Protein AF-A0A437MF93-F1 (afdb_monomer)

Nearest PDB structures (foldseek):
  4rh1-assembly1_A  TM=6.839E-01  e=3.522E-04  Geobacillus thermodenitrificans NG80-2
  4fhf-assembly1_A  TM=6.930E-01  e=1.061E-03  Geobacillus thermodenitrificans NG80-2
  4k9r-assembly1_A  TM=6.710E-01  e=5.223E-03  Geobacillus thermodenitrificans NG80-2
  6uas-assembly1_A  TM=3.533E-01  e=1.718E-01  Amycolatopsis mediterranei
  4do7-assembly2_B  TM=3.874E-01  e=1.875E+00  Burkholderia multivorans ATCC 17616

InterPro domains:
  IPR011101 Protein of unknown function DUF5131 [PF07505] (5-367)

Secondary structure (DSSP, 8-state):
-BSS-SSTT-SEEE-SEEB----SGGGTT-HHHHHHHHTT-GGGGTT--EEPPHHHHTHHHHHHHHHHHHTS-EEEEE-TTB-TT-TTS-HHHHHHHHHHHHT-TTEEEEEEES-HHHHHHHS-TT-TT--TTEEEEEE-SSHHHHHHHHHHHHTS--S-EEEEETT--S----TTTSSSTTSSGGG--SSS---TT--TTS-HHHH-TTTTTEEEEEEEPPB-TTS-BS-EEEEE----EEEEE---STTPPP--HHHHHHHHHHHHHHT--EEEEE-TTEEE--SS----TT--HHHHHHHHHHHTTTSEEEESSSTT-EEEE-SS-GGGGGGSSS--SSTTS-EEEE-SS---SEETTEE-B----S-TT-PPP-

Foldseek 3Di:
DDCADPQLQFGEEAEQKAAAEDDDPLPPQDVLCVVCVVVVNNVRHVLDMGGDDPVSLCSLVVQLVVLVVVVAAGEYEYPPRYALQGPSDDLVSNVSVVVSQLVRLSYQYEHEHLPLQRDVVNDDPPQVLHDLRYEYEYEDQEAVSCVVRLLSNLQHRYLAYEYENPQNPAAHDCVLQFADPVAPPPCPPVPPNVDLQPPPPDPSLVSDPSSSFFDDPWDFDDADPVRHGPDTHTHGRHHQEYEYEFEADPPTDFDALQRLVVVVVNCVNRVHAYAYRARYQKDFDDQDDDDDPPDDPVSRLVVCQVSFQAQKWWDDHDPPIDIGGDPDRNVPSPVPPDDDPDPRGTGMGGDPDSPDCDRVNDHRNGHDDSCPPPPDDD

pLDDT: mean 80.01, std 17.79, range [39.59, 98.44]

Organism: NCBI:txid1979269

Radius of gyration: 23.94 Å; Cα contacts (8 Å, |Δi|>4): 731; chains: 1; bounding box: 50×66×70 Å

Sequence (378 aa):
MAESSAISWTDATWNPWIGCTRISPACDHCYAADWAKRHKKEDLWEGRLHRTSVQTWTLPRRLERQAVKDGRRIRCFVASLSDFFDNQADPAWREEAWAVMRATPHVDFLVLTKRAQNIAKMLPPDWGQGYPNVALGTTVENQAEADRRVPQLLAVPARLRFLSCEPLLGPVTLDGWLPGENGCQSCDDGEGYGNRCSRGDIPREEQCPWRWAVQTVTEHGPMDEHGCPASVSCEIQTIDWVIVGGESGPQARPMHLDWARSLRDQCAAAGVPFHFKQWGTWSPAAWKPERLTAMNDEEYKAHATVCGATHVLTYGTGVPSFIRALGHAPWSCERADEAPDDLRHLPLQRTHERAQQLLDGVRHLAVPSLNPTGAPLP

Mean predicted aligned error: 10.1 Å

Structure (mmCIF, N/CA/C/O backbone):
data_AF-A0A437MF93-F1
#
_entry.id   AF-A0A437MF93-F1
#
loop_
_atom_site.group_PDB
_atom_site.id
_atom_site.type_symbol
_atom_site.label_atom_id
_atom_site.label_alt_id
_atom_site.label_comp_id
_atom_site.label_asym_id
_atom_site.label_entity_id
_atom_site.label_seq_id
_atom_site.pdbx_PDB_ins_code
_atom_site.Cartn_x
_atom_site.Cartn_y
_atom_site.Cartn_z
_atom_site.occupancy
_atom_site.B_iso_or_equiv
_atom_site.auth_seq_id
_atom_site.auth_comp_id
_atom_site.auth_asym_id
_atom_site.auth_atom_id
_atom_site.pdbx_PDB_model_num
ATOM 1 N N . MET A 1 1 ? -3.139 16.961 1.556 1.00 55.22 1 MET A N 1
ATOM 2 C CA . MET A 1 1 ? -4.427 16.546 2.149 1.00 55.22 1 MET A CA 1
ATOM 3 C C . MET A 1 1 ? -5.495 16.759 1.114 1.00 55.22 1 MET A C 1
ATOM 5 O O . MET A 1 1 ? -5.491 17.834 0.525 1.00 55.22 1 MET A O 1
ATOM 9 N N . ALA A 1 2 ? -6.350 15.773 0.867 1.00 59.44 2 ALA A N 1
ATOM 10 C CA . ALA A 1 2 ? -7.407 15.937 -0.118 1.00 59.44 2 ALA A CA 1
ATOM 11 C C . ALA A 1 2 ? -8.671 15.181 0.300 1.00 59.44 2 ALA A C 1
ATOM 13 O O . ALA A 1 2 ? -8.603 14.007 0.670 1.00 59.44 2 ALA A O 1
ATOM 14 N N . GLU A 1 3 ? -9.800 15.890 0.242 1.00 54.28 3 GLU A N 1
ATOM 15 C CA . GLU A 1 3 ? -11.156 15.338 0.374 1.00 54.28 3 GLU A CA 1
ATOM 16 C C . GLU A 1 3 ? -11.511 14.429 -0.811 1.00 54.28 3 GLU A C 1
ATOM 18 O O . GLU A 1 3 ? -12.350 13.550 -0.670 1.00 54.28 3 GLU A O 1
ATOM 23 N N . SER A 1 4 ? -10.803 14.589 -1.934 1.00 62.06 4 SER A N 1
ATOM 24 C CA . SER A 1 4 ? -10.786 13.686 -3.082 1.00 62.06 4 SER A CA 1
ATOM 25 C C . SER A 1 4 ? -9.351 13.235 -3.378 1.00 62.06 4 SER A C 1
ATOM 27 O O . SER A 1 4 ? -8.458 14.037 -3.658 1.00 62.06 4 SER A O 1
ATOM 29 N N . SER A 1 5 ? -9.091 11.936 -3.273 1.00 70.88 5 SER A N 1
ATOM 30 C CA . SER A 1 5 ? -7.766 11.364 -3.500 1.00 70.88 5 SER A CA 1
ATOM 31 C C . SER A 1 5 ? -7.526 11.046 -4.976 1.00 70.88 5 SER A C 1
ATOM 33 O O . SER A 1 5 ? -8.395 10.532 -5.668 1.00 70.88 5 SER A O 1
ATOM 35 N N . ALA A 1 6 ? -6.300 11.281 -5.449 1.00 75.38 6 ALA A N 1
ATOM 36 C CA . ALA A 1 6 ? -5.839 10.776 -6.746 1.00 75.38 6 ALA A CA 1
ATOM 37 C C . ALA A 1 6 ? -5.325 9.321 -6.675 1.00 75.38 6 ALA A C 1
ATOM 39 O O . ALA A 1 6 ? -4.895 8.769 -7.688 1.00 75.38 6 ALA A O 1
ATOM 40 N N . ILE A 1 7 ? -5.308 8.718 -5.483 1.00 77.19 7 ILE A N 1
ATOM 41 C CA . ILE A 1 7 ? -4.907 7.328 -5.260 1.00 77.19 7 ILE A CA 1
ATOM 42 C C . ILE A 1 7 ? -6.124 6.446 -5.544 1.00 77.19 7 ILE A C 1
ATOM 44 O O . ILE A 1 7 ? -7.108 6.501 -4.819 1.00 77.19 7 ILE A O 1
ATOM 48 N N . SER A 1 8 ? -6.046 5.623 -6.589 1.00 82.88 8 SER A N 1
ATOM 49 C CA . SER A 1 8 ? -7.196 4.937 -7.202 1.00 82.88 8 SER A CA 1
ATOM 50 C C . SER A 1 8 ? -7.975 3.972 -6.303 1.00 82.88 8 SER A C 1
ATOM 52 O O . SER A 1 8 ? -9.060 3.550 -6.678 1.00 82.88 8 SER A O 1
ATOM 54 N N . TRP A 1 9 ? -7.408 3.568 -5.170 1.00 85.94 9 TRP A N 1
ATOM 55 C CA . TRP A 1 9 ? -7.993 2.589 -4.252 1.00 85.94 9 TRP A CA 1
ATOM 56 C C . TRP A 1 9 ? -8.582 3.221 -2.975 1.00 85.94 9 TRP A C 1
ATOM 58 O O . TRP A 1 9 ? -8.991 2.505 -2.064 1.00 85.94 9 TRP A O 1
ATOM 68 N N . THR A 1 10 ? -8.641 4.555 -2.881 1.00 91.81 10 THR A N 1
ATOM 69 C CA . THR A 1 10 ? -9.191 5.285 -1.724 1.00 91.81 10 THR A CA 1
ATOM 70 C C . THR A 1 10 ? -9.954 6.534 -2.166 1.00 91.81 10 THR A C 1
ATOM 72 O O . THR A 1 10 ? -9.601 7.155 -3.164 1.00 91.81 10 THR A O 1
ATOM 75 N N . ASP A 1 11 ? -10.966 6.944 -1.400 1.00 93.56 11 ASP A N 1
ATOM 76 C CA . ASP A 1 11 ? -11.752 8.151 -1.688 1.00 93.56 11 ASP A CA 1
ATOM 77 C C . ASP A 1 11 ? -11.040 9.416 -1.179 1.00 93.56 11 ASP A C 1
ATOM 79 O O . ASP A 1 11 ? -11.006 10.440 -1.858 1.00 93.56 11 ASP A O 1
ATOM 83 N N . ALA A 1 12 ? -10.419 9.337 0.003 1.00 95.50 12 ALA A N 1
ATOM 84 C CA . ALA A 1 12 ? -9.759 10.460 0.670 1.00 95.50 12 ALA A CA 1
ATOM 85 C C . ALA A 1 12 ? -8.396 10.068 1.266 1.00 95.50 12 ALA A C 1
ATOM 87 O O . ALA A 1 12 ? -8.051 8.887 1.349 1.00 95.50 12 ALA A O 1
ATOM 88 N N . THR A 1 13 ? -7.614 11.066 1.693 1.00 95.81 13 THR A N 1
ATOM 89 C CA . THR A 1 13 ? -6.357 10.860 2.438 1.00 95.81 13 THR A CA 1
ATOM 90 C C . THR A 1 13 ? -6.341 11.663 3.732 1.00 95.81 13 THR A C 1
ATOM 92 O O . THR A 1 13 ? -6.654 12.857 3.734 1.00 95.81 13 THR A O 1
ATOM 95 N N . TRP A 1 14 ? -5.908 11.034 4.824 1.00 97.00 14 TRP A N 1
ATOM 96 C CA . TRP A 1 14 ? -5.752 11.656 6.136 1.00 97.00 14 TRP A CA 1
ATOM 97 C C . TRP A 1 14 ? -4.335 11.438 6.693 1.00 97.00 14 TRP A C 1
ATOM 99 O O . TRP A 1 14 ? -3.832 10.325 6.733 1.00 97.00 14 TRP A O 1
ATOM 109 N N . ASN A 1 15 ? -3.658 12.509 7.114 1.00 95.56 15 ASN A N 1
ATOM 110 C CA . ASN A 1 15 ? -2.307 12.460 7.676 1.00 95.56 15 ASN A CA 1
ATOM 111 C C . ASN A 1 15 ? -2.340 13.152 9.044 1.00 95.56 15 ASN A C 1
ATOM 113 O O . ASN A 1 15 ? -2.315 14.385 9.096 1.00 95.56 15 ASN A O 1
ATOM 117 N N . PRO A 1 16 ? -2.423 12.392 10.145 1.00 96.06 16 PRO A N 1
ATOM 118 C CA . PRO A 1 16 ? -2.362 12.948 11.500 1.00 96.06 16 PRO A CA 1
ATOM 119 C C . PRO A 1 16 ? -1.022 13.661 11.785 1.00 96.06 16 PRO A C 1
ATOM 121 O O . PRO A 1 16 ? -0.968 14.695 12.455 1.00 96.06 16 PRO A O 1
ATOM 124 N N . TRP A 1 17 ? 0.057 13.159 11.183 1.00 95.81 17 TRP A N 1
ATOM 125 C CA . TRP A 1 17 ? 1.386 13.768 11.114 1.00 95.81 17 TRP A CA 1
ATOM 126 C C . TRP A 1 17 ? 2.025 13.506 9.747 1.00 95.81 17 TRP A C 1
ATOM 128 O O . TRP A 1 17 ? 1.548 12.671 8.971 1.00 95.81 17 TRP A O 1
ATOM 138 N N . ILE A 1 18 ? 3.102 14.233 9.460 1.00 94.88 18 ILE A N 1
ATOM 139 C CA . ILE A 1 18 ? 3.940 14.091 8.268 1.00 94.88 18 ILE A CA 1
ATOM 140 C C . ILE A 1 18 ? 5.389 13.809 8.667 1.00 94.88 18 ILE A C 1
ATOM 142 O O . ILE A 1 18 ? 5.847 14.267 9.717 1.00 94.88 18 ILE A O 1
ATOM 146 N N . GLY A 1 19 ? 6.092 13.078 7.809 1.00 92.94 19 GLY A N 1
ATOM 147 C CA . GLY A 1 19 ? 7.453 12.615 8.051 1.00 92.94 19 GLY A CA 1
ATOM 148 C C . GLY A 1 19 ? 7.514 11.173 8.551 1.00 92.94 19 GLY A C 1
ATOM 149 O O . GLY A 1 19 ? 6.554 10.649 9.127 1.00 92.94 19 GLY A O 1
ATOM 150 N N . CYS A 1 20 ? 8.634 10.513 8.272 1.00 92.19 20 CYS A N 1
ATOM 151 C CA . CYS A 1 20 ? 8.930 9.153 8.720 1.00 92.19 20 CYS A CA 1
ATOM 152 C C . CYS A 1 20 ? 10.426 8.847 8.590 1.00 92.19 20 CYS A C 1
ATOM 154 O O . CYS A 1 20 ? 11.131 9.453 7.783 1.00 92.19 20 CYS A O 1
ATOM 156 N N . THR A 1 21 ? 10.889 7.833 9.311 1.00 90.75 21 THR A N 1
ATOM 157 C CA . THR A 1 21 ? 12.259 7.315 9.201 1.00 90.75 21 THR A CA 1
ATOM 158 C C . THR A 1 21 ? 12.356 6.303 8.052 1.00 90.75 21 THR A C 1
ATOM 160 O O . THR A 1 21 ? 11.480 5.445 7.895 1.00 90.75 21 THR A O 1
ATOM 163 N N . ARG A 1 22 ? 13.421 6.359 7.249 1.00 89.94 22 ARG A N 1
ATOM 164 C CA . ARG A 1 22 ? 13.703 5.376 6.186 1.00 89.94 22 ARG A CA 1
ATOM 165 C C . ARG A 1 22 ? 14.122 4.027 6.780 1.00 89.94 22 ARG A C 1
ATOM 167 O O . ARG A 1 22 ? 14.986 3.995 7.648 1.00 89.94 22 ARG A O 1
ATOM 174 N N . ILE A 1 23 ? 13.527 2.923 6.307 1.00 91.62 23 ILE A N 1
ATOM 175 C CA . ILE A 1 23 ? 13.776 1.573 6.864 1.00 91.62 23 ILE A CA 1
ATOM 176 C C . ILE A 1 23 ? 13.870 0.438 5.836 1.00 91.62 23 ILE A C 1
ATOM 178 O O . ILE A 1 23 ? 14.049 -0.717 6.226 1.00 91.62 23 ILE A O 1
ATOM 182 N N . SER A 1 24 ? 13.688 0.718 4.544 1.00 91.12 24 SER A N 1
ATOM 183 C CA . SER A 1 24 ? 13.708 -0.328 3.520 1.00 91.12 24 SER A CA 1
ATOM 184 C C . SER A 1 24 ? 14.044 0.212 2.127 1.00 91.12 24 SER A C 1
ATOM 186 O O . SER A 1 24 ? 13.981 1.430 1.928 1.00 91.12 24 SER A O 1
ATOM 188 N N . PRO A 1 25 ? 14.376 -0.664 1.159 1.00 91.00 25 PRO A N 1
ATOM 189 C CA . PRO A 1 25 ? 14.727 -0.261 -0.205 1.00 91.00 25 PRO A CA 1
ATOM 190 C C . PRO A 1 25 ? 13.634 0.533 -0.929 1.00 91.00 25 PRO A C 1
ATOM 192 O O . PRO A 1 25 ? 13.931 1.361 -1.791 1.00 91.00 25 PRO A O 1
ATOM 195 N N . ALA A 1 26 ? 12.359 0.326 -0.587 1.00 91.12 26 ALA A N 1
ATOM 196 C CA . ALA A 1 26 ? 11.247 1.131 -1.100 1.00 91.12 26 ALA A CA 1
ATOM 197 C C . ALA A 1 26 ? 11.331 2.627 -0.737 1.00 91.12 26 ALA A C 1
ATOM 199 O O . ALA A 1 26 ? 10.640 3.447 -1.338 1.00 91.12 26 ALA A O 1
ATOM 200 N N . CYS A 1 27 ? 12.137 3.007 0.257 1.00 91.44 27 CYS A N 1
ATOM 201 C CA . CYS A 1 27 ? 12.280 4.398 0.683 1.00 91.44 27 CYS A CA 1
ATOM 202 C C . CYS A 1 27 ? 13.297 5.197 -0.151 1.00 91.44 27 CYS A C 1
ATOM 204 O O . CYS A 1 27 ? 13.336 6.420 -0.021 1.00 91.44 27 CYS A O 1
ATOM 206 N N . ASP A 1 28 ? 14.112 4.536 -0.975 1.00 89.69 28 ASP A N 1
ATOM 207 C CA . ASP A 1 28 ? 15.258 5.129 -1.680 1.00 89.69 28 ASP A CA 1
ATOM 208 C C . ASP A 1 28 ? 14.854 6.249 -2.650 1.00 89.69 28 ASP A C 1
ATOM 210 O O . ASP A 1 28 ? 15.558 7.252 -2.758 1.00 89.69 28 ASP A O 1
ATOM 214 N N . HIS A 1 29 ? 13.682 6.113 -3.277 1.00 88.81 29 HIS A N 1
ATOM 215 C CA . HIS A 1 29 ? 13.091 7.096 -4.192 1.00 88.81 29 HIS A CA 1
ATOM 216 C C . HIS A 1 29 ? 11.651 7.428 -3.777 1.00 88.81 29 HIS A C 1
ATOM 218 O O . HIS A 1 29 ? 10.721 7.482 -4.581 1.00 88.81 29 HIS A O 1
ATOM 224 N N . CYS A 1 30 ? 11.449 7.607 -2.469 1.00 88.56 30 CYS A N 1
ATOM 225 C CA . CYS A 1 30 ? 10.138 7.876 -1.894 1.00 88.56 30 CYS A CA 1
ATOM 226 C C . CYS A 1 30 ? 9.537 9.187 -2.431 1.00 88.56 30 CYS A C 1
ATOM 228 O O . CYS A 1 30 ? 10.068 10.274 -2.198 1.00 88.56 30 CYS A O 1
ATOM 230 N N . TYR A 1 31 ? 8.351 9.105 -3.043 1.00 86.94 31 TYR A N 1
ATOM 231 C CA . TYR A 1 31 ? 7.636 10.278 -3.561 1.00 86.94 31 TYR A CA 1
ATOM 232 C C . TYR A 1 31 ? 7.361 11.352 -2.491 1.00 86.94 31 TYR A C 1
ATOM 234 O O . TYR A 1 31 ? 7.254 12.539 -2.807 1.00 86.94 31 TYR A O 1
ATOM 242 N N . ALA A 1 32 ? 7.214 10.945 -1.226 1.00 88.38 32 ALA A N 1
ATOM 243 C CA . ALA A 1 32 ? 6.956 11.858 -0.123 1.00 88.38 32 ALA A CA 1
ATOM 244 C C . ALA A 1 32 ? 8.228 12.620 0.296 1.00 88.38 32 ALA A C 1
ATOM 246 O O . ALA A 1 32 ? 8.139 13.801 0.628 1.00 88.38 32 ALA A O 1
ATOM 247 N N . ALA A 1 33 ? 9.408 12.005 0.158 1.00 86.38 33 ALA A N 1
ATOM 248 C CA . ALA A 1 33 ? 10.690 12.692 0.313 1.00 86.38 33 ALA A CA 1
ATOM 249 C C . ALA A 1 33 ? 10.919 13.709 -0.824 1.00 86.38 33 ALA A C 1
ATOM 251 O O . ALA A 1 33 ? 11.293 14.854 -0.569 1.00 86.38 33 ALA A O 1
ATOM 252 N N . ASP A 1 34 ? 10.580 13.354 -2.069 1.00 85.19 34 ASP A N 1
ATOM 253 C CA . ASP A 1 34 ? 10.604 14.294 -3.204 1.00 85.19 34 ASP A CA 1
ATOM 254 C C . ASP A 1 34 ? 9.615 15.456 -3.020 1.00 85.19 34 ASP A C 1
ATOM 256 O O . ASP A 1 34 ? 9.881 16.601 -3.402 1.00 85.19 34 ASP A O 1
ATOM 260 N N . TRP A 1 35 ? 8.439 15.187 -2.445 1.00 88.12 35 TRP A N 1
ATOM 261 C CA . TRP A 1 35 ? 7.499 16.233 -2.048 1.00 88.12 35 TRP A CA 1
ATOM 262 C C . TRP A 1 35 ? 8.108 17.149 -0.982 1.00 88.12 35 TRP A C 1
ATOM 264 O O . TRP A 1 35 ? 8.041 18.368 -1.144 1.00 88.12 35 TRP A O 1
ATOM 274 N N . ALA A 1 36 ? 8.735 16.586 0.053 1.00 87.00 36 ALA A N 1
ATOM 275 C CA . ALA A 1 36 ? 9.359 17.339 1.135 1.00 87.00 36 ALA A CA 1
ATOM 276 C C . ALA A 1 36 ? 10.470 18.262 0.615 1.00 87.00 36 ALA A C 1
ATOM 278 O O . ALA A 1 36 ? 10.453 19.456 0.910 1.00 87.00 36 ALA A O 1
ATOM 279 N N . LYS A 1 37 ? 11.339 17.753 -0.267 1.00 86.19 37 LYS A N 1
ATOM 280 C CA . LYS A 1 37 ? 12.381 18.536 -0.949 1.00 86.19 37 LYS A CA 1
ATOM 281 C C . LYS A 1 37 ? 11.812 19.711 -1.743 1.00 86.19 37 LYS A C 1
ATOM 283 O O . LYS A 1 37 ? 12.257 20.847 -1.612 1.00 86.19 37 LYS A O 1
ATOM 288 N N . ARG A 1 38 ? 10.759 19.479 -2.534 1.00 86.19 38 ARG A N 1
ATOM 289 C CA . ARG A 1 38 ? 10.094 20.555 -3.298 1.00 86.19 38 ARG A CA 1
ATOM 290 C C . ARG A 1 38 ? 9.479 21.639 -2.411 1.00 86.19 38 ARG A C 1
ATOM 292 O O . ARG A 1 38 ? 9.341 22.772 -2.861 1.00 86.19 38 ARG A O 1
ATOM 299 N N . HIS A 1 39 ? 9.117 21.301 -1.174 1.00 86.69 39 HIS A N 1
ATOM 300 C CA . HIS A 1 39 ? 8.526 22.230 -0.209 1.00 86.69 39 HIS A CA 1
ATOM 301 C C . HIS A 1 39 ? 9.527 22.744 0.834 1.00 86.69 39 HIS A C 1
ATOM 303 O O . HIS A 1 39 ? 9.097 23.447 1.748 1.00 86.69 39 HIS A O 1
ATOM 309 N N . LYS A 1 40 ? 10.828 22.441 0.690 1.00 87.38 40 LYS A N 1
ATOM 310 C CA . LYS A 1 40 ? 11.897 22.823 1.631 1.00 87.38 40 LYS A CA 1
ATOM 311 C C . LYS A 1 40 ? 11.642 22.314 3.061 1.00 87.38 40 LYS A C 1
ATOM 313 O O . LYS A 1 40 ? 11.671 23.088 4.017 1.00 87.38 40 LYS A O 1
ATOM 318 N N . LYS A 1 41 ? 11.265 21.036 3.180 1.00 87.31 41 LYS A N 1
ATOM 319 C CA . LYS A 1 41 ? 10.937 20.327 4.435 1.00 87.31 41 LYS A CA 1
ATOM 320 C C . LYS A 1 41 ? 11.666 18.984 4.559 1.00 87.31 41 LYS A C 1
ATOM 322 O O . LYS A 1 41 ? 11.088 17.996 5.009 1.00 87.31 41 LYS A O 1
ATOM 327 N N . GLU A 1 42 ? 12.892 18.913 4.059 1.00 84.19 42 GLU A N 1
ATOM 328 C CA . GLU A 1 42 ? 13.700 17.692 3.980 1.00 84.19 42 GLU A CA 1
ATOM 329 C C . GLU A 1 42 ? 13.909 17.030 5.350 1.00 84.19 42 GLU A C 1
ATOM 331 O O . GLU A 1 42 ? 13.901 15.802 5.441 1.00 84.19 42 GLU A O 1
ATOM 336 N N . ASP A 1 43 ? 13.968 17.832 6.418 1.00 83.25 43 ASP A N 1
ATOM 337 C CA . ASP A 1 43 ? 14.111 17.377 7.804 1.00 83.25 43 ASP A CA 1
ATOM 338 C C . ASP A 1 43 ? 13.022 16.374 8.232 1.00 83.25 43 ASP A C 1
ATOM 340 O O . ASP A 1 43 ? 13.267 15.507 9.075 1.00 83.25 43 ASP A O 1
ATOM 344 N N . LEU A 1 44 ? 11.840 16.425 7.604 1.00 84.56 44 LEU A N 1
ATOM 345 C CA . LEU A 1 44 ? 10.735 15.497 7.861 1.00 84.56 44 LEU A CA 1
ATOM 346 C C . LEU A 1 44 ? 11.020 14.041 7.441 1.00 84.56 44 LEU A C 1
ATOM 348 O O . LEU A 1 44 ? 10.373 13.113 7.927 1.00 84.56 44 LEU A O 1
ATOM 352 N N . TRP A 1 45 ? 11.966 13.820 6.527 1.00 82.38 45 TRP A N 1
ATOM 353 C CA . TRP A 1 45 ? 12.383 12.482 6.076 1.00 82.38 45 TRP A CA 1
ATOM 354 C C . TRP A 1 45 ? 13.779 12.084 6.576 1.00 82.38 45 TRP A C 1
ATOM 356 O O . TRP A 1 45 ? 14.277 11.013 6.231 1.00 82.38 45 TRP A O 1
ATOM 366 N N . GLU A 1 46 ? 14.360 12.900 7.459 1.00 73.94 46 GLU A N 1
ATOM 367 C CA . GLU A 1 46 ? 15.601 12.631 8.201 1.00 73.94 46 GLU A CA 1
ATOM 368 C C . GLU A 1 46 ? 15.328 12.231 9.665 1.00 73.94 46 GLU A C 1
ATOM 370 O O . GLU A 1 46 ? 16.238 12.148 10.486 1.00 73.94 46 GLU A O 1
ATOM 375 N N . GLY A 1 47 ? 14.063 11.947 9.998 1.00 69.81 47 GLY A N 1
ATOM 376 C CA . GLY A 1 47 ? 13.640 11.441 11.306 1.00 69.81 47 GLY A CA 1
ATOM 377 C C . GLY A 1 47 ? 12.825 12.425 12.145 1.00 69.81 47 GLY A C 1
ATOM 378 O O . GLY A 1 47 ? 12.247 12.017 13.144 1.00 69.81 47 GLY A O 1
ATOM 379 N N . ARG A 1 48 ? 12.687 13.694 11.748 1.00 84.00 48 ARG A N 1
ATOM 380 C CA . ARG A 1 48 ? 11.770 14.607 12.442 1.00 84.00 48 ARG A CA 1
ATOM 381 C C . ARG A 1 48 ? 10.334 14.361 11.984 1.00 84.00 48 ARG A C 1
ATOM 383 O O . ARG A 1 48 ? 10.061 14.301 10.794 1.00 84.00 48 ARG A O 1
ATOM 390 N N . LEU A 1 49 ? 9.391 14.269 12.918 1.00 91.06 49 LEU A N 1
ATOM 391 C CA . LEU A 1 49 ? 7.966 14.202 12.592 1.00 91.06 49 LEU A CA 1
ATOM 392 C C . LEU A 1 49 ? 7.290 15.528 12.920 1.00 91.06 49 LEU A C 1
ATOM 394 O O . LEU A 1 49 ? 7.651 16.217 13.874 1.00 91.06 49 LEU A O 1
ATOM 398 N N . HIS A 1 50 ? 6.278 15.876 12.132 1.00 93.25 50 HIS A N 1
ATOM 399 C CA . HIS A 1 50 ? 5.490 17.082 12.340 1.00 93.25 50 HIS A CA 1
ATOM 400 C C . HIS A 1 50 ? 4.005 16.745 12.393 1.00 93.25 50 HIS A C 1
ATOM 402 O O . HIS A 1 50 ? 3.421 16.280 11.411 1.00 93.25 50 HIS A O 1
ATOM 408 N N . ARG A 1 51 ? 3.377 17.006 13.542 1.00 95.19 51 ARG A N 1
ATOM 409 C CA . ARG A 1 51 ? 1.925 16.895 13.700 1.00 95.19 51 ARG A CA 1
ATOM 410 C C . ARG A 1 51 ? 1.221 17.878 12.771 1.00 95.19 51 ARG A C 1
ATOM 412 O O . ARG A 1 51 ? 1.611 19.039 12.681 1.00 95.19 51 ARG A O 1
ATOM 419 N N . THR A 1 52 ? 0.165 17.438 12.093 1.00 95.19 52 THR A N 1
ATOM 420 C CA . THR A 1 52 ? -0.596 18.323 11.205 1.00 95.19 52 THR A CA 1
ATOM 421 C C . THR A 1 52 ? -1.537 19.254 11.974 1.00 95.19 52 THR A C 1
ATOM 423 O O . THR A 1 52 ? -1.796 19.091 13.170 1.00 95.19 52 THR A O 1
ATOM 426 N N . SER A 1 53 ? -2.044 20.270 11.272 1.00 94.00 53 SER A N 1
ATOM 427 C CA . SER A 1 53 ? -2.908 21.310 11.834 1.00 94.00 53 SER A CA 1
ATOM 428 C C . SER A 1 53 ? -4.240 20.765 12.348 1.00 94.00 53 SER A C 1
ATOM 430 O O . SER A 1 53 ? -4.765 19.783 11.825 1.00 94.00 53 SER A O 1
ATOM 432 N N . VAL A 1 54 ? -4.861 21.477 13.294 1.00 92.69 54 VAL A N 1
ATOM 433 C CA . VAL A 1 54 ? -6.204 21.162 13.821 1.00 92.69 54 VAL A CA 1
ATOM 434 C C . VAL A 1 54 ? -7.224 20.947 12.699 1.00 92.69 54 VAL A C 1
ATOM 436 O O . VAL A 1 54 ? -8.007 20.003 12.745 1.00 92.69 54 VAL A O 1
ATOM 439 N N . GLN A 1 55 ? -7.174 21.752 11.634 1.00 91.94 55 GLN A N 1
ATOM 440 C CA . GLN A 1 55 ? -8.071 21.595 10.487 1.00 91.94 55 GLN A CA 1
ATOM 441 C C . GLN A 1 55 ? -7.943 20.208 9.835 1.00 91.94 55 GLN A C 1
ATOM 443 O O . GLN A 1 55 ? -8.955 19.593 9.493 1.00 91.94 55 GLN A O 1
ATOM 448 N N . THR A 1 56 ? -6.724 19.672 9.728 1.00 93.44 56 THR A N 1
ATOM 449 C CA . THR A 1 56 ? -6.474 18.323 9.191 1.00 93.44 56 THR A CA 1
ATOM 450 C C . THR A 1 56 ? -7.123 17.246 10.059 1.00 93.44 56 THR A C 1
ATOM 452 O O . THR A 1 56 ? -7.679 16.281 9.538 1.00 93.44 56 THR A O 1
ATOM 455 N N . TRP A 1 57 ? -7.125 17.436 11.375 1.00 96.38 57 TRP A N 1
ATOM 456 C CA . TRP A 1 57 ? -7.735 16.522 12.344 1.00 96.38 57 TRP A CA 1
ATOM 457 C C . TRP A 1 57 ? -9.268 16.551 12.341 1.00 96.38 57 TRP A C 1
ATOM 459 O O . TRP A 1 57 ? -9.904 15.580 12.739 1.00 96.38 57 TRP A O 1
ATOM 469 N N . THR A 1 58 ? -9.887 17.610 11.808 1.00 95.50 58 THR A N 1
ATOM 470 C CA . THR A 1 58 ? -11.349 17.648 11.618 1.00 95.50 58 THR A CA 1
ATOM 471 C C . THR A 1 58 ? -11.829 16.887 10.378 1.00 95.50 58 THR A C 1
ATOM 473 O O . THR A 1 58 ? -13.030 16.646 10.244 1.00 95.50 58 THR A O 1
ATOM 476 N N . LEU A 1 59 ? -10.930 16.513 9.454 1.00 95.94 59 LEU A N 1
ATOM 477 C CA . LEU A 1 59 ? -11.291 15.878 8.181 1.00 95.94 59 LEU A CA 1
ATOM 478 C C . LEU A 1 59 ? -12.100 14.582 8.363 1.00 95.94 59 LEU A C 1
ATOM 480 O O . LEU A 1 59 ? -13.171 14.518 7.764 1.00 95.94 59 LEU A O 1
ATOM 484 N N . PRO A 1 60 ? -11.704 13.602 9.199 1.00 97.50 60 PRO A N 1
ATOM 485 C CA . PRO A 1 60 ? -12.481 12.371 9.346 1.00 97.50 60 PRO A CA 1
ATOM 486 C C . PRO A 1 60 ? -13.924 12.608 9.794 1.00 97.50 60 PRO A C 1
ATOM 488 O O . PRO A 1 60 ? -14.838 12.000 9.259 1.00 97.50 60 PRO A O 1
ATOM 491 N N . ARG A 1 61 ? -14.166 13.578 10.687 1.00 97.44 61 ARG A N 1
ATOM 492 C CA . ARG A 1 61 ? -15.531 13.951 11.105 1.00 97.44 61 ARG A CA 1
ATOM 493 C C . ARG A 1 61 ? -16.340 14.610 9.985 1.00 97.44 61 ARG A C 1
ATOM 495 O O . ARG A 1 61 ? -17.566 14.541 9.977 1.00 97.44 61 ARG A O 1
ATOM 502 N N . ARG A 1 62 ? -15.679 15.294 9.047 1.00 96.94 62 ARG A N 1
ATOM 503 C CA . ARG A 1 62 ? -16.335 15.822 7.840 1.00 96.94 62 ARG A CA 1
ATOM 504 C C . ARG A 1 62 ? -16.698 14.690 6.883 1.00 96.94 62 ARG A C 1
ATOM 506 O O . ARG A 1 62 ? -17.824 14.684 6.400 1.00 96.94 62 ARG A O 1
ATOM 513 N N . LEU A 1 63 ? -15.790 13.733 6.686 1.00 96.69 63 LEU A N 1
ATOM 514 C CA . LEU A 1 63 ? -16.047 12.528 5.895 1.00 96.69 63 LEU A CA 1
ATOM 515 C C . LEU A 1 63 ? -17.171 11.687 6.507 1.00 96.69 63 LEU A C 1
ATOM 517 O O . LEU A 1 63 ? -18.062 11.287 5.782 1.00 96.69 63 LEU A O 1
ATOM 521 N N . GLU A 1 64 ? -17.209 11.515 7.826 1.00 96.81 64 GLU A N 1
ATOM 522 C CA . GLU A 1 64 ? -18.293 10.820 8.533 1.00 96.81 64 GLU A CA 1
ATOM 523 C C . GLU A 1 64 ? -19.666 11.422 8.208 1.00 96.81 64 GLU A C 1
ATOM 525 O O . GLU A 1 64 ? -20.579 10.725 7.773 1.00 96.81 64 GLU A O 1
ATOM 530 N N . ARG A 1 65 ? -19.802 12.749 8.337 1.00 97.00 65 ARG A N 1
ATOM 531 C CA . ARG A 1 65 ? -21.052 13.445 7.993 1.00 97.00 65 ARG A CA 1
ATOM 532 C C . ARG A 1 65 ? -21.422 13.278 6.521 1.00 97.00 65 ARG A C 1
ATOM 534 O O . ARG A 1 65 ? -22.604 13.159 6.212 1.00 97.00 65 ARG A O 1
ATOM 541 N N . GLN A 1 66 ? -20.431 13.280 5.631 1.00 95.44 66 GLN A N 1
ATOM 542 C CA . GLN A 1 66 ? -20.646 13.063 4.202 1.00 95.44 66 GLN A CA 1
ATOM 543 C C . GLN A 1 66 ? -21.080 11.619 3.914 1.00 95.44 66 GLN A C 1
ATOM 545 O O . GLN A 1 66 ? -22.040 11.414 3.184 1.00 95.44 66 GLN A O 1
ATOM 550 N N . ALA A 1 67 ? -20.435 10.636 4.540 1.00 94.50 67 ALA A N 1
ATOM 551 C CA . ALA A 1 67 ? -20.732 9.218 4.385 1.00 94.50 67 ALA A CA 1
ATOM 552 C C . ALA A 1 67 ? -22.166 8.888 4.824 1.00 94.50 67 ALA A C 1
ATOM 554 O O . ALA A 1 67 ? -22.903 8.214 4.105 1.00 94.50 67 ALA A O 1
ATOM 555 N N . VAL A 1 68 ? -22.586 9.433 5.972 1.00 94.50 68 VAL A N 1
ATOM 556 C CA . VAL A 1 68 ? -23.964 9.317 6.472 1.00 94.50 68 VAL A CA 1
ATOM 557 C C . VAL A 1 68 ? -24.952 9.986 5.518 1.00 94.50 68 VAL A C 1
ATOM 559 O O . VAL A 1 68 ? -25.973 9.394 5.180 1.00 94.50 68 VAL A O 1
ATOM 562 N N . LYS A 1 69 ? -24.648 11.205 5.054 1.00 94.75 69 LYS A N 1
ATOM 563 C CA . LYS A 1 69 ? -25.509 11.945 4.120 1.00 94.75 69 LYS A CA 1
ATOM 564 C C . LYS A 1 69 ? -25.704 11.201 2.796 1.00 94.75 69 LYS A C 1
ATOM 566 O O . LYS A 1 69 ? -26.814 11.190 2.274 1.00 94.75 69 LYS A O 1
ATOM 571 N N . ASP A 1 70 ? -24.643 10.604 2.267 1.00 93.81 70 ASP A N 1
ATOM 572 C CA . ASP A 1 70 ? -24.659 9.917 0.974 1.00 93.81 70 ASP A CA 1
ATOM 573 C C . ASP A 1 70 ? -25.141 8.463 1.077 1.00 93.81 70 ASP A C 1
ATOM 575 O O . ASP A 1 70 ? -25.309 7.800 0.054 1.00 93.81 70 ASP A O 1
ATOM 579 N N . GLY A 1 71 ? -25.326 7.936 2.294 1.00 91.56 71 GLY A N 1
ATOM 580 C CA . GLY A 1 71 ? -25.640 6.523 2.516 1.00 91.56 71 GLY A CA 1
ATOM 581 C C . GLY A 1 71 ? -24.531 5.576 2.042 1.00 91.56 71 GLY A C 1
ATOM 582 O O . GLY A 1 71 ? -24.802 4.418 1.728 1.00 91.56 71 GLY A O 1
ATOM 583 N N . ARG A 1 72 ? -23.282 6.056 1.958 1.00 90.88 72 ARG A N 1
ATOM 584 C CA . ARG A 1 72 ? -22.121 5.310 1.450 1.00 90.88 72 ARG A CA 1
ATOM 585 C C . ARG A 1 72 ? -20.919 5.499 2.366 1.00 90.88 72 ARG A C 1
ATOM 587 O O . ARG A 1 72 ? -20.540 6.622 2.672 1.00 90.88 72 ARG A O 1
ATOM 594 N N . ARG A 1 73 ? -20.238 4.401 2.701 1.00 92.12 73 ARG A N 1
ATOM 595 C CA . ARG A 1 73 ? -18.957 4.440 3.424 1.00 92.12 73 ARG A CA 1
ATOM 596 C C . ARG A 1 73 ? -17.861 5.115 2.597 1.00 92.12 73 ARG A C 1
ATOM 598 O O . ARG A 1 73 ? -17.744 4.868 1.393 1.00 92.12 73 ARG A O 1
ATOM 605 N N . ILE A 1 74 ? -17.034 5.929 3.247 1.00 94.69 74 ILE A N 1
ATOM 606 C CA . ILE A 1 74 ? -15.906 6.619 2.606 1.00 94.69 74 ILE A CA 1
ATOM 607 C C . ILE A 1 74 ? -14.607 5.932 2.999 1.00 94.69 74 ILE A C 1
ATOM 609 O O . ILE A 1 74 ? -14.290 5.834 4.181 1.00 94.69 74 ILE A O 1
ATOM 613 N N . ARG A 1 75 ? -13.811 5.522 2.012 1.00 95.31 75 ARG A N 1
ATOM 614 C CA . ARG A 1 75 ? -12.491 4.936 2.250 1.00 95.31 75 ARG A CA 1
ATOM 615 C C . ARG A 1 75 ? -11.436 6.028 2.390 1.00 95.31 75 ARG A C 1
ATOM 617 O O . ARG A 1 75 ? -11.275 6.867 1.503 1.00 95.31 75 ARG A O 1
ATOM 624 N N . CYS A 1 76 ? -10.712 6.026 3.500 1.00 97.06 76 CYS A N 1
ATOM 625 C CA . CYS A 1 76 ? -9.719 7.036 3.833 1.00 97.06 76 CYS A CA 1
ATOM 626 C C . CYS A 1 76 ? -8.350 6.397 4.074 1.00 97.06 76 CYS A C 1
ATOM 628 O O . CYS A 1 76 ? -8.144 5.671 5.044 1.00 97.06 76 CYS A O 1
ATOM 630 N N . PHE A 1 77 ? -7.385 6.701 3.209 1.00 97.19 77 PHE A N 1
ATOM 631 C CA . PHE A 1 77 ? -6.012 6.255 3.393 1.00 97.19 77 PHE A CA 1
ATOM 632 C C . PHE A 1 77 ? -5.300 7.104 4.446 1.00 97.19 77 PHE A C 1
ATOM 634 O O . PHE A 1 77 ? -5.196 8.328 4.307 1.00 97.19 77 PHE A O 1
ATOM 641 N N . VAL A 1 78 ? -4.791 6.444 5.482 1.00 97.00 78 VAL A N 1
ATOM 642 C CA . VAL A 1 78 ? -4.086 7.067 6.598 1.00 97.00 78 VAL A CA 1
ATOM 643 C C . VAL A 1 78 ? -2.584 7.059 6.341 1.00 97.00 78 VAL A C 1
ATOM 645 O O . VAL A 1 78 ? -2.027 6.049 5.926 1.00 97.00 78 VAL A O 1
ATOM 648 N N . ALA A 1 79 ? -1.921 8.175 6.647 1.00 92.81 79 ALA A N 1
ATOM 649 C CA . ALA A 1 79 ? -0.464 8.308 6.590 1.00 92.81 79 ALA A CA 1
ATOM 650 C C . ALA A 1 79 ? 0.134 8.177 5.173 1.00 92.81 79 ALA A C 1
ATOM 652 O O . ALA A 1 79 ? 1.222 7.653 4.979 1.00 92.81 79 ALA A O 1
ATOM 653 N N . SER A 1 80 ? -0.521 8.741 4.153 1.00 91.38 80 SER A N 1
ATOM 654 C CA . SER A 1 80 ? 0.090 8.902 2.818 1.00 91.38 80 SER A CA 1
ATOM 655 C C . SER A 1 80 ? 1.441 9.648 2.817 1.00 91.38 80 SER A C 1
ATOM 657 O O . SER A 1 80 ? 2.258 9.438 1.933 1.00 91.38 80 SER A O 1
ATOM 659 N N . LEU A 1 81 ? 1.702 10.521 3.792 1.00 93.06 81 LEU A N 1
ATOM 660 C CA . LEU A 1 81 ? 2.930 11.318 3.912 1.00 93.06 81 LEU A CA 1
ATOM 661 C C . LEU A 1 81 ? 3.673 11.022 5.224 1.00 93.06 81 LEU A C 1
ATOM 663 O O . LEU A 1 81 ? 4.371 11.888 5.751 1.00 93.06 81 LEU A O 1
ATOM 667 N N . SER A 1 82 ? 3.490 9.831 5.786 1.00 94.00 82 SER A N 1
ATOM 668 C CA . SER A 1 82 ? 4.140 9.394 7.023 1.00 94.00 82 SER A CA 1
ATOM 669 C C . SER A 1 82 ? 4.109 7.867 7.136 1.00 94.00 82 SER A C 1
ATOM 671 O O . SER A 1 82 ? 3.739 7.169 6.198 1.00 94.00 82 SER A O 1
ATOM 673 N N . ASP A 1 83 ? 4.541 7.332 8.274 1.00 95.25 83 ASP A N 1
ATOM 674 C CA . ASP A 1 83 ? 4.293 5.945 8.663 1.00 95.25 83 ASP A CA 1
ATOM 675 C C . ASP A 1 83 ? 3.585 5.969 10.026 1.00 95.25 83 ASP A C 1
ATOM 677 O O . ASP A 1 83 ? 4.072 6.592 10.975 1.00 95.25 83 ASP A O 1
ATOM 681 N N . PHE A 1 84 ? 2.403 5.351 10.114 1.00 96.62 84 PHE A N 1
ATOM 682 C CA . PHE A 1 84 ? 1.553 5.425 11.309 1.00 96.62 84 PHE A CA 1
ATOM 683 C C . PHE A 1 84 ? 2.169 4.705 12.530 1.00 96.62 84 PHE A C 1
ATOM 685 O O . PHE A 1 84 ? 1.921 5.059 13.688 1.00 96.62 84 PHE A O 1
ATOM 692 N N . PHE A 1 85 ? 3.026 3.716 12.270 1.00 96.81 85 PHE A N 1
ATOM 693 C CA . PHE A 1 85 ? 3.694 2.899 13.282 1.00 96.81 85 PHE A CA 1
ATOM 694 C C . PHE A 1 85 ? 5.189 3.242 13.409 1.00 96.81 85 PHE A C 1
ATOM 696 O O . PHE A 1 85 ? 5.991 2.422 13.867 1.00 96.81 85 PHE A O 1
ATOM 703 N N . ASP A 1 86 ? 5.586 4.458 13.011 1.00 94.44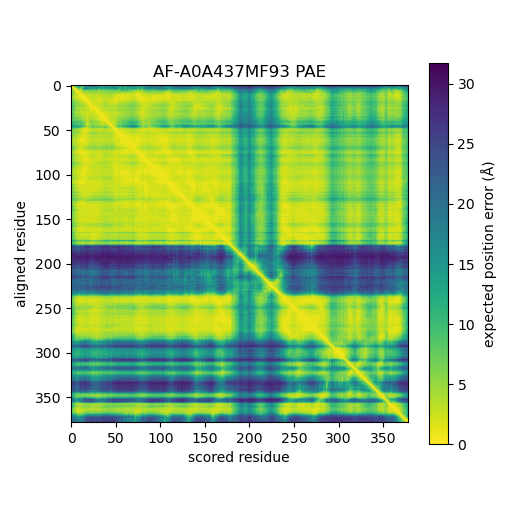 86 ASP A N 1
ATOM 704 C CA . ASP A 1 86 ? 6.929 4.979 13.277 1.00 94.44 86 ASP A CA 1
ATOM 705 C C . ASP A 1 86 ? 7.162 5.151 14.789 1.00 94.44 86 ASP A C 1
ATOM 707 O O . ASP A 1 86 ? 6.312 5.675 15.511 1.00 94.44 86 ASP A O 1
ATOM 711 N N . ASN A 1 87 ? 8.337 4.730 15.262 1.00 93.31 87 ASN A N 1
ATOM 712 C CA . ASN A 1 87 ? 8.753 4.856 16.660 1.00 93.31 87 ASN A CA 1
ATOM 71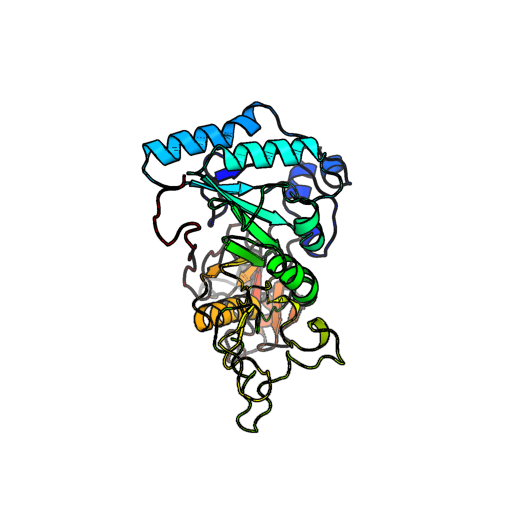3 C C . ASN A 1 87 ? 8.921 6.316 17.091 1.00 93.31 87 ASN A C 1
ATOM 715 O O . ASN A 1 87 ? 8.822 6.611 18.275 1.00 93.31 87 ASN A O 1
ATOM 719 N N . GLN A 1 88 ? 9.192 7.214 16.143 1.00 92.06 88 GLN A N 1
ATOM 720 C CA . GLN A 1 88 ? 9.377 8.635 16.430 1.00 92.06 88 GLN A CA 1
ATOM 721 C C . GLN A 1 88 ? 8.052 9.410 16.514 1.00 92.06 88 GLN A C 1
ATOM 723 O O . GLN A 1 88 ? 8.056 10.591 16.855 1.00 92.06 88 GLN A O 1
ATOM 728 N N . ALA A 1 89 ? 6.916 8.778 16.192 1.00 93.00 89 ALA A N 1
ATOM 729 C CA . ALA A 1 89 ? 5.613 9.415 16.348 1.00 93.00 89 ALA A CA 1
ATOM 730 C C . ALA A 1 89 ? 5.220 9.436 17.827 1.00 93.00 89 ALA A C 1
ATOM 732 O O . ALA A 1 89 ? 5.238 8.396 18.489 1.00 93.00 89 ALA A O 1
ATOM 733 N N . ASP A 1 90 ? 4.840 10.618 18.316 1.00 95.06 90 ASP A N 1
ATOM 734 C CA . ASP A 1 90 ? 4.364 10.814 19.683 1.00 95.06 90 ASP A CA 1
ATOM 735 C C . ASP A 1 90 ? 3.179 9.864 19.968 1.00 95.06 90 ASP A C 1
ATOM 737 O O . ASP A 1 90 ? 2.168 9.911 19.249 1.00 95.06 90 ASP A O 1
ATOM 741 N N . PRO A 1 91 ? 3.277 8.996 20.995 1.00 96.19 91 PRO A N 1
ATOM 742 C CA . PRO A 1 91 ? 2.198 8.092 21.374 1.00 96.19 91 PRO A CA 1
ATOM 743 C C . PRO A 1 91 ? 0.857 8.799 21.599 1.00 96.19 91 PRO A C 1
ATOM 745 O O . PRO A 1 91 ? -0.175 8.245 21.220 1.00 96.19 91 PRO A O 1
ATOM 748 N N . ALA A 1 92 ? 0.860 10.031 22.122 1.00 96.94 92 ALA A N 1
ATOM 749 C CA . ALA A 1 92 ? -0.360 10.799 22.362 1.00 96.94 92 ALA A CA 1
ATOM 750 C C . ALA A 1 92 ? -1.073 11.172 21.052 1.00 96.94 92 ALA A C 1
ATOM 752 O O . ALA A 1 92 ? -2.302 11.141 20.977 1.00 96.94 92 ALA A O 1
ATOM 753 N N . TRP A 1 93 ? -0.324 11.470 19.982 1.00 97.25 93 TRP A N 1
ATOM 754 C CA . TRP A 1 93 ? -0.930 11.730 18.670 1.00 97.25 93 TRP A CA 1
ATOM 755 C C . TRP A 1 93 ? -1.538 10.448 18.107 1.00 97.25 93 TRP A C 1
ATOM 757 O O . TRP A 1 93 ? -2.612 10.479 17.513 1.00 97.25 93 TRP A O 1
ATOM 767 N N . ARG A 1 94 ? -0.884 9.298 18.294 1.00 97.31 94 ARG A N 1
ATOM 768 C CA . ARG A 1 94 ? -1.437 8.017 17.839 1.00 97.31 94 ARG A CA 1
ATOM 769 C C . ARG A 1 94 ? -2.726 7.666 18.587 1.00 97.31 94 ARG A C 1
ATOM 771 O O . ARG A 1 94 ? -3.692 7.254 17.951 1.00 97.31 94 ARG A O 1
ATOM 778 N N . GLU A 1 95 ? -2.761 7.875 19.900 1.00 97.25 95 GLU A N 1
ATOM 779 C CA . GLU A 1 95 ? -3.955 7.661 20.725 1.00 97.25 95 GLU A CA 1
ATOM 780 C C . GLU A 1 95 ? -5.127 8.551 20.287 1.00 97.25 95 GLU A C 1
ATOM 782 O O . GLU A 1 95 ? -6.240 8.059 20.080 1.00 97.25 95 GLU A O 1
ATOM 787 N N . GLU A 1 96 ? -4.873 9.841 20.048 1.00 97.56 96 GLU A N 1
ATOM 788 C CA . GLU A 1 96 ? -5.881 10.760 19.512 1.00 97.56 96 GLU A CA 1
ATOM 789 C C . GLU A 1 96 ? -6.372 10.303 18.130 1.00 97.56 96 GLU A C 1
ATOM 791 O O . GLU A 1 96 ? -7.570 10.355 17.839 1.00 97.56 96 GLU A O 1
ATOM 796 N N . ALA A 1 97 ? -5.469 9.813 17.272 1.00 98.12 97 ALA A N 1
ATOM 797 C CA . ALA A 1 97 ? -5.841 9.325 15.949 1.00 98.12 97 ALA A CA 1
ATOM 798 C C . ALA A 1 97 ? -6.754 8.093 16.035 1.00 98.12 97 ALA A C 1
ATOM 800 O O . ALA A 1 97 ? -7.763 8.043 15.329 1.00 98.12 97 ALA A O 1
ATOM 801 N N . TRP A 1 98 ? -6.463 7.151 16.938 1.00 98.12 98 TRP A N 1
ATOM 802 C CA . TRP A 1 98 ? -7.345 6.014 17.211 1.00 98.12 98 TRP A CA 1
ATOM 803 C C . TRP A 1 98 ? -8.717 6.455 17.722 1.00 98.12 98 TRP A C 1
ATOM 805 O O . TRP A 1 98 ? -9.735 5.947 17.251 1.00 98.12 98 TRP A O 1
ATOM 815 N N . ALA A 1 99 ? -8.770 7.450 18.612 1.00 97.69 99 ALA A N 1
ATOM 816 C CA . ALA A 1 99 ? -10.033 8.004 19.096 1.00 97.69 99 ALA A CA 1
ATOM 817 C C . ALA A 1 99 ? -10.875 8.622 17.964 1.00 97.69 99 ALA A C 1
ATOM 819 O O . ALA A 1 99 ? -12.096 8.458 17.940 1.00 97.69 99 ALA A O 1
ATOM 820 N N . VAL A 1 100 ? -10.238 9.292 16.998 1.00 98.00 100 VAL A N 1
ATOM 821 C CA . VAL A 1 100 ? -10.926 9.815 15.809 1.00 98.00 100 VAL A CA 1
ATOM 822 C C . VAL A 1 100 ? -11.473 8.684 14.938 1.00 98.00 100 VAL A C 1
ATOM 824 O O . VAL A 1 100 ? -12.628 8.769 14.519 1.00 98.00 100 VAL A O 1
ATOM 827 N N . MET A 1 101 ? -10.692 7.626 14.695 1.00 97.75 101 MET A N 1
ATOM 828 C CA . MET A 1 101 ? -11.145 6.479 13.897 1.00 97.75 101 MET A CA 1
ATOM 829 C C . MET A 1 101 ? -12.339 5.770 14.547 1.00 97.75 101 MET A C 1
ATOM 831 O O . MET A 1 101 ? -13.327 5.505 13.865 1.00 97.75 101 MET A O 1
ATOM 835 N N . ARG A 1 102 ? -12.306 5.558 15.872 1.00 95.62 102 ARG A N 1
ATOM 836 C CA . ARG A 1 102 ? -13.448 5.008 16.627 1.00 95.62 102 ARG A CA 1
ATOM 837 C C . ARG A 1 102 ? -14.704 5.871 16.505 1.00 95.62 102 ARG A C 1
ATOM 839 O O . ARG A 1 102 ? -15.799 5.351 16.354 1.00 95.62 102 ARG A O 1
ATOM 846 N N . ALA A 1 103 ? -14.549 7.193 16.558 1.00 96.44 103 ALA A N 1
ATOM 847 C CA . ALA A 1 103 ? -15.666 8.136 16.515 1.00 96.44 103 ALA A CA 1
ATOM 848 C C . ALA A 1 103 ? -16.240 8.377 15.102 1.00 96.44 103 ALA A C 1
ATOM 850 O O . ALA A 1 103 ? -17.090 9.253 14.941 1.00 96.44 103 ALA A O 1
ATOM 851 N N . THR A 1 104 ? -15.748 7.676 14.074 1.00 97.06 104 THR A N 1
ATOM 852 C CA . THR A 1 104 ? -16.162 7.861 12.670 1.00 97.06 104 THR A CA 1
ATOM 853 C C . THR A 1 104 ? -16.446 6.517 11.983 1.00 97.06 104 THR A C 1
ATOM 855 O O . THR A 1 104 ? -15.725 6.108 11.068 1.00 97.06 104 THR A O 1
ATOM 858 N N . PRO A 1 105 ? -17.483 5.784 12.437 1.00 94.69 105 PRO A N 1
ATOM 859 C CA . PRO A 1 105 ? -17.747 4.413 12.005 1.00 94.69 105 PRO A CA 1
ATOM 860 C C . PRO A 1 105 ? -18.105 4.279 10.520 1.00 94.69 105 PRO A C 1
ATOM 862 O O . PRO A 1 105 ? -17.942 3.191 9.971 1.00 94.69 105 PRO A O 1
ATOM 865 N N . HIS A 1 106 ? -18.554 5.332 9.829 1.00 94.56 106 HIS A N 1
ATOM 866 C CA . HIS A 1 106 ? -18.866 5.293 8.392 1.00 94.56 106 HIS A CA 1
ATOM 867 C C . HIS A 1 106 ? -17.652 5.589 7.496 1.00 94.56 106 HIS A C 1
ATOM 869 O O . HIS A 1 106 ? -17.765 5.547 6.266 1.00 94.56 106 HIS A O 1
ATOM 875 N N . VAL A 1 107 ? -16.484 5.852 8.088 1.00 96.62 107 VAL A N 1
ATOM 876 C CA . VAL A 1 107 ? -15.214 6.017 7.376 1.00 96.62 107 VAL A CA 1
ATOM 877 C C . VAL A 1 107 ? -14.374 4.751 7.522 1.00 96.62 107 VAL A C 1
ATOM 879 O O . VAL A 1 107 ? -14.010 4.375 8.631 1.00 96.62 107 VAL A O 1
ATOM 882 N N . ASP A 1 108 ? -14.045 4.115 6.399 1.00 96.56 108 ASP A N 1
ATOM 883 C CA . ASP A 1 108 ? -13.145 2.961 6.327 1.00 96.56 108 ASP A CA 1
ATOM 884 C C . ASP A 1 108 ? -11.690 3.429 6.249 1.00 96.56 108 ASP A C 1
ATOM 886 O O . ASP A 1 108 ? -11.230 3.899 5.205 1.00 96.56 108 ASP A O 1
ATOM 890 N N . PHE A 1 109 ? -10.945 3.304 7.341 1.00 97.88 109 PHE A N 1
ATOM 891 C CA . PHE A 1 109 ? -9.544 3.702 7.407 1.00 97.88 109 PHE A CA 1
ATOM 892 C C . PHE A 1 109 ? -8.625 2.598 6.898 1.00 97.88 109 PHE A C 1
ATOM 894 O O . PHE A 1 109 ? -8.641 1.479 7.403 1.00 97.88 109 PHE A O 1
ATOM 901 N N . LEU A 1 110 ? -7.768 2.934 5.938 1.00 97.81 110 LEU A N 1
ATOM 902 C CA . LEU A 1 110 ? -6.672 2.073 5.504 1.00 97.81 110 LEU A CA 1
ATOM 903 C C . LEU A 1 110 ? -5.383 2.547 6.172 1.00 97.81 110 LEU A C 1
ATOM 905 O O . LEU A 1 110 ? -4.853 3.598 5.803 1.00 97.81 110 LEU A O 1
ATOM 909 N N . VAL A 1 111 ? -4.876 1.799 7.149 1.00 98.19 111 VAL A N 1
ATOM 910 C CA . VAL A 1 111 ? -3.626 2.125 7.847 1.00 98.19 111 VAL A CA 1
ATOM 911 C C . VAL A 1 111 ? -2.505 1.258 7.283 1.00 98.19 111 VAL A C 1
ATOM 913 O O . VAL A 1 111 ? -2.529 0.040 7.429 1.00 98.19 111 VAL A O 1
ATOM 916 N N . LEU A 1 112 ? -1.520 1.883 6.635 1.00 97.38 112 LEU A N 1
ATOM 917 C CA . LEU A 1 112 ? -0.400 1.198 5.982 1.00 97.38 112 LEU A CA 1
ATOM 918 C C . LEU A 1 112 ? 0.925 1.515 6.682 1.00 97.38 112 LEU A C 1
ATOM 920 O O . LEU A 1 112 ? 1.179 2.661 7.054 1.00 97.38 112 LEU A O 1
ATOM 924 N N . THR A 1 113 ? 1.804 0.521 6.804 1.00 97.50 113 THR A N 1
ATOM 925 C CA . THR A 1 113 ? 3.146 0.707 7.378 1.00 97.50 113 THR A CA 1
ATOM 926 C C . THR A 1 113 ? 4.206 -0.191 6.744 1.00 97.50 113 THR A C 1
ATOM 928 O O . THR A 1 113 ? 3.906 -1.252 6.203 1.00 97.50 113 THR A O 1
ATOM 931 N N . LYS A 1 114 ? 5.480 0.196 6.848 1.00 96.75 114 LYS A N 1
ATOM 932 C CA . LYS A 1 114 ? 6.628 -0.697 6.582 1.00 96.75 114 LYS A CA 1
ATOM 933 C C . LYS A 1 114 ? 7.165 -1.365 7.860 1.00 96.75 114 LYS A C 1
ATOM 935 O O . LYS A 1 114 ? 8.160 -2.085 7.808 1.00 96.75 114 LYS A O 1
ATOM 940 N N . ARG A 1 115 ? 6.532 -1.112 9.010 1.00 96.06 115 ARG A N 1
ATOM 941 C CA . ARG A 1 115 ? 6.930 -1.560 10.354 1.00 96.06 115 ARG A CA 1
ATOM 942 C C . ARG A 1 115 ? 5.890 -2.502 10.952 1.00 96.06 115 ARG A C 1
ATOM 944 O O . ARG A 1 115 ? 5.377 -2.244 12.040 1.00 96.06 115 ARG A O 1
ATOM 951 N N . ALA A 1 116 ? 5.555 -3.582 10.250 1.00 96.44 116 ALA A N 1
ATOM 952 C CA . ALA A 1 116 ? 4.545 -4.533 10.720 1.00 96.44 116 ALA A CA 1
ATOM 953 C C . ALA A 1 116 ? 4.833 -5.051 12.150 1.00 96.44 116 ALA A C 1
ATOM 955 O O . ALA A 1 116 ? 3.914 -5.211 12.948 1.00 96.44 116 ALA A O 1
ATOM 956 N N . GLN A 1 117 ? 6.109 -5.157 12.538 1.00 94.75 117 GLN A N 1
ATOM 957 C CA . GLN A 1 117 ? 6.565 -5.585 13.865 1.00 94.75 117 GLN A CA 1
ATOM 958 C C . GLN A 1 117 ? 6.127 -4.660 15.005 1.00 94.75 117 GLN A C 1
ATOM 960 O O . GLN A 1 117 ? 6.164 -5.048 16.175 1.00 94.75 117 GLN A O 1
ATOM 965 N N . ASN A 1 118 ? 5.782 -3.413 14.681 1.00 97.12 118 ASN A N 1
ATOM 966 C CA . ASN A 1 118 ? 5.371 -2.414 15.655 1.00 97.12 118 ASN A CA 1
ATOM 967 C C . ASN A 1 118 ? 3.864 -2.413 15.889 1.00 97.12 118 ASN A C 1
ATOM 969 O O . ASN A 1 118 ? 3.444 -1.900 16.923 1.00 97.12 118 ASN A O 1
ATOM 973 N N . ILE A 1 119 ? 3.071 -2.981 14.971 1.00 96.81 119 ILE A N 1
ATOM 974 C CA . ILE A 1 119 ? 1.609 -2.887 15.005 1.00 96.81 119 ILE A CA 1
ATOM 975 C C . ILE A 1 119 ? 1.098 -3.369 16.361 1.00 96.81 119 ILE A C 1
ATOM 977 O O . ILE A 1 119 ? 0.591 -2.554 17.123 1.00 96.81 119 ILE A O 1
ATOM 981 N N . ALA A 1 120 ? 1.344 -4.635 16.721 1.00 92.75 120 ALA A N 1
ATOM 982 C CA . ALA A 1 120 ? 0.865 -5.238 17.970 1.00 92.75 120 ALA A CA 1
ATOM 983 C C . ALA A 1 120 ? 1.196 -4.420 19.235 1.00 92.75 120 ALA A C 1
ATOM 985 O O . ALA A 1 120 ? 0.406 -4.376 20.171 1.00 92.75 120 ALA A O 1
ATOM 986 N N . LYS A 1 121 ? 2.351 -3.742 19.259 1.00 94.94 121 LYS A N 1
ATOM 987 C CA . LYS A 1 121 ? 2.835 -2.961 20.413 1.00 94.94 121 LYS A CA 1
ATOM 988 C C . LYS A 1 121 ? 2.203 -1.571 20.518 1.00 94.94 121 LYS A C 1
ATOM 990 O O . LYS A 1 121 ? 2.355 -0.911 21.539 1.00 94.94 121 LYS A O 1
ATOM 995 N N . MET A 1 122 ? 1.581 -1.094 19.443 1.00 97.19 122 MET A N 1
ATOM 996 C CA . MET A 1 122 ? 1.106 0.285 19.288 1.00 97.19 122 MET A CA 1
ATOM 997 C C . MET A 1 122 ? -0.402 0.370 19.013 1.00 97.19 122 MET A C 1
ATOM 999 O O . MET A 1 122 ? -0.917 1.454 18.706 1.00 97.19 122 MET A O 1
ATOM 1003 N N . LEU A 1 123 ? -1.104 -0.761 19.099 1.00 96.75 123 LEU A N 1
ATOM 1004 C CA . LEU A 1 123 ? -2.561 -0.805 19.098 1.00 96.75 123 LEU A CA 1
ATOM 1005 C C . LEU A 1 123 ? -3.103 -0.243 20.417 1.00 96.75 123 LEU A C 1
ATOM 1007 O O . LEU A 1 123 ? -2.443 -0.344 21.454 1.00 96.75 123 LEU A O 1
ATOM 1011 N N . PRO A 1 124 ? -4.296 0.364 20.390 1.00 96.25 124 PRO A N 1
ATOM 1012 C CA . PRO A 1 124 ? -4.921 0.863 21.601 1.00 96.25 124 PRO A CA 1
ATOM 1013 C C . PRO A 1 124 ? -5.379 -0.314 22.494 1.00 96.25 124 PRO A C 1
ATOM 1015 O O . PRO A 1 124 ? -5.682 -1.389 21.975 1.00 96.25 124 PRO A O 1
ATOM 1018 N N . PRO A 1 125 ? -5.455 -0.149 23.829 1.00 93.88 125 PRO A N 1
ATOM 1019 C CA . PRO A 1 125 ? -5.802 -1.247 24.744 1.00 93.88 125 PRO A CA 1
ATOM 1020 C C . PRO A 1 125 ? -7.176 -1.889 24.489 1.00 93.88 125 PRO A C 1
ATOM 1022 O O . PRO A 1 125 ? -7.389 -3.052 24.815 1.00 93.88 125 PRO A O 1
ATOM 1025 N N . ASP A 1 126 ? -8.104 -1.138 23.898 1.00 94.12 126 ASP A N 1
ATOM 1026 C CA . ASP A 1 126 ? -9.460 -1.562 23.540 1.00 94.12 126 ASP A CA 1
ATOM 1027 C C . ASP A 1 126 ? -9.557 -2.153 22.120 1.00 94.12 126 ASP A C 1
ATOM 1029 O O . ASP A 1 126 ? -10.656 -2.301 21.592 1.00 94.12 126 ASP A O 1
ATOM 1033 N N . TRP A 1 127 ? -8.430 -2.482 21.476 1.00 93.81 127 TRP A N 1
ATOM 1034 C CA . TRP A 1 127 ? -8.408 -2.981 20.097 1.00 93.81 127 TRP A CA 1
ATOM 1035 C C . TRP A 1 127 ? -9.237 -4.257 19.888 1.00 93.81 127 TRP A C 1
ATOM 1037 O O . TRP A 1 127 ? -9.898 -4.398 18.859 1.00 93.81 127 TRP A O 1
ATOM 1047 N N . GLY A 1 128 ? -9.229 -5.181 20.856 1.00 89.06 128 GLY A N 1
ATOM 1048 C CA . GLY A 1 128 ? -9.983 -6.435 20.782 1.00 89.06 128 GLY A CA 1
ATOM 1049 C C . GLY A 1 128 ? -9.670 -7.235 19.510 1.00 89.06 128 GLY A C 1
ATOM 1050 O O . GLY A 1 128 ? -8.511 -7.533 19.232 1.00 89.06 128 GLY A O 1
ATOM 1051 N N . GLN A 1 129 ? -10.708 -7.551 18.728 1.00 85.12 129 GLN A N 1
ATOM 1052 C CA . GLN A 1 129 ? -10.610 -8.260 17.437 1.00 85.12 129 GLN A CA 1
ATOM 1053 C C . GLN A 1 129 ? -10.341 -7.328 16.236 1.00 85.12 129 GLN A C 1
ATOM 1055 O O . GLN A 1 129 ? -10.378 -7.746 15.078 1.00 85.12 129 GLN A O 1
ATOM 1060 N N . GLY A 1 130 ? -10.064 -6.055 16.511 1.00 90.44 130 GLY A N 1
ATOM 1061 C CA . GLY A 1 130 ? -9.882 -4.999 15.530 1.00 90.44 130 GLY A CA 1
ATOM 1062 C C . GLY A 1 130 ? -11.128 -4.153 15.316 1.00 90.44 130 GLY A C 1
ATOM 1063 O O . GLY A 1 130 ? -12.262 -4.634 15.357 1.00 90.44 130 GLY A O 1
ATOM 1064 N N . TYR A 1 131 ? -10.913 -2.858 15.085 1.00 9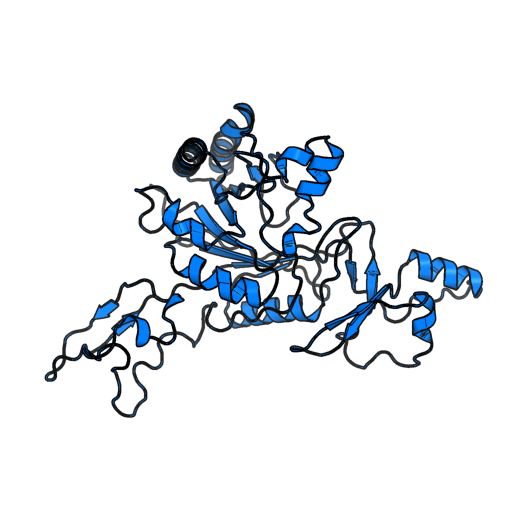3.69 131 TYR A N 1
ATOM 1065 C CA . TYR A 1 131 ? -12.016 -1.937 14.835 1.00 93.69 131 TYR A CA 1
ATOM 1066 C C . TYR A 1 131 ? -12.706 -2.252 13.500 1.00 93.69 131 TYR A C 1
ATOM 1068 O O . TYR A 1 131 ? -12.018 -2.402 12.487 1.00 93.69 131 TYR A O 1
ATOM 1076 N N . PRO A 1 132 ? -14.053 -2.293 13.453 1.00 92.44 132 PRO A N 1
ATOM 1077 C CA . PRO A 1 132 ? -14.793 -2.679 12.248 1.00 92.44 132 PRO A CA 1
ATOM 1078 C C . PRO A 1 132 ? -14.532 -1.802 11.019 1.00 92.44 132 PRO A C 1
ATOM 1080 O O . PRO A 1 132 ? -14.737 -2.236 9.890 1.00 92.44 132 PRO A O 1
ATOM 1083 N N . ASN A 1 133 ? -14.114 -0.557 11.236 1.00 95.62 133 ASN A N 1
ATOM 1084 C CA . ASN A 1 133 ? -13.863 0.436 10.200 1.00 95.62 133 ASN A CA 1
ATOM 1085 C C . ASN A 1 133 ? -12.363 0.693 9.968 1.00 95.62 133 ASN A C 1
ATOM 1087 O O . ASN A 1 133 ? -12.009 1.701 9.360 1.00 95.62 133 ASN A O 1
ATOM 1091 N N . VAL A 1 134 ? -11.474 -0.184 10.449 1.00 97.06 134 VAL A N 1
ATOM 1092 C CA . VAL A 1 134 ? -10.022 -0.064 10.254 1.00 97.06 134 VAL A CA 1
ATOM 1093 C C . VAL A 1 134 ? -9.467 -1.321 9.588 1.00 97.06 134 VAL A C 1
ATOM 1095 O O . VAL A 1 134 ? -9.548 -2.423 10.126 1.00 97.06 134 VAL A O 1
ATOM 1098 N N . ALA A 1 135 ? -8.833 -1.131 8.435 1.00 97.44 135 ALA A N 1
ATOM 1099 C CA . ALA A 1 135 ? -7.974 -2.115 7.799 1.00 97.44 135 ALA A CA 1
ATOM 1100 C C . ALA A 1 135 ? -6.511 -1.852 8.167 1.00 97.44 135 ALA A C 1
ATOM 1102 O O . ALA A 1 135 ? -6.040 -0.709 8.117 1.00 97.44 135 ALA A O 1
ATOM 1103 N N . LEU A 1 136 ? -5.778 -2.919 8.473 1.00 97.88 136 LEU A N 1
ATOM 1104 C CA . LEU A 1 136 ? -4.340 -2.868 8.713 1.00 97.88 136 LEU A CA 1
ATOM 1105 C C . LEU A 1 136 ? -3.603 -3.431 7.505 1.00 97.88 136 LEU A C 1
ATOM 1107 O O . LEU A 1 136 ? -3.972 -4.469 6.967 1.00 97.88 136 LEU A O 1
ATOM 1111 N N . GLY A 1 137 ? -2.541 -2.766 7.078 1.00 97.88 137 GLY A N 1
ATOM 1112 C CA . GLY A 1 137 ? -1.755 -3.243 5.957 1.00 97.88 137 GLY A CA 1
ATOM 1113 C C . GLY A 1 137 ? -0.277 -2.981 6.102 1.00 97.88 137 GLY A C 1
ATOM 1114 O O . GLY A 1 137 ? 0.168 -2.116 6.865 1.00 97.88 137 GLY A O 1
ATOM 1115 N N . THR A 1 138 ? 0.499 -3.718 5.314 1.00 98.19 138 THR A N 1
ATOM 1116 C CA . THR A 1 138 ? 1.939 -3.504 5.224 1.00 98.19 138 THR A CA 1
ATOM 1117 C C . THR A 1 138 ? 2.425 -3.407 3.786 1.00 98.19 138 THR A C 1
ATOM 1119 O O . THR A 1 138 ? 1.871 -4.025 2.876 1.00 98.19 138 THR A O 1
ATOM 1122 N N . THR A 1 139 ? 3.438 -2.568 3.560 1.00 97.75 139 THR A N 1
ATOM 1123 C CA . THR A 1 139 ? 4.118 -2.526 2.265 1.00 97.75 139 THR A CA 1
ATOM 1124 C C . THR A 1 139 ? 5.036 -3.737 2.130 1.00 97.75 139 THR A C 1
ATOM 1126 O O . THR A 1 139 ? 5.784 -4.028 3.064 1.00 97.75 139 THR A O 1
ATOM 1129 N N . VAL A 1 140 ? 5.048 -4.384 0.964 1.00 97.06 140 VAL A N 1
ATOM 1130 C CA . VAL A 1 140 ? 6.002 -5.454 0.628 1.00 97.06 140 VAL A CA 1
ATOM 1131 C C . VAL A 1 140 ? 6.591 -5.207 -0.759 1.00 97.06 140 VAL A C 1
ATOM 1133 O O . VAL A 1 140 ? 5.943 -5.391 -1.780 1.00 97.06 140 VAL A O 1
ATOM 1136 N N . GLU A 1 141 ? 7.824 -4.716 -0.817 1.00 96.44 141 GLU A N 1
ATOM 1137 C CA . GLU A 1 141 ? 8.462 -4.392 -2.100 1.00 96.44 141 GLU A CA 1
ATOM 1138 C C . GLU A 1 141 ? 9.143 -5.588 -2.784 1.00 96.44 141 GLU A C 1
ATOM 1140 O O . GLU A 1 141 ? 9.483 -5.499 -3.957 1.00 96.44 141 GLU A O 1
ATOM 1145 N N . ASN A 1 142 ? 9.393 -6.688 -2.074 1.00 95.94 142 ASN A N 1
ATOM 1146 C CA . ASN A 1 142 ? 10.033 -7.905 -2.585 1.00 95.94 142 ASN A CA 1
ATOM 1147 C C . ASN A 1 142 ? 9.794 -9.075 -1.612 1.00 95.94 142 ASN A C 1
ATOM 1149 O O . ASN A 1 142 ? 9.288 -8.854 -0.508 1.00 95.94 142 ASN A O 1
ATOM 1153 N N . GLN A 1 143 ? 10.182 -10.297 -1.999 1.00 94.88 143 GLN A N 1
ATOM 1154 C CA . GLN A 1 143 ? 9.986 -11.495 -1.172 1.00 94.88 143 GLN A CA 1
ATOM 1155 C C . GLN A 1 143 ? 10.587 -11.371 0.235 1.00 94.88 143 GLN A C 1
ATOM 1157 O O . GLN A 1 143 ? 9.899 -11.660 1.203 1.00 94.88 143 GLN A O 1
ATOM 1162 N N . ALA A 1 144 ? 11.820 -10.870 0.374 1.00 94.88 144 ALA A N 1
ATOM 1163 C CA . ALA A 1 144 ? 12.471 -10.761 1.684 1.00 94.88 144 ALA A CA 1
ATOM 1164 C C . ALA A 1 144 ? 11.685 -9.857 2.652 1.00 94.88 144 ALA A C 1
ATOM 1166 O O . ALA A 1 144 ? 11.610 -10.115 3.854 1.00 94.88 144 ALA A O 1
ATOM 1167 N N . GLU A 1 145 ? 11.072 -8.794 2.131 1.00 96.69 145 GLU A N 1
ATOM 1168 C CA . GLU A 1 145 ? 10.206 -7.916 2.913 1.00 96.69 145 GLU A CA 1
ATOM 1169 C C . GLU A 1 145 ? 8.828 -8.522 3.185 1.00 96.69 145 GLU A C 1
ATOM 1171 O O . GLU A 1 145 ? 8.260 -8.272 4.250 1.00 96.69 145 GLU A O 1
ATOM 1176 N N . ALA A 1 146 ? 8.312 -9.346 2.272 1.00 95.50 146 ALA A N 1
ATOM 1177 C CA . ALA A 1 146 ? 7.094 -10.113 2.495 1.00 95.50 146 ALA A CA 1
ATOM 1178 C C . ALA A 1 146 ? 7.291 -11.150 3.615 1.00 95.50 146 ALA A C 1
ATOM 1180 O O . ALA A 1 146 ? 6.564 -11.108 4.608 1.00 95.50 146 ALA A O 1
ATOM 1181 N N . ASP A 1 147 ? 8.347 -11.964 3.537 1.00 91.31 147 ASP A N 1
ATOM 1182 C CA . ASP A 1 147 ? 8.720 -12.961 4.552 1.00 91.31 147 ASP A CA 1
ATOM 1183 C C . ASP A 1 147 ? 8.893 -12.318 5.931 1.00 91.31 147 ASP A C 1
ATOM 1185 O O . ASP A 1 147 ? 8.502 -12.875 6.958 1.00 91.31 147 ASP A O 1
ATOM 1189 N N . ARG A 1 148 ? 9.455 -11.104 5.966 1.00 92.31 148 ARG A N 1
ATOM 1190 C CA . ARG A 1 148 ? 9.648 -10.353 7.205 1.00 92.31 148 ARG A CA 1
ATOM 1191 C C . ARG A 1 148 ? 8.337 -9.818 7.780 1.00 92.31 148 ARG A C 1
ATOM 1193 O O . ARG A 1 148 ? 8.153 -9.871 8.995 1.00 92.31 148 ARG A O 1
ATOM 1200 N N . ARG A 1 149 ? 7.471 -9.224 6.955 1.00 95.25 149 ARG A N 1
ATOM 1201 C CA . ARG A 1 149 ? 6.366 -8.364 7.426 1.00 95.25 149 ARG A CA 1
ATOM 1202 C C . ARG A 1 149 ? 5.004 -9.043 7.423 1.00 95.25 149 ARG A C 1
ATOM 1204 O O . ARG A 1 149 ? 4.198 -8.739 8.300 1.00 95.25 149 ARG A O 1
ATOM 1211 N N . VAL A 1 150 ? 4.732 -9.941 6.477 1.00 94.12 150 VAL A N 1
ATOM 1212 C CA . VAL A 1 150 ? 3.420 -10.597 6.368 1.00 94.12 150 VAL A CA 1
ATOM 1213 C C . VAL A 1 150 ? 3.101 -11.422 7.621 1.00 94.12 150 VAL A C 1
ATOM 1215 O O . VAL A 1 150 ? 2.043 -11.180 8.203 1.00 94.12 150 VAL A O 1
ATOM 1218 N N . PRO A 1 151 ? 4.016 -12.261 8.153 1.00 89.06 151 PRO A N 1
ATOM 1219 C CA . PRO A 1 151 ? 3.807 -12.949 9.431 1.00 89.06 151 PRO A CA 1
ATOM 1220 C C . PRO A 1 151 ? 3.430 -12.017 10.591 1.00 89.06 151 PRO A C 1
ATOM 1222 O O . PRO A 1 151 ? 2.573 -12.331 11.410 1.00 89.06 151 PRO A O 1
ATOM 1225 N N . GLN A 1 152 ? 4.052 -10.837 10.655 1.00 91.50 152 GLN A N 1
ATOM 1226 C CA . GLN A 1 152 ? 3.817 -9.864 11.725 1.00 91.50 152 GLN A CA 1
ATOM 1227 C C . GLN A 1 152 ? 2.440 -9.201 11.599 1.00 91.50 152 GLN A C 1
ATOM 1229 O O . GLN A 1 152 ? 1.805 -8.917 12.611 1.00 91.50 152 GLN A O 1
ATOM 1234 N N . LEU A 1 153 ? 1.970 -8.970 10.368 1.00 94.38 153 LEU A N 1
ATOM 1235 C CA . LEU A 1 153 ? 0.622 -8.469 10.102 1.00 94.38 153 LEU A CA 1
ATOM 1236 C C . LEU A 1 153 ? -0.445 -9.526 10.432 1.00 94.38 153 LEU A C 1
ATOM 1238 O O . LEU A 1 153 ? -1.458 -9.200 11.050 1.00 94.38 153 LEU A O 1
ATOM 1242 N N . LEU A 1 154 ? -0.217 -10.785 10.047 1.00 89.88 154 LEU A N 1
ATOM 1243 C CA . LEU A 1 154 ? -1.143 -11.894 10.304 1.00 89.88 154 LEU A CA 1
ATOM 1244 C C . LEU A 1 154 ? -1.259 -12.233 11.798 1.00 89.88 154 LEU A C 1
ATOM 1246 O O . LEU A 1 154 ? -2.326 -12.643 12.246 1.00 89.88 154 LEU A O 1
ATOM 1250 N N . ALA A 1 155 ? -0.222 -11.956 12.592 1.00 85.75 155 ALA A N 1
ATOM 1251 C CA . ALA A 1 155 ? -0.243 -12.086 14.051 1.00 85.75 155 ALA A CA 1
ATOM 1252 C C . ALA A 1 155 ? -1.092 -11.019 14.779 1.00 85.75 155 ALA A C 1
ATOM 1254 O O . ALA A 1 155 ? -1.298 -11.129 15.987 1.00 85.75 155 ALA A O 1
ATOM 1255 N N . VAL A 1 156 ? -1.591 -9.990 14.080 1.00 88.75 156 VAL A N 1
ATOM 1256 C CA . VAL A 1 156 ? -2.439 -8.938 14.664 1.00 88.75 156 VAL A CA 1
ATOM 1257 C C . VAL A 1 156 ? -3.914 -9.164 14.318 1.00 88.75 156 VAL A C 1
ATOM 1259 O O . VAL A 1 156 ? -4.227 -9.377 13.142 1.00 88.75 156 VAL A O 1
ATOM 1262 N N . PRO A 1 157 ? -4.846 -9.158 15.294 1.00 88.50 157 PRO A N 1
ATOM 1263 C CA . PRO A 1 157 ? -6.279 -9.207 15.007 1.00 88.50 157 PRO A CA 1
ATOM 1264 C C . PRO A 1 157 ? -6.680 -8.006 14.151 1.00 88.50 157 PRO A C 1
ATOM 1266 O O . PRO A 1 157 ? -6.368 -6.866 14.495 1.00 88.50 157 PRO A O 1
ATOM 1269 N N . ALA A 1 158 ? -7.330 -8.236 13.020 1.00 90.94 158 ALA A N 1
ATOM 1270 C CA . ALA A 1 158 ? -7.772 -7.170 12.136 1.00 90.94 158 ALA A CA 1
ATOM 1271 C C . ALA A 1 158 ? -8.992 -7.635 11.356 1.00 90.94 158 ALA A C 1
ATOM 1273 O O . ALA A 1 158 ? -9.070 -8.795 10.956 1.00 90.94 158 ALA A O 1
ATOM 1274 N N . ARG A 1 159 ? -9.916 -6.710 11.081 1.00 90.12 159 ARG A N 1
ATOM 1275 C CA . ARG A 1 159 ? -11.092 -7.034 10.272 1.00 90.12 159 ARG A CA 1
ATOM 1276 C C . ARG A 1 159 ? -10.775 -7.181 8.789 1.00 90.12 159 ARG A C 1
ATOM 1278 O O . ARG A 1 159 ? -11.517 -7.854 8.081 1.00 90.12 159 ARG A O 1
ATOM 1285 N N . LEU A 1 160 ? -9.696 -6.532 8.357 1.00 93.81 160 LEU A N 1
ATOM 1286 C CA . LEU A 1 160 ? -9.169 -6.597 7.008 1.00 93.81 160 LEU A CA 1
ATOM 1287 C C . LEU A 1 160 ? -7.655 -6.383 7.027 1.00 93.81 160 LEU A C 1
ATOM 1289 O O . LEU A 1 160 ? -7.172 -5.394 7.595 1.00 93.81 160 LEU A O 1
ATOM 1293 N N . ARG A 1 161 ? -6.923 -7.281 6.372 1.00 95.75 161 ARG A N 1
ATOM 1294 C CA . ARG A 1 161 ? -5.473 -7.234 6.178 1.00 95.75 161 ARG A CA 1
ATOM 1295 C C . ARG A 1 161 ? -5.148 -7.036 4.713 1.00 95.75 161 ARG A C 1
ATOM 1297 O O . ARG A 1 161 ? -5.588 -7.810 3.869 1.00 95.75 161 ARG A O 1
ATOM 1304 N N . PHE A 1 162 ? -4.352 -6.020 4.399 1.00 98.00 162 PHE A N 1
ATOM 1305 C CA . PHE A 1 162 ? -3.988 -5.740 3.012 1.00 98.00 162 PHE A CA 1
ATOM 1306 C C . PHE A 1 162 ? -2.487 -5.582 2.800 1.00 98.00 162 PHE A C 1
ATOM 1308 O O . PHE A 1 162 ? -1.753 -5.100 3.665 1.00 98.00 162 PHE A O 1
ATOM 1315 N N . LEU A 1 163 ? -2.032 -5.957 1.610 1.00 98.44 163 LEU A N 1
ATOM 1316 C CA . LEU A 1 163 ? -0.665 -5.734 1.166 1.00 98.44 163 LEU A CA 1
ATOM 1317 C C . LEU A 1 163 ? -0.630 -4.599 0.156 1.00 98.44 163 LEU A C 1
ATOM 1319 O O . LEU A 1 163 ? -1.400 -4.567 -0.803 1.00 98.44 163 LEU A O 1
ATOM 1323 N N . SER A 1 164 ? 0.299 -3.673 0.365 1.00 97.69 164 SER A N 1
ATOM 1324 C CA . SER A 1 164 ? 0.679 -2.696 -0.649 1.00 97.69 164 SER A CA 1
ATOM 1325 C C . SER A 1 164 ? 2.023 -3.110 -1.230 1.00 97.69 164 SER A C 1
ATOM 1327 O O . SER A 1 164 ? 3.084 -2.809 -0.686 1.00 97.69 164 SER A O 1
ATOM 1329 N N . CYS A 1 165 ? 1.987 -3.819 -2.344 1.00 97.69 165 CYS A N 1
ATOM 1330 C CA . CYS A 1 165 ? 3.151 -4.189 -3.131 1.00 97.69 165 CYS A CA 1
ATOM 1331 C C . CYS A 1 165 ? 3.624 -2.975 -3.951 1.00 97.69 165 CYS A C 1
ATOM 1333 O O . CYS A 1 165 ? 3.542 -2.970 -5.180 1.00 97.69 165 CYS A O 1
ATOM 1335 N N . GLU A 1 166 ? 4.006 -1.893 -3.256 1.00 92.75 166 GLU A N 1
ATOM 1336 C CA . GLU A 1 166 ? 4.273 -0.576 -3.843 1.00 92.75 166 GLU A CA 1
ATOM 1337 C C . GLU A 1 166 ? 5.435 0.184 -3.158 1.00 92.75 166 GLU A C 1
ATOM 1339 O O . GLU A 1 166 ? 5.342 0.525 -1.970 1.00 92.75 166 GLU A O 1
ATOM 1344 N N . PRO A 1 167 ? 6.493 0.559 -3.904 1.00 94.19 167 PRO A N 1
ATOM 1345 C CA . PRO A 1 167 ? 6.816 0.056 -5.238 1.00 94.19 167 PRO A CA 1
ATOM 1346 C C . PRO A 1 167 ? 7.161 -1.439 -5.189 1.00 94.19 167 PRO A C 1
ATOM 1348 O O . PRO A 1 167 ? 7.850 -1.876 -4.269 1.00 94.19 167 PRO A O 1
ATOM 1351 N N . LEU A 1 168 ? 6.722 -2.216 -6.179 1.00 95.69 168 LEU A N 1
ATOM 1352 C CA . LEU A 1 168 ? 7.170 -3.601 -6.337 1.00 95.69 168 LEU A CA 1
ATOM 1353 C C . LEU A 1 168 ? 8.545 -3.629 -7.022 1.00 95.69 168 LEU A C 1
ATOM 1355 O O . LEU A 1 168 ? 8.690 -3.248 -8.183 1.00 95.69 168 LEU A O 1
ATOM 1359 N N . LEU A 1 169 ? 9.556 -4.061 -6.276 1.00 94.56 169 LEU A N 1
ATOM 1360 C CA . LEU A 1 169 ? 10.974 -4.072 -6.646 1.00 94.56 169 LEU A CA 1
ATOM 1361 C C . LEU A 1 169 ? 11.526 -5.484 -6.889 1.00 94.56 169 LEU A C 1
ATOM 1363 O O . LEU A 1 169 ? 12.681 -5.623 -7.285 1.00 94.56 169 LEU A O 1
ATOM 1367 N N . GLY A 1 170 ? 10.730 -6.521 -6.640 1.00 93.50 170 GLY A N 1
ATOM 1368 C CA . GLY A 1 170 ? 11.081 -7.911 -6.902 1.00 93.50 170 GLY A CA 1
ATOM 1369 C C . GLY A 1 170 ? 9.848 -8.814 -6.935 1.00 93.50 170 GLY A C 1
ATOM 1370 O O . GLY A 1 170 ? 8.754 -8.360 -6.592 1.00 93.50 170 GLY A O 1
ATOM 1371 N N . PRO A 1 171 ? 10.007 -10.087 -7.334 1.00 93.50 171 PRO A N 1
ATOM 1372 C CA . PRO A 1 171 ? 8.917 -11.052 -7.291 1.00 93.50 171 PRO A CA 1
ATOM 1373 C C . PRO A 1 171 ? 8.460 -11.283 -5.846 1.00 93.50 171 PRO A C 1
ATOM 1375 O O . PRO A 1 171 ? 9.261 -11.203 -4.908 1.00 93.50 171 PRO A O 1
ATOM 1378 N N . VAL A 1 172 ? 7.167 -11.568 -5.693 1.00 94.69 172 VAL A N 1
ATOM 1379 C CA . VAL A 1 172 ? 6.542 -11.948 -4.426 1.00 94.69 172 VAL A CA 1
ATOM 1380 C C . VAL A 1 172 ? 5.603 -13.124 -4.681 1.00 94.69 172 VAL A C 1
ATOM 1382 O O . VAL A 1 172 ? 4.711 -13.052 -5.531 1.00 94.69 172 VAL A O 1
ATOM 1385 N N . THR A 1 173 ? 5.809 -14.184 -3.919 1.00 92.94 173 THR A N 1
ATOM 1386 C CA . THR A 1 173 ? 4.926 -15.333 -3.783 1.00 92.94 173 THR A CA 1
ATOM 1387 C C . THR A 1 173 ? 4.234 -15.231 -2.429 1.00 92.94 173 THR A C 1
ATOM 1389 O O . THR A 1 173 ? 4.884 -15.061 -1.397 1.00 92.94 173 THR A O 1
ATOM 1392 N N . LEU A 1 174 ? 2.907 -15.288 -2.454 1.00 91.25 174 LEU A N 1
ATOM 1393 C CA . LEU A 1 174 ? 2.012 -15.186 -1.307 1.00 91.25 174 LEU A CA 1
ATOM 1394 C C . LEU A 1 174 ? 1.442 -16.551 -0.897 1.00 91.25 174 LEU A C 1
ATOM 1396 O O . LEU A 1 174 ? 0.494 -16.608 -0.113 1.00 91.25 174 LEU A O 1
ATOM 1400 N N . ASP A 1 175 ? 1.997 -17.641 -1.429 1.00 78.12 175 ASP A N 1
ATOM 1401 C CA . ASP A 1 175 ? 1.604 -19.003 -1.082 1.00 78.12 175 ASP A CA 1
ATOM 1402 C C . ASP A 1 175 ? 1.651 -19.191 0.439 1.00 78.12 175 ASP A C 1
ATOM 1404 O O . ASP A 1 175 ? 2.621 -18.843 1.113 1.00 78.12 175 ASP A O 1
ATOM 1408 N N . GLY A 1 176 ? 0.551 -19.700 0.991 1.00 77.19 176 GLY A N 1
ATOM 1409 C CA . GLY A 1 176 ? 0.346 -19.827 2.433 1.00 77.19 176 GLY A CA 1
ATOM 1410 C C . GLY A 1 176 ? -0.272 -18.595 3.099 1.00 77.19 176 GLY A C 1
ATOM 1411 O O . GLY A 1 176 ? -0.969 -18.749 4.096 1.00 77.19 176 GLY A O 1
ATOM 1412 N N . TRP A 1 177 ? -0.076 -17.384 2.568 1.00 87.62 177 TRP A N 1
ATOM 1413 C CA . TRP A 1 177 ? -0.661 -16.149 3.120 1.00 87.62 177 TRP A CA 1
ATOM 1414 C C . TRP A 1 177 ? -2.052 -15.827 2.580 1.00 87.62 177 TRP A C 1
ATOM 1416 O O . TRP A 1 177 ? -2.759 -15.009 3.172 1.00 87.62 177 TRP A O 1
ATOM 1426 N N . LEU A 1 178 ? -2.442 -16.435 1.462 1.00 88.00 178 LEU A N 1
ATOM 1427 C CA . LEU A 1 178 ? -3.758 -16.265 0.854 1.00 88.00 178 LEU A CA 1
ATOM 1428 C C . LEU A 1 178 ? -4.736 -17.378 1.287 1.00 88.00 178 LEU A C 1
ATOM 1430 O O . LEU A 1 178 ? -4.295 -18.489 1.591 1.00 88.00 178 LEU A O 1
ATOM 1434 N N . PRO A 1 179 ? -6.057 -17.113 1.278 1.00 79.62 179 PRO A N 1
ATOM 1435 C CA . PRO A 1 179 ? -7.086 -18.144 1.416 1.00 79.62 179 PRO A CA 1
ATOM 1436 C C . PRO A 1 179 ? -6.951 -19.244 0.348 1.00 79.62 179 PRO A C 1
ATOM 1438 O O . PRO A 1 179 ? -6.649 -18.956 -0.807 1.00 79.62 179 PRO A O 1
ATOM 1441 N N . GLY A 1 180 ? -7.204 -20.505 0.711 1.00 70.06 180 GLY A N 1
ATOM 1442 C CA . GLY A 1 180 ? -7.162 -21.640 -0.222 1.00 70.06 180 GLY A CA 1
ATOM 1443 C C . GLY A 1 180 ? -7.097 -23.000 0.479 1.00 70.06 180 GLY A C 1
ATOM 1444 O O . GLY A 1 180 ? -7.308 -23.093 1.688 1.00 70.06 180 GLY A O 1
ATOM 1445 N N . GLU A 1 181 ? -6.762 -24.059 -0.268 1.00 50.41 181 GLU A N 1
ATOM 1446 C CA . GLU A 1 181 ? -6.610 -25.434 0.259 1.00 50.41 181 GLU A CA 1
ATOM 1447 C C . GLU A 1 181 ? -5.456 -25.584 1.270 1.00 50.41 181 GLU A C 1
ATOM 1449 O O . GLU A 1 181 ? -5.403 -26.556 2.011 1.00 50.41 181 GLU A O 1
ATOM 1454 N N . ASN A 1 182 ? -4.612 -24.559 1.429 1.00 47.06 182 ASN A N 1
ATOM 1455 C CA . ASN A 1 182 ? -3.637 -24.453 2.523 1.00 47.06 182 ASN A CA 1
ATOM 1456 C C . ASN A 1 182 ? -4.278 -24.157 3.896 1.00 47.06 182 ASN A C 1
ATOM 1458 O O . ASN A 1 182 ? -3.593 -23.754 4.838 1.00 47.06 182 ASN A O 1
ATOM 1462 N N . GLY A 1 183 ? -5.591 -24.379 4.024 1.00 48.38 183 GLY A N 1
ATOM 1463 C CA . GLY A 1 183 ? -6.237 -24.618 5.306 1.00 48.38 183 GLY A CA 1
ATOM 1464 C C . GLY A 1 183 ? -5.477 -25.679 6.108 1.00 48.38 183 GLY A C 1
ATOM 1465 O O . GLY A 1 183 ? -4.628 -26.398 5.586 1.00 48.38 183 GLY A O 1
ATOM 1466 N N . CYS A 1 184 ? -5.779 -25.811 7.393 1.00 50.88 184 CYS A N 1
ATOM 1467 C CA . CYS A 1 184 ? -5.252 -26.889 8.228 1.00 50.88 184 CYS A CA 1
ATOM 1468 C C . CYS A 1 184 ? -5.814 -28.259 7.766 1.00 50.88 184 CYS A C 1
ATOM 1470 O O . CYS A 1 184 ? -6.569 -28.894 8.490 1.00 50.88 184 CYS A O 1
ATOM 1472 N N . GLN A 1 185 ? -5.513 -28.692 6.537 1.00 43.41 185 GLN A N 1
ATOM 1473 C CA . GLN A 1 185 ? -6.057 -29.894 5.905 1.00 43.41 185 GLN A CA 1
ATOM 1474 C C . GLN A 1 185 ? -5.329 -31.162 6.359 1.00 43.41 185 GLN A C 1
ATOM 1476 O O . GLN A 1 185 ? -5.907 -32.236 6.300 1.00 43.41 185 GLN A O 1
ATOM 1481 N N . SER A 1 186 ? -4.097 -31.055 6.871 1.00 46.81 186 SER A N 1
ATOM 1482 C CA . SER A 1 186 ? -3.282 -32.214 7.263 1.00 46.81 186 SER A CA 1
ATOM 1483 C C . SER A 1 186 ? -2.891 -32.214 8.745 1.00 46.81 186 SER A C 1
ATOM 1485 O O . SER A 1 186 ? -1.738 -32.496 9.096 1.00 46.81 186 SER A O 1
ATOM 1487 N N . CYS A 1 187 ? -3.832 -31.889 9.635 1.00 48.22 187 CYS A N 1
ATOM 1488 C CA . CYS A 1 187 ? -3.782 -32.574 10.924 1.00 48.22 187 CYS A CA 1
ATOM 1489 C C . CYS A 1 187 ? -4.168 -34.043 10.756 1.00 48.22 187 CYS A C 1
ATOM 1491 O O . CYS A 1 187 ? -3.697 -34.825 11.552 1.00 48.22 187 CYS A O 1
ATOM 1493 N N . ASP A 1 188 ? -4.918 -34.423 9.720 1.00 49.22 188 ASP A N 1
ATOM 1494 C CA . ASP A 1 188 ? -5.281 -35.812 9.441 1.00 49.22 188 ASP A CA 1
ATOM 1495 C C . ASP A 1 188 ? -4.530 -36.294 8.188 1.00 49.22 188 ASP A C 1
ATOM 1497 O O . ASP A 1 188 ? -4.882 -35.946 7.063 1.00 49.22 188 ASP A O 1
ATOM 1501 N N . ASP A 1 189 ? -3.414 -37.003 8.369 1.00 44.00 189 ASP A N 1
ATOM 1502 C CA . ASP A 1 189 ? -2.586 -37.531 7.275 1.00 44.00 189 ASP A CA 1
ATOM 1503 C C . ASP A 1 189 ? -3.005 -38.936 6.815 1.00 44.00 189 ASP A C 1
ATOM 1505 O O . ASP A 1 189 ? -2.270 -39.587 6.076 1.00 44.00 189 ASP A O 1
ATOM 1509 N N . GLY A 1 190 ? -4.186 -39.419 7.216 1.00 44.88 190 GLY A N 1
ATOM 1510 C CA . GLY A 1 190 ? -4.702 -40.725 6.792 1.00 44.88 190 GLY A CA 1
ATOM 1511 C C . GLY A 1 190 ? -3.903 -41.930 7.313 1.00 44.88 190 GLY A C 1
ATOM 1512 O O . GLY A 1 190 ? -4.291 -43.065 7.050 1.00 44.88 190 GLY A O 1
ATOM 1513 N N . GLU A 1 191 ? -2.837 -41.702 8.089 1.00 45.53 191 GLU A N 1
ATOM 1514 C CA . GLU A 1 191 ? -2.018 -42.726 8.755 1.00 45.53 191 GLU A CA 1
ATOM 1515 C C . GLU A 1 191 ? -2.191 -42.708 10.288 1.00 45.53 191 GLU A C 1
ATOM 1517 O O . GLU A 1 191 ? -1.465 -43.379 11.020 1.00 45.53 191 GLU A O 1
ATOM 1522 N N . GLY A 1 192 ? -3.184 -41.973 10.802 1.00 39.59 192 GLY A N 1
ATOM 1523 C CA . GLY A 1 192 ? -3.475 -41.922 12.236 1.00 39.59 192 GLY A CA 1
ATOM 1524 C C . GLY A 1 192 ? -2.576 -40.973 13.034 1.00 39.59 192 GLY A C 1
ATOM 1525 O O . GLY A 1 192 ? -2.523 -41.081 14.259 1.00 39.59 192 GLY A O 1
ATOM 1526 N N . TYR A 1 193 ? -1.918 -40.003 12.387 1.00 41.38 193 TYR A N 1
ATOM 1527 C CA . TYR A 1 193 ? -1.223 -38.909 13.067 1.00 41.38 193 TYR A CA 1
ATOM 1528 C C . TYR A 1 193 ? -1.969 -37.577 12.910 1.00 41.38 193 TYR A C 1
ATOM 1530 O O . TYR A 1 193 ? -1.408 -36.561 12.503 1.00 41.38 193 TYR A O 1
ATOM 1538 N N . GLY A 1 194 ? -3.198 -37.586 13.448 1.00 43.09 194 GLY A N 1
ATOM 1539 C CA . GLY A 1 194 ? -4.070 -36.465 13.861 1.00 43.09 194 GLY A CA 1
ATOM 1540 C C . GLY A 1 194 ? -3.416 -35.290 14.621 1.00 43.09 194 GLY A C 1
ATOM 1541 O O . GLY A 1 194 ? -4.082 -34.351 15.052 1.00 43.09 194 GLY A O 1
ATOM 1542 N N . ASN A 1 195 ? -2.114 -35.370 14.895 1.00 45.62 195 ASN A N 1
ATOM 1543 C CA . ASN A 1 195 ? -1.535 -34.992 16.179 1.00 45.62 195 ASN A CA 1
ATOM 1544 C C . ASN A 1 195 ? -0.195 -34.257 16.058 1.00 45.62 195 ASN A C 1
ATOM 1546 O O . ASN A 1 195 ? 0.637 -34.297 16.966 1.00 45.62 195 ASN A O 1
ATOM 1550 N N . ARG A 1 196 ? 0.031 -33.512 14.971 1.00 47.03 196 ARG A N 1
ATOM 1551 C CA . ARG A 1 196 ? 1.164 -32.572 14.958 1.00 47.03 196 ARG A CA 1
ATOM 1552 C C . ARG A 1 196 ? 1.000 -31.399 15.924 1.00 47.03 196 ARG A C 1
ATOM 1554 O O . ARG A 1 196 ? 1.994 -30.740 16.150 1.00 47.03 196 ARG A O 1
ATOM 1561 N N . CYS A 1 197 ? -0.185 -31.172 16.505 1.00 46.22 197 CYS A N 1
ATOM 1562 C CA . CYS A 1 197 ? -0.482 -30.081 17.450 1.00 46.22 197 CYS A CA 1
ATOM 1563 C C . CYS A 1 197 ? -0.746 -30.536 18.905 1.00 46.22 197 CYS A C 1
ATOM 1565 O O . CYS A 1 197 ? -1.209 -29.721 19.709 1.00 46.22 197 CYS A O 1
ATOM 1567 N N . SER A 1 198 ? -0.504 -31.807 19.247 1.00 45.72 198 SER A N 1
ATOM 1568 C CA . SER A 1 198 ? -0.839 -32.416 20.551 1.00 45.72 198 SER A CA 1
ATOM 1569 C C . SER A 1 198 ? 0.343 -33.103 21.256 1.00 45.72 198 SER A C 1
ATOM 1571 O O . SER A 1 198 ? 0.163 -33.745 22.292 1.00 45.72 198 SER A O 1
ATOM 1573 N N . ARG A 1 199 ? 1.576 -32.938 20.761 1.00 43.84 199 ARG A N 1
ATOM 1574 C CA . ARG A 1 199 ? 2.786 -33.435 21.429 1.00 43.84 199 ARG A CA 1
ATOM 1575 C C . ARG A 1 199 ? 3.116 -32.572 22.644 1.00 43.84 199 ARG A C 1
ATOM 1577 O O . ARG A 1 199 ? 3.552 -31.434 22.502 1.00 43.84 199 ARG A O 1
ATOM 1584 N N . GLY A 1 200 ? 2.903 -33.108 23.846 1.00 49.59 200 GLY A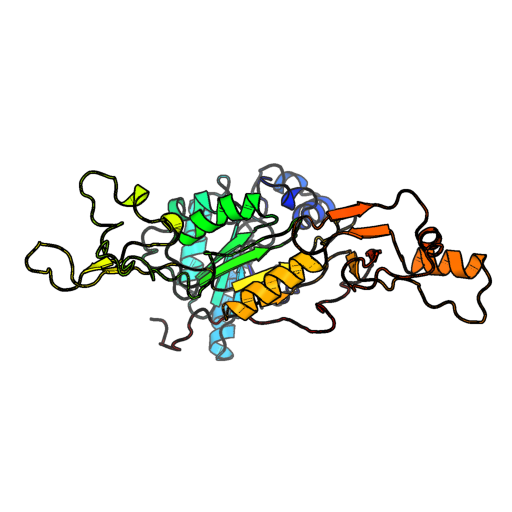 N 1
ATOM 1585 C CA . GLY A 1 200 ? 3.216 -32.423 25.108 1.00 49.59 200 GLY A CA 1
ATOM 1586 C C . GLY A 1 200 ? 4.717 -32.218 25.366 1.00 49.59 200 GLY A C 1
ATOM 1587 O O . GLY A 1 200 ? 5.080 -31.459 26.259 1.00 49.59 200 GLY A O 1
ATOM 1588 N N . ASP A 1 201 ? 5.580 -32.882 24.590 1.00 50.91 201 ASP A N 1
ATOM 1589 C CA . ASP A 1 201 ? 7.044 -32.814 24.653 1.00 50.91 201 ASP A CA 1
ATOM 1590 C C . ASP A 1 201 ? 7.661 -31.716 23.768 1.00 50.91 201 ASP A C 1
ATOM 1592 O O . ASP A 1 201 ? 8.853 -31.439 23.886 1.00 50.91 201 ASP A O 1
ATOM 1596 N N . ILE A 1 202 ? 6.867 -31.074 22.906 1.00 45.72 202 ILE A N 1
ATOM 1597 C CA . ILE A 1 202 ? 7.322 -30.033 21.977 1.00 45.72 202 ILE A CA 1
ATOM 1598 C C . ILE A 1 202 ? 6.470 -28.776 22.207 1.00 45.72 202 ILE A C 1
ATOM 1600 O O . ILE A 1 202 ? 5.249 -28.885 22.308 1.00 45.72 202 ILE A O 1
ATOM 1604 N N . PRO A 1 203 ? 7.036 -27.561 22.272 1.00 49.00 203 PRO A N 1
ATOM 1605 C CA . PRO A 1 203 ? 6.235 -26.340 22.318 1.00 49.00 203 PRO A CA 1
ATOM 1606 C C . PRO A 1 203 ? 5.227 -26.284 21.154 1.00 49.00 203 PRO A C 1
ATOM 1608 O O . PRO A 1 203 ? 5.570 -26.551 20.004 1.00 49.00 203 PRO A O 1
ATOM 1611 N N . ARG A 1 204 ? 3.961 -25.935 21.429 1.00 48.38 204 ARG A N 1
ATOM 1612 C CA . ARG A 1 204 ? 2.847 -25.922 20.443 1.00 48.38 204 ARG A CA 1
ATOM 1613 C C . ARG A 1 204 ? 3.126 -25.053 19.206 1.00 48.38 204 ARG A C 1
ATOM 1615 O O . ARG A 1 204 ? 2.607 -25.262 18.115 1.00 48.38 204 ARG A O 1
ATOM 1622 N N . GLU A 1 205 ? 3.984 -24.074 19.399 1.00 44.81 205 GLU A N 1
ATOM 1623 C CA . GLU A 1 205 ? 4.512 -23.142 18.417 1.00 44.81 205 GLU A CA 1
ATOM 1624 C C . GLU A 1 205 ? 5.578 -23.731 17.474 1.00 44.81 205 GLU A C 1
ATOM 1626 O O . GLU A 1 205 ? 5.812 -23.177 16.409 1.00 44.81 205 GLU A O 1
ATOM 1631 N N . GLU A 1 206 ? 6.189 -24.865 17.805 1.00 49.03 206 GLU A N 1
ATOM 1632 C CA . GLU A 1 206 ? 7.125 -25.603 16.934 1.00 49.03 206 GLU A CA 1
ATOM 1633 C C . GLU A 1 206 ? 6.425 -26.719 16.136 1.00 49.03 206 GLU A C 1
ATOM 1635 O O . GLU A 1 206 ? 7.014 -27.364 15.274 1.00 49.03 206 GLU A O 1
ATOM 1640 N N . GLN A 1 207 ? 5.143 -26.925 16.427 1.00 52.22 207 GLN A N 1
ATOM 1641 C CA . GLN A 1 207 ? 4.316 -28.042 15.987 1.00 52.22 207 GLN A CA 1
ATOM 1642 C C . GLN A 1 207 ? 3.445 -27.714 14.758 1.00 52.22 207 GLN A C 1
ATOM 1644 O O . GLN A 1 207 ? 3.157 -28.584 13.936 1.00 52.22 207 GLN A O 1
ATOM 1649 N N . CYS A 1 208 ? 3.067 -26.441 14.590 1.00 53.50 208 CYS A N 1
ATOM 1650 C CA . CYS A 1 208 ? 2.257 -25.970 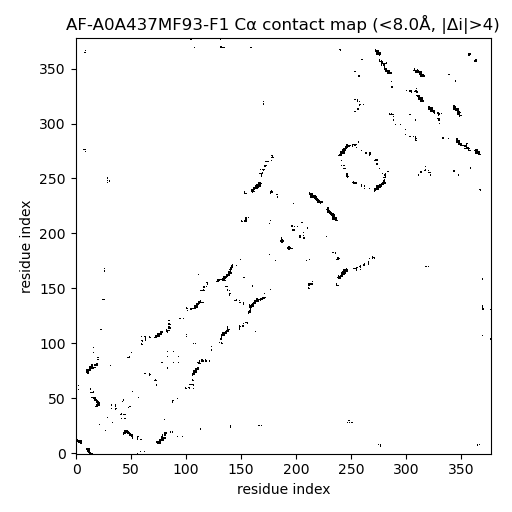13.468 1.00 53.50 208 CYS A CA 1
ATOM 1651 C C . CYS A 1 208 ? 3.145 -25.413 12.334 1.00 53.50 208 CYS A C 1
ATOM 1653 O O . CYS A 1 208 ? 3.823 -24.404 12.551 1.00 53.50 208 CYS A O 1
ATOM 1655 N N . PRO A 1 209 ? 3.098 -25.974 11.104 1.00 50.12 209 PRO A N 1
ATOM 1656 C CA . PRO A 1 209 ? 3.802 -25.415 9.939 1.00 50.12 209 PRO A CA 1
ATOM 1657 C C . PRO A 1 209 ? 3.393 -23.964 9.638 1.00 50.12 209 PRO A C 1
ATOM 1659 O O . PRO A 1 209 ? 4.166 -23.184 9.089 1.00 50.12 209 PRO A O 1
ATOM 1662 N N . TRP A 1 210 ? 2.183 -23.594 10.065 1.00 54.28 210 TRP A N 1
ATOM 1663 C CA . TRP A 1 210 ? 1.550 -22.292 9.878 1.00 54.28 210 TRP A CA 1
ATOM 1664 C C . TRP A 1 210 ? 1.636 -21.406 11.130 1.00 54.28 210 TRP A C 1
ATOM 1666 O O . TRP A 1 210 ? 0.735 -20.611 11.385 1.00 54.28 210 TRP A O 1
ATOM 1676 N N . ARG A 1 211 ? 2.707 -21.529 11.933 1.00 52.28 211 ARG A N 1
ATOM 1677 C CA . ARG A 1 211 ? 2.918 -20.822 13.220 1.00 52.28 211 ARG A CA 1
ATOM 1678 C C . ARG A 1 211 ? 2.567 -19.325 13.200 1.00 52.28 211 ARG A C 1
ATOM 1680 O O . ARG A 1 211 ? 2.157 -18.781 14.217 1.00 52.28 211 ARG A O 1
ATOM 1687 N N . TRP A 1 212 ? 2.744 -18.653 12.066 1.00 52.28 212 TRP A N 1
ATOM 1688 C CA . TRP A 1 212 ? 2.476 -17.222 11.898 1.00 52.28 212 TRP A CA 1
ATOM 1689 C C . TRP A 1 212 ? 1.058 -16.888 11.401 1.00 52.28 212 TRP A C 1
ATOM 1691 O O . TRP A 1 212 ? 0.667 -15.725 11.431 1.00 52.28 212 TRP A O 1
ATOM 1701 N N . ALA A 1 213 ? 0.306 -17.879 10.922 1.00 50.53 213 ALA A N 1
ATOM 1702 C CA . ALA A 1 213 ? -1.015 -17.711 10.322 1.00 50.53 213 ALA A CA 1
ATOM 1703 C C . ALA A 1 213 ? -2.146 -17.926 11.336 1.00 50.53 213 ALA A C 1
ATOM 1705 O O . ALA A 1 213 ? -3.259 -17.467 11.127 1.00 50.53 213 ALA A O 1
ATOM 1706 N N . VAL A 1 214 ? -1.891 -18.636 12.436 1.00 54.66 214 VAL A N 1
ATOM 1707 C CA . VAL A 1 214 ? -2.946 -19.069 13.360 1.00 54.66 214 VAL A CA 1
ATOM 1708 C C . VAL A 1 214 ? -3.062 -18.101 14.533 1.00 54.66 214 VAL A C 1
ATOM 1710 O O . VAL A 1 214 ? -2.163 -18.019 15.369 1.00 54.66 214 VAL A O 1
ATOM 1713 N N . GLN A 1 215 ? -4.200 -17.416 14.647 1.00 53.59 215 GLN A N 1
ATOM 1714 C CA . GLN A 1 215 ? -4.591 -16.753 15.892 1.00 53.59 215 GLN A CA 1
ATOM 1715 C C . GLN A 1 215 ? -5.562 -17.655 16.646 1.00 53.59 215 GLN A C 1
ATOM 1717 O O . GLN A 1 215 ? -6.758 -17.630 16.412 1.00 53.59 215 GLN A O 1
ATOM 1722 N N . THR A 1 216 ? -4.979 -18.498 17.495 1.00 49.56 216 THR A N 1
ATOM 1723 C CA . THR A 1 216 ? -5.477 -19.129 18.735 1.00 49.56 216 THR A CA 1
ATOM 1724 C C . THR A 1 216 ? -6.969 -19.046 19.115 1.00 49.56 216 THR A C 1
ATOM 1726 O O . THR A 1 216 ? -7.279 -18.843 20.289 1.00 49.56 216 THR A O 1
ATOM 1729 N N . VAL A 1 217 ? -7.905 -19.298 18.206 1.00 47.94 217 VAL A N 1
ATOM 1730 C CA . VAL A 1 217 ? -9.154 -19.967 18.576 1.00 47.94 217 VAL A CA 1
ATOM 1731 C C . VAL A 1 217 ? -9.011 -21.386 18.075 1.00 47.94 217 VAL A C 1
ATOM 1733 O O . VAL A 1 217 ? -9.068 -21.661 16.880 1.00 47.94 217 VAL A O 1
ATOM 1736 N N . THR A 1 218 ? -8.685 -22.267 19.013 1.00 49.97 218 THR A N 1
ATOM 1737 C CA . THR A 1 218 ? -8.756 -23.697 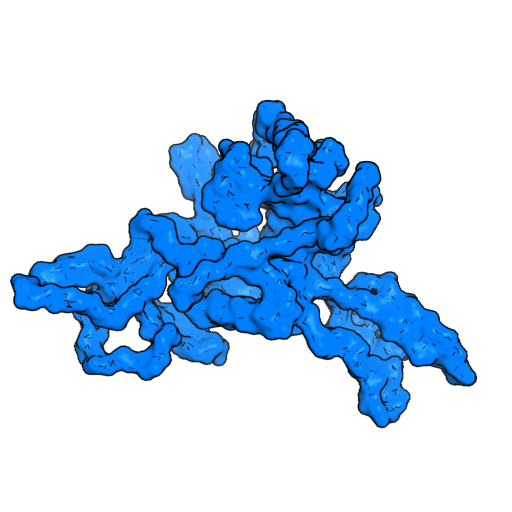18.781 1.00 49.97 218 THR A CA 1
ATOM 1738 C C . THR A 1 218 ? -9.987 -24.196 19.491 1.00 49.97 218 THR A C 1
ATOM 1740 O O . THR A 1 218 ? -9.963 -24.342 20.713 1.00 49.97 218 THR A O 1
ATOM 1743 N N . GLU A 1 219 ? -11.069 -24.412 18.751 1.00 50.44 219 GLU A N 1
ATOM 1744 C CA . GLU A 1 219 ? -12.169 -25.184 19.306 1.00 50.44 219 GLU A CA 1
ATOM 1745 C C . GLU A 1 219 ? -11.797 -26.653 19.160 1.00 50.44 219 GLU A C 1
ATOM 1747 O O . GLU A 1 219 ? -11.535 -27.165 18.068 1.00 50.44 219 GLU A O 1
ATOM 1752 N N . HIS A 1 220 ? -11.696 -27.307 20.308 1.00 52.88 220 HIS A N 1
ATOM 1753 C CA . HIS A 1 220 ? -11.523 -28.740 20.376 1.00 52.88 220 HIS A CA 1
ATOM 1754 C C . HIS A 1 220 ? -12.908 -29.377 20.411 1.00 52.88 220 HIS A C 1
ATOM 1756 O O . HIS A 1 220 ? -13.726 -29.050 21.275 1.00 52.88 220 HIS A O 1
ATOM 1762 N N . GLY A 1 221 ? -13.159 -30.297 19.481 1.00 53.56 221 GLY A N 1
ATOM 1763 C CA . GLY A 1 221 ? -14.274 -31.226 19.599 1.00 53.56 221 GLY A CA 1
ATOM 1764 C C . GLY A 1 221 ? -14.143 -32.104 20.855 1.00 53.56 221 GLY A C 1
ATOM 1765 O O . GLY A 1 221 ? -13.116 -32.069 21.539 1.00 53.56 221 GLY A O 1
ATOM 1766 N N . PRO A 1 222 ? -15.170 -32.908 21.179 1.00 57.44 222 PRO A N 1
ATOM 1767 C CA . PRO A 1 222 ? -15.116 -33.835 22.308 1.00 57.44 222 PRO A CA 1
ATOM 1768 C C . PRO A 1 222 ? -13.876 -34.738 22.233 1.00 57.44 222 PRO A C 1
ATOM 1770 O O . PRO A 1 222 ? -13.462 -35.135 21.147 1.00 57.44 222 PRO A O 1
ATOM 1773 N N . MET A 1 223 ? -13.281 -35.041 23.387 1.00 60.16 223 MET A N 1
ATOM 1774 C CA . MET A 1 223 ? -12.123 -35.935 23.468 1.00 60.16 223 MET A CA 1
ATOM 1775 C C . MET A 1 223 ? -12.542 -37.379 23.173 1.00 60.16 223 MET A C 1
ATOM 1777 O O . MET A 1 223 ? -13.609 -37.813 23.615 1.00 60.16 223 MET A O 1
ATOM 1781 N N . ASP A 1 224 ? -11.705 -38.118 22.455 1.00 60.72 224 ASP A N 1
ATOM 1782 C CA . ASP A 1 224 ? -11.829 -39.563 22.295 1.00 60.72 224 ASP A CA 1
ATOM 1783 C C . ASP A 1 224 ? -11.384 -40.321 23.563 1.00 60.72 224 ASP A C 1
ATOM 1785 O O . ASP A 1 224 ? -10.960 -39.738 24.567 1.00 60.72 224 ASP A O 1
ATOM 1789 N N . GLU A 1 225 ? -11.483 -41.650 23.523 1.00 57.56 225 GLU A N 1
ATOM 1790 C CA . GLU A 1 225 ? -11.094 -42.543 24.625 1.00 57.56 225 GLU A CA 1
ATOM 1791 C C . GLU A 1 225 ? -9.592 -42.511 24.968 1.00 57.56 225 GLU A C 1
ATOM 1793 O O . GLU A 1 225 ? -9.182 -43.022 26.013 1.00 57.56 225 GLU A O 1
ATOM 1798 N N . HIS A 1 226 ? -8.774 -41.877 24.126 1.00 54.31 226 HIS A N 1
ATOM 1799 C CA . HIS A 1 226 ? -7.335 -41.697 24.305 1.00 54.31 226 HIS A CA 1
ATOM 1800 C C . HIS A 1 226 ? -6.962 -40.274 24.755 1.00 54.31 226 HIS A C 1
ATOM 1802 O O . HIS A 1 226 ? -5.779 -39.982 24.939 1.00 54.31 226 HIS A O 1
ATOM 1808 N N . GLY A 1 227 ? -7.946 -39.394 24.975 1.00 52.12 227 GLY A N 1
ATOM 1809 C CA . GLY A 1 227 ? -7.723 -38.010 25.397 1.00 52.12 227 GLY A CA 1
ATOM 1810 C C . GLY A 1 227 ? -7.293 -37.075 24.264 1.00 52.12 227 GLY A C 1
ATOM 1811 O O . GLY A 1 227 ? -6.771 -35.994 24.545 1.00 52.12 227 GLY A O 1
ATOM 1812 N N . CYS A 1 228 ? -7.498 -37.470 23.004 1.00 50.34 228 CYS A N 1
ATOM 1813 C CA . CYS A 1 228 ? -7.262 -36.631 21.832 1.00 50.34 228 CYS A CA 1
ATOM 1814 C C . CYS A 1 228 ? -8.571 -35.954 21.385 1.00 50.34 228 CYS A C 1
ATOM 1816 O O . CYS A 1 228 ? -9.624 -36.589 21.393 1.00 50.34 228 CYS A O 1
ATOM 1818 N N . PRO A 1 229 ? -8.557 -34.671 20.988 1.00 54.75 229 PRO A N 1
ATOM 1819 C CA . PRO A 1 229 ? -9.765 -33.993 20.528 1.00 54.75 229 PRO A CA 1
ATOM 1820 C C . PRO A 1 229 ? -10.219 -34.564 19.178 1.00 54.75 229 PRO A C 1
ATOM 1822 O O . PRO A 1 229 ? -9.441 -34.585 18.228 1.00 54.75 229 PRO A O 1
ATOM 1825 N N . ALA A 1 230 ? -11.491 -34.960 19.062 1.00 56.16 230 ALA A N 1
ATOM 1826 C CA . ALA A 1 230 ? -12.055 -35.538 17.834 1.00 56.16 230 ALA A CA 1
ATOM 1827 C C . ALA A 1 230 ? -12.049 -34.571 16.633 1.00 56.16 230 ALA A C 1
ATOM 1829 O O . ALA A 1 230 ? -12.239 -34.982 15.492 1.00 56.16 230 ALA A O 1
ATOM 1830 N N . SER A 1 231 ? -11.872 -33.272 16.884 1.00 53.69 231 SER A N 1
ATOM 1831 C CA . SER A 1 231 ? -11.592 -32.267 15.858 1.00 53.69 231 SER A CA 1
ATOM 1832 C C . SER A 1 231 ? -10.840 -31.080 16.455 1.00 53.69 231 SER A C 1
ATOM 1834 O O . SER A 1 231 ? -10.974 -30.764 17.640 1.00 53.69 231 SER A O 1
ATOM 1836 N N . VAL A 1 232 ? -10.038 -30.427 15.620 1.00 52.94 232 VAL A N 1
ATOM 1837 C CA . VAL A 1 232 ? -9.308 -29.198 15.934 1.00 52.94 232 VAL A CA 1
ATOM 1838 C C . VAL A 1 232 ? -9.648 -28.204 14.832 1.00 52.94 232 VAL A C 1
ATOM 1840 O O . VAL A 1 232 ? -9.217 -28.387 13.694 1.00 52.94 232 VAL A O 1
ATOM 1843 N N . SER A 1 233 ? -10.428 -27.168 15.138 1.00 54.12 233 SER A N 1
ATOM 1844 C CA . SER A 1 233 ? -10.582 -26.035 14.223 1.00 54.12 233 SER A CA 1
ATOM 1845 C C . SER A 1 233 ? -9.497 -25.005 14.532 1.00 54.12 233 SER A C 1
ATOM 1847 O O . SER A 1 233 ? -9.245 -24.690 15.690 1.00 54.12 233 SER A O 1
ATOM 1849 N N . CYS A 1 234 ? -8.803 -24.507 13.513 1.00 55.69 234 CYS A N 1
ATOM 1850 C CA . CYS A 1 234 ? -7.836 -23.422 13.654 1.00 55.69 234 CYS A CA 1
ATOM 1851 C C . CYS A 1 234 ? -8.264 -22.289 12.729 1.00 55.69 234 CYS A C 1
ATOM 1853 O O . CYS A 1 234 ? -8.366 -22.493 11.519 1.00 55.69 234 CYS A O 1
ATOM 1855 N N . GLU A 1 235 ? -8.470 -21.092 13.276 1.00 62.16 235 GLU A N 1
ATOM 1856 C CA . GLU A 1 235 ? -8.645 -19.901 12.447 1.00 62.16 235 GLU A CA 1
ATOM 1857 C C . GLU A 1 235 ? -7.294 -19.451 11.883 1.00 62.16 235 GLU A C 1
ATOM 1859 O O . GLU A 1 235 ? -6.421 -18.941 12.596 1.00 62.16 235 GLU A O 1
ATOM 1864 N N . ILE A 1 236 ? -7.130 -19.662 10.579 1.00 69.00 236 ILE A N 1
ATOM 1865 C CA . ILE A 1 236 ? -5.982 -19.189 9.814 1.00 69.00 236 ILE A CA 1
ATOM 1866 C C . ILE A 1 236 ? -6.301 -17.782 9.312 1.00 69.00 236 ILE A C 1
ATOM 1868 O O . ILE A 1 236 ? -7.207 -17.577 8.509 1.00 69.00 236 ILE A O 1
ATOM 1872 N N . GLN A 1 237 ? -5.549 -16.809 9.806 1.00 80.38 237 GLN A N 1
ATOM 1873 C CA . GLN A 1 237 ? -5.562 -15.439 9.331 1.00 80.38 237 GLN A CA 1
ATOM 1874 C C . GLN A 1 237 ? -4.832 -15.368 7.990 1.00 80.38 237 GLN A C 1
ATOM 1876 O O . GLN A 1 237 ? -3.702 -15.840 7.850 1.00 80.38 237 GLN A O 1
ATOM 1881 N N . THR A 1 238 ? -5.471 -14.728 7.021 1.00 88.38 238 THR A N 1
ATOM 1882 C CA . THR A 1 238 ? -4.974 -14.584 5.653 1.00 88.38 238 THR A CA 1
ATOM 1883 C C . THR A 1 238 ? -4.925 -13.117 5.241 1.00 88.38 238 THR A C 1
ATOM 1885 O O . THR A 1 238 ? -5.356 -12.220 5.971 1.00 88.38 238 THR A O 1
ATOM 1888 N N . ILE A 1 239 ? -4.369 -12.862 4.062 1.00 93.94 239 ILE A N 1
ATOM 1889 C CA . ILE A 1 239 ? -4.430 -11.567 3.393 1.00 93.94 239 ILE A CA 1
ATOM 1890 C C . ILE A 1 239 ? -5.747 -11.448 2.629 1.00 93.94 239 ILE A C 1
ATOM 1892 O O . ILE A 1 239 ? -6.100 -12.317 1.837 1.00 93.94 239 ILE A O 1
ATOM 1896 N N . ASP A 1 240 ? -6.436 -10.330 2.841 1.00 94.75 240 ASP A N 1
ATOM 1897 C CA . ASP A 1 240 ? -7.775 -10.069 2.309 1.00 94.75 240 ASP A CA 1
ATOM 1898 C C . ASP A 1 240 ? -7.757 -9.164 1.069 1.00 94.75 240 ASP A C 1
ATOM 1900 O O . ASP A 1 240 ? -8.769 -9.016 0.386 1.00 94.75 240 ASP A O 1
ATOM 1904 N N . TRP A 1 241 ? -6.632 -8.497 0.786 1.00 97.75 241 TRP A N 1
ATOM 1905 C CA . TRP A 1 241 ? -6.511 -7.570 -0.340 1.00 97.75 241 TRP A CA 1
ATOM 1906 C C . TRP A 1 241 ? -5.060 -7.331 -0.742 1.00 97.75 241 TRP A C 1
ATOM 1908 O O . TRP A 1 241 ? -4.203 -7.084 0.108 1.00 97.75 241 TRP A O 1
ATOM 1918 N N . VAL A 1 242 ? -4.789 -7.327 -2.046 1.00 98.31 242 VAL A N 1
ATOM 1919 C CA . VAL A 1 242 ? -3.456 -7.041 -2.587 1.00 98.31 242 VAL A CA 1
ATOM 1920 C C . VAL A 1 242 ? -3.523 -5.876 -3.565 1.00 98.31 242 VAL A C 1
ATOM 1922 O O . VAL A 1 242 ? -4.291 -5.882 -4.528 1.00 98.31 242 VAL A O 1
ATOM 1925 N N . ILE A 1 243 ? -2.684 -4.873 -3.323 1.00 97.94 243 ILE A N 1
ATOM 1926 C CA . ILE A 1 243 ? -2.524 -3.687 -4.160 1.00 97.94 243 ILE A CA 1
ATOM 1927 C C . ILE A 1 243 ? -1.132 -3.725 -4.784 1.00 97.94 243 ILE A C 1
ATOM 1929 O O . ILE A 1 243 ? -0.149 -3.858 -4.064 1.00 97.94 243 ILE A O 1
ATOM 1933 N N . VAL A 1 244 ? -1.029 -3.555 -6.101 1.00 97.56 244 VAL A N 1
ATOM 1934 C CA . VAL A 1 244 ? 0.247 -3.574 -6.834 1.00 97.56 244 VAL A CA 1
ATOM 1935 C C . VAL A 1 244 ? 0.476 -2.266 -7.573 1.00 97.56 244 VAL A C 1
ATOM 1937 O O . VAL A 1 244 ? -0.438 -1.712 -8.191 1.00 97.56 244 VAL A O 1
ATOM 1940 N N . GLY A 1 245 ? 1.717 -1.790 -7.551 1.00 94.50 245 GLY A N 1
ATOM 1941 C CA . GLY A 1 245 ? 2.104 -0.575 -8.246 1.00 94.50 245 GLY A CA 1
ATOM 1942 C C . GLY A 1 245 ? 3.613 -0.389 -8.348 1.00 94.50 245 GLY A C 1
ATOM 1943 O O . GLY A 1 245 ? 4.370 -0.743 -7.444 1.00 94.50 245 GLY A O 1
ATOM 1944 N N . GLY A 1 246 ? 4.050 0.193 -9.463 1.00 92.38 246 GLY A N 1
ATOM 1945 C CA . GLY A 1 246 ? 5.453 0.534 -9.688 1.00 92.38 246 GLY A CA 1
ATOM 1946 C C . GLY A 1 246 ? 5.852 1.903 -9.129 1.00 92.38 246 GLY A C 1
ATOM 1947 O O . GLY A 1 246 ? 5.023 2.724 -8.717 1.00 92.38 246 GLY A O 1
ATOM 1948 N N . GLU A 1 247 ? 7.159 2.154 -9.111 1.00 91.25 247 GLU A N 1
ATOM 1949 C CA . GLU A 1 247 ? 7.736 3.379 -8.560 1.00 91.25 247 GLU A CA 1
ATOM 1950 C C . GLU A 1 247 ? 7.489 4.590 -9.471 1.00 91.25 247 GLU A C 1
ATOM 1952 O O . GLU A 1 247 ? 7.513 4.500 -10.697 1.00 91.25 247 GLU A O 1
ATOM 1957 N N . SER A 1 248 ? 7.234 5.751 -8.868 1.00 87.12 248 SER A N 1
ATOM 1958 C CA . SER A 1 248 ? 7.001 7.015 -9.577 1.00 87.12 248 SER A CA 1
ATOM 1959 C C . SER A 1 248 ? 8.099 8.020 -9.250 1.00 87.12 248 SER A C 1
ATOM 1961 O O . SER A 1 248 ? 8.641 8.001 -8.151 1.00 87.12 248 SER A O 1
ATOM 1963 N N . GLY A 1 249 ? 8.387 8.933 -10.177 1.00 84.12 249 GLY A N 1
ATOM 1964 C CA . GLY A 1 249 ? 9.390 9.985 -9.999 1.00 84.12 249 GLY A CA 1
ATOM 1965 C C . GLY A 1 249 ? 10.579 9.883 -10.963 1.00 84.12 249 GLY A C 1
ATOM 1966 O O . GLY A 1 249 ? 10.663 8.957 -11.777 1.00 84.12 249 GLY A O 1
ATOM 1967 N N . PRO A 1 250 ? 11.504 10.858 -10.909 1.00 81.25 250 PRO A N 1
ATOM 1968 C CA . PRO A 1 250 ? 12.614 10.973 -11.855 1.00 81.25 250 PRO A CA 1
ATOM 1969 C C . PRO A 1 250 ? 13.634 9.833 -11.731 1.00 81.25 250 PRO A C 1
ATOM 1971 O O . PRO A 1 250 ? 14.247 9.465 -12.734 1.00 81.25 250 PRO A O 1
ATOM 1974 N N . GLN A 1 251 ? 13.777 9.256 -10.537 1.00 85.31 251 GLN A N 1
ATOM 1975 C CA . GLN A 1 251 ? 14.680 8.138 -10.240 1.00 85.31 251 GLN A CA 1
ATOM 1976 C C . GLN A 1 251 ? 13.935 6.805 -10.074 1.00 85.31 251 GLN A C 1
ATOM 1978 O O . GLN A 1 251 ? 14.477 5.867 -9.507 1.00 85.31 251 GLN A O 1
ATOM 1983 N N . ALA A 1 252 ? 12.689 6.725 -10.551 1.00 87.31 252 ALA A N 1
ATOM 1984 C CA . ALA A 1 252 ? 11.876 5.526 -10.418 1.00 87.31 252 ALA A CA 1
ATOM 1985 C C . ALA A 1 252 ? 12.574 4.293 -10.997 1.00 87.31 252 ALA A C 1
ATOM 1987 O O . ALA A 1 252 ? 13.053 4.314 -12.136 1.00 87.31 252 ALA A O 1
ATOM 1988 N N . ARG A 1 253 ? 12.561 3.206 -10.232 1.00 90.94 253 ARG A N 1
ATOM 1989 C CA . ARG A 1 253 ? 12.994 1.884 -10.674 1.00 90.94 253 ARG A CA 1
ATOM 1990 C C . ARG A 1 253 ? 11.871 1.188 -11.459 1.00 90.94 253 ARG A C 1
ATOM 1992 O O . ARG A 1 253 ? 10.700 1.323 -11.099 1.00 90.94 253 ARG A O 1
ATOM 1999 N N . PRO A 1 254 ? 12.206 0.468 -12.542 1.00 89.50 254 PRO A N 1
ATOM 2000 C CA . PRO A 1 254 ? 11.241 -0.317 -13.309 1.00 89.50 254 PRO A CA 1
ATOM 2001 C C . PRO A 1 254 ? 10.709 -1.512 -12.504 1.00 89.50 254 PRO A C 1
ATOM 2003 O O . PRO A 1 254 ? 11.432 -2.104 -11.705 1.00 89.50 254 PRO A O 1
ATOM 2006 N N . MET A 1 255 ?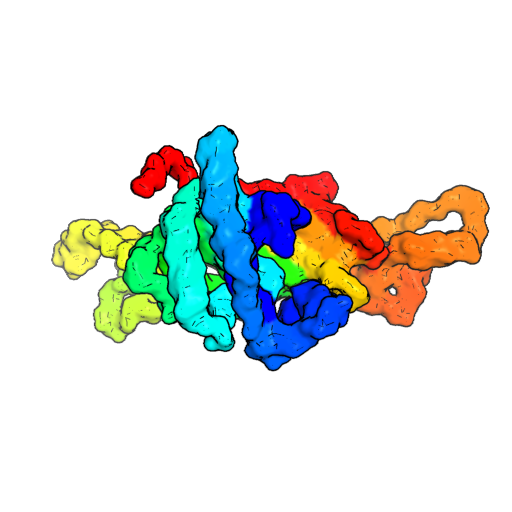 9.458 -1.889 -12.767 1.00 90.75 255 MET A N 1
ATOM 2007 C CA . MET A 1 255 ? 8.807 -3.095 -12.243 1.00 90.75 255 MET A CA 1
ATOM 2008 C C . MET A 1 255 ? 8.684 -4.123 -13.372 1.00 90.75 255 MET A C 1
ATOM 2010 O O . MET A 1 255 ? 8.224 -3.782 -14.463 1.00 90.75 255 MET A O 1
ATOM 2014 N N . HIS A 1 256 ? 9.077 -5.373 -13.126 1.00 90.00 256 HIS A N 1
ATOM 2015 C CA . HIS A 1 256 ? 8.931 -6.442 -14.114 1.00 90.00 256 HIS A CA 1
ATOM 2016 C C . HIS A 1 256 ? 7.452 -6.813 -14.291 1.00 90.00 256 HIS A C 1
ATOM 2018 O O . HIS A 1 256 ? 6.702 -6.893 -13.316 1.00 90.00 256 HIS A O 1
ATOM 2024 N N . LEU A 1 257 ? 7.041 -7.101 -15.528 1.00 88.62 257 LEU A N 1
ATOM 2025 C CA . LEU A 1 257 ? 5.645 -7.406 -15.861 1.00 88.62 257 LEU A CA 1
ATOM 2026 C C . LEU A 1 257 ? 5.134 -8.649 -15.128 1.00 88.62 257 LEU A C 1
ATOM 2028 O O . LEU A 1 257 ? 4.080 -8.614 -14.494 1.00 88.62 257 LEU A O 1
ATOM 2032 N N . ASP A 1 258 ? 5.924 -9.722 -15.163 1.00 88.88 258 ASP A N 1
ATOM 2033 C CA . ASP A 1 258 ? 5.565 -10.993 -14.532 1.00 88.88 258 ASP A CA 1
ATOM 2034 C C . ASP A 1 258 ? 5.384 -10.904 -13.014 1.00 88.88 258 ASP A C 1
ATOM 2036 O O . ASP A 1 258 ? 4.635 -11.699 -12.461 1.00 88.88 258 ASP A O 1
ATOM 2040 N N . TRP A 1 259 ? 5.986 -9.929 -12.324 1.00 93.19 259 TRP A N 1
ATOM 2041 C CA . TRP A 1 259 ? 5.763 -9.779 -10.882 1.00 93.19 259 TRP A CA 1
ATOM 2042 C C . TRP A 1 259 ? 4.329 -9.321 -10.588 1.00 93.19 259 TRP A C 1
ATOM 2044 O O . TRP A 1 259 ? 3.668 -9.876 -9.713 1.00 93.19 259 TRP A O 1
ATOM 2054 N N . ALA A 1 260 ? 3.812 -8.358 -11.360 1.00 94.00 260 ALA A N 1
ATOM 2055 C CA . ALA A 1 260 ? 2.427 -7.906 -11.236 1.00 94.00 260 ALA A CA 1
ATOM 2056 C C . ALA A 1 260 ? 1.426 -8.969 -11.721 1.00 94.00 260 ALA A C 1
ATOM 2058 O O . ALA A 1 260 ? 0.394 -9.169 -11.079 1.00 94.00 260 ALA A O 1
ATOM 2059 N N . ARG A 1 261 ? 1.742 -9.670 -12.822 1.00 93.31 261 ARG A N 1
ATOM 2060 C CA . ARG A 1 261 ? 0.925 -10.784 -13.343 1.00 93.31 261 ARG A CA 1
ATOM 2061 C C . ARG A 1 261 ? 0.855 -11.944 -12.352 1.00 93.31 261 ARG A C 1
ATOM 2063 O O . ARG A 1 261 ? -0.235 -12.409 -12.058 1.00 93.31 261 ARG A O 1
ATOM 2070 N N . SER A 1 262 ? 1.989 -12.344 -11.778 1.00 93.19 262 SER A N 1
ATOM 2071 C CA . SER A 1 262 ? 2.052 -13.413 -10.778 1.00 93.19 262 SER A CA 1
ATOM 2072 C C . SER A 1 262 ? 1.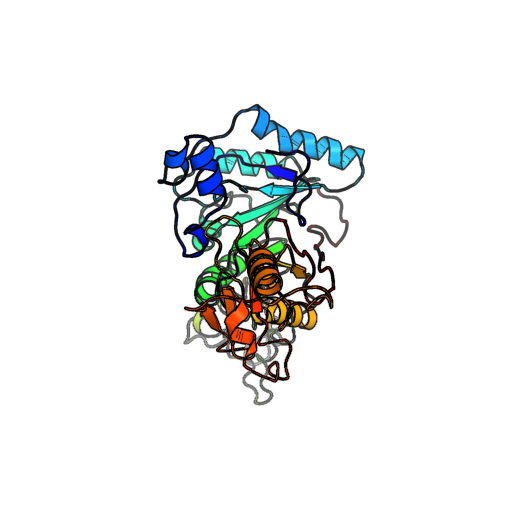184 -13.093 -9.561 1.00 93.19 262 SER A C 1
ATOM 2074 O O . SER A 1 262 ? 0.370 -13.917 -9.160 1.00 93.19 262 SER A O 1
ATOM 2076 N N . LEU A 1 263 ? 1.263 -11.869 -9.023 1.00 96.12 263 LEU A N 1
ATOM 2077 C CA . LEU A 1 263 ? 0.403 -11.456 -7.908 1.00 96.12 263 LEU A CA 1
ATOM 2078 C C . LEU A 1 263 ? -1.086 -11.437 -8.282 1.00 96.12 263 LEU A C 1
ATOM 2080 O O . LEU A 1 263 ? -1.912 -11.861 -7.475 1.00 96.12 263 LEU A O 1
ATOM 2084 N N . ARG A 1 264 ? -1.438 -10.981 -9.494 1.00 96.12 264 ARG A N 1
ATOM 2085 C CA . ARG A 1 264 ? -2.814 -11.057 -10.014 1.00 96.12 264 ARG A CA 1
ATOM 2086 C C . ARG A 1 264 ? -3.304 -12.502 -10.031 1.00 96.12 264 ARG A C 1
ATOM 2088 O O . ARG A 1 264 ? -4.403 -12.764 -9.552 1.00 96.12 264 ARG A O 1
ATOM 2095 N N . ASP A 1 265 ? -2.505 -13.409 -10.583 1.00 94.75 265 ASP A N 1
ATOM 2096 C CA . ASP A 1 265 ? -2.883 -14.807 -10.794 1.00 94.75 265 ASP A CA 1
ATOM 2097 C C . ASP A 1 265 ? -2.997 -15.558 -9.457 1.00 94.75 265 ASP A C 1
ATOM 2099 O O . ASP A 1 265 ? -3.973 -16.274 -9.246 1.00 94.75 265 ASP A O 1
ATOM 2103 N N . GLN A 1 266 ? -2.084 -15.307 -8.510 1.00 94.19 266 GLN A N 1
ATOM 2104 C CA . GLN A 1 266 ? -2.173 -15.808 -7.131 1.00 94.19 266 GLN A CA 1
ATOM 2105 C C . GLN A 1 266 ? -3.455 -15.326 -6.431 1.00 94.19 266 GLN A C 1
ATOM 2107 O O . GLN A 1 266 ? -4.175 -16.120 -5.828 1.00 94.19 266 GLN A O 1
ATOM 2112 N N . CYS A 1 267 ? -3.788 -14.034 -6.544 1.00 95.50 267 CYS A N 1
ATOM 2113 C CA . CYS A 1 267 ? -5.014 -13.485 -5.959 1.00 95.50 267 CYS A CA 1
ATOM 2114 C C . CYS A 1 267 ? -6.273 -14.061 -6.615 1.00 95.50 267 CYS A C 1
ATOM 2116 O O . CYS A 1 267 ? -7.232 -14.390 -5.921 1.00 95.50 267 CYS A O 1
ATOM 2118 N N . ALA A 1 268 ? -6.266 -14.212 -7.942 1.00 94.94 268 ALA A N 1
ATOM 2119 C CA . ALA A 1 268 ? -7.370 -14.810 -8.682 1.00 94.94 268 ALA A CA 1
ATOM 2120 C C . ALA A 1 268 ? -7.602 -16.271 -8.267 1.00 94.94 268 ALA A C 1
ATOM 2122 O O . ALA A 1 268 ? -8.748 -16.653 -8.044 1.00 94.94 268 ALA A O 1
ATOM 2123 N N . ALA A 1 269 ? -6.530 -17.055 -8.102 1.00 91.50 269 ALA A N 1
ATOM 2124 C CA . ALA A 1 269 ? -6.602 -18.436 -7.627 1.00 91.50 269 ALA A CA 1
ATOM 2125 C C . ALA A 1 269 ? -7.159 -18.539 -6.195 1.00 91.50 269 ALA A C 1
ATOM 2127 O O . ALA A 1 269 ? -7.917 -19.456 -5.895 1.00 91.50 269 ALA A O 1
ATOM 2128 N N . ALA A 1 270 ? -6.829 -17.574 -5.333 1.00 89.62 270 ALA A N 1
ATOM 2129 C CA . ALA A 1 270 ? -7.274 -17.521 -3.940 1.00 89.62 270 ALA A CA 1
ATOM 2130 C C . ALA A 1 270 ? -8.636 -16.829 -3.719 1.00 89.62 270 ALA A C 1
ATOM 2132 O O . ALA A 1 270 ? -9.117 -16.756 -2.589 1.00 89.62 270 ALA A O 1
ATOM 2133 N N . GLY A 1 271 ? -9.246 -16.252 -4.761 1.00 92.38 271 GLY A N 1
ATOM 2134 C CA . GLY A 1 271 ? -10.454 -15.430 -4.620 1.00 92.38 271 GLY A CA 1
ATOM 2135 C C . GLY A 1 271 ? -10.235 -14.119 -3.847 1.00 92.38 271 GLY A C 1
ATOM 2136 O O . GLY A 1 271 ? -11.188 -13.546 -3.319 1.00 92.38 271 GLY A O 1
ATOM 2137 N N . VAL A 1 272 ? -8.995 -13.629 -3.777 1.00 94.25 272 VAL A N 1
ATOM 2138 C CA . VAL A 1 272 ? -8.633 -12.394 -3.069 1.00 94.25 272 VAL A CA 1
ATOM 2139 C C . VAL A 1 272 ? -8.750 -11.191 -4.009 1.00 94.25 272 VAL A C 1
ATOM 2141 O O . VAL A 1 272 ? -8.227 -11.223 -5.125 1.00 94.25 272 VAL A O 1
ATOM 2144 N N . PRO A 1 273 ? -9.403 -10.091 -3.588 1.00 96.75 273 PRO A N 1
ATOM 2145 C CA . PRO A 1 273 ? -9.411 -8.843 -4.336 1.00 96.75 273 PRO A CA 1
ATOM 2146 C C . PRO A 1 273 ? -8.001 -8.377 -4.719 1.00 96.75 273 PRO A C 1
ATOM 2148 O O . PRO A 1 273 ? -7.104 -8.266 -3.882 1.00 96.75 273 PRO A O 1
ATOM 2151 N N . PHE A 1 274 ? -7.833 -8.048 -5.997 1.00 97.44 274 PHE A N 1
ATOM 2152 C CA . PHE A 1 274 ? -6.590 -7.546 -6.566 1.00 97.44 274 PHE A CA 1
ATOM 2153 C C . PHE A 1 274 ? -6.795 -6.154 -7.176 1.00 97.44 274 PHE A C 1
ATOM 2155 O O . PHE A 1 274 ? -7.666 -5.949 -8.031 1.00 97.44 274 PHE A O 1
ATOM 2162 N N . HIS A 1 275 ? -5.965 -5.196 -6.759 1.00 97.06 275 HIS A N 1
ATOM 2163 C CA . HIS A 1 275 ? -5.968 -3.827 -7.272 1.00 97.06 275 HIS A CA 1
ATOM 2164 C C . HIS A 1 275 ? -4.632 -3.502 -7.942 1.00 97.06 275 HIS A C 1
ATOM 2166 O O . HIS A 1 275 ? -3.620 -3.294 -7.275 1.00 97.06 275 HIS A O 1
ATOM 2172 N N . PHE A 1 276 ? -4.629 -3.365 -9.265 1.00 96.06 276 PHE A N 1
ATOM 2173 C CA . PHE A 1 276 ? -3.486 -2.828 -9.994 1.00 96.06 276 PHE A CA 1
ATOM 2174 C C . PHE A 1 276 ? -3.607 -1.309 -10.087 1.00 96.06 276 PHE A C 1
ATOM 2176 O O . PHE A 1 276 ? -4.476 -0.770 -10.774 1.00 96.06 276 PHE A O 1
ATOM 2183 N N . LYS A 1 277 ? -2.743 -0.592 -9.371 1.00 92.44 277 LYS A N 1
ATOM 2184 C CA . LYS A 1 277 ? -2.793 0.869 -9.319 1.00 92.44 277 LYS A CA 1
ATOM 2185 C C . LYS A 1 277 ? -2.203 1.492 -10.578 1.00 92.44 277 LYS A C 1
ATOM 2187 O O . LYS A 1 277 ? -2.862 2.336 -11.180 1.00 92.44 277 LYS A O 1
ATOM 2192 N N . GLN A 1 278 ? -0.960 1.143 -10.921 1.00 91.31 278 GLN A N 1
ATOM 2193 C CA . GLN A 1 278 ? -0.223 1.674 -12.078 1.00 91.31 278 GLN A CA 1
ATOM 2194 C C . GLN A 1 278 ? 1.164 1.029 -12.223 1.00 91.31 278 GLN A C 1
ATOM 2196 O O . GLN A 1 278 ? 1.730 0.532 -11.251 1.00 91.31 278 GLN A O 1
ATOM 2201 N N . TRP A 1 279 ? 1.782 1.177 -13.394 1.00 89.62 279 TRP A N 1
ATOM 2202 C CA . TRP A 1 279 ? 3.194 0.834 -13.609 1.00 89.62 279 TRP A CA 1
ATOM 2203 C C . TRP A 1 279 ? 4.200 1.852 -13.037 1.00 89.62 279 TRP A C 1
ATOM 2205 O O . TRP A 1 279 ? 5.368 1.522 -12.847 1.00 89.62 279 TRP A O 1
ATOM 2215 N N . GLY A 1 280 ? 3.760 3.072 -12.715 1.00 88.25 280 GLY A N 1
ATOM 2216 C CA . GLY A 1 280 ? 4.628 4.142 -12.214 1.00 88.25 280 GLY A CA 1
ATOM 2217 C C . GLY A 1 280 ? 5.187 5.009 -13.347 1.00 88.25 280 GLY A C 1
ATOM 2218 O O . GLY A 1 280 ? 4.445 5.370 -14.253 1.00 88.25 280 GLY A O 1
ATOM 2219 N N . THR A 1 281 ? 6.472 5.380 -13.291 1.00 87.38 281 THR A N 1
ATOM 2220 C CA . THR A 1 281 ? 7.141 6.145 -14.375 1.00 87.38 281 THR A CA 1
ATOM 2221 C C . THR A 1 281 ? 7.451 5.273 -15.599 1.00 87.38 281 THR A C 1
ATOM 2223 O O . THR A 1 281 ? 7.704 5.781 -16.690 1.00 87.38 281 THR A O 1
ATOM 2226 N N . TRP A 1 282 ? 7.474 3.956 -15.423 1.00 85.38 282 TRP A N 1
ATOM 2227 C CA . TRP A 1 282 ? 7.776 2.982 -16.466 1.00 85.38 282 TRP A CA 1
ATOM 2228 C C . TRP A 1 282 ? 6.486 2.383 -17.008 1.00 85.38 282 TRP A C 1
ATOM 2230 O O . TRP A 1 282 ? 5.547 2.237 -16.241 1.00 85.38 282 TRP A O 1
ATOM 2240 N N . SER A 1 283 ? 6.429 2.012 -18.285 1.00 82.38 283 SER A N 1
ATOM 2241 C CA . SER A 1 283 ? 5.324 1.217 -18.838 1.00 82.38 283 SER A CA 1
ATOM 2242 C C . SER A 1 283 ? 5.842 0.172 -19.831 1.00 82.38 283 SER A C 1
ATOM 2244 O O . SER A 1 283 ? 6.910 0.388 -20.421 1.00 82.38 283 SER A O 1
ATOM 2246 N N . PRO A 1 284 ? 5.094 -0.927 -20.060 1.00 81.69 284 PRO A N 1
ATOM 2247 C CA . PRO A 1 284 ? 5.351 -1.808 -21.194 1.00 81.69 284 PRO A CA 1
ATOM 2248 C C . PRO A 1 284 ? 5.391 -1.004 -22.499 1.00 81.69 284 PRO A C 1
ATOM 2250 O O . PRO A 1 284 ? 4.594 -0.078 -22.687 1.00 81.69 284 PRO A O 1
ATOM 2253 N N . ALA A 1 285 ? 6.322 -1.354 -23.380 1.00 76.88 285 ALA A N 1
ATOM 2254 C CA . ALA A 1 285 ? 6.480 -0.769 -24.705 1.00 76.88 285 ALA A CA 1
ATOM 2255 C C . ALA A 1 285 ? 6.457 -1.860 -25.783 1.00 76.88 285 ALA A C 1
ATOM 2257 O O . ALA A 1 285 ? 6.720 -3.033 -25.508 1.00 76.88 285 ALA A O 1
ATOM 2258 N N . ALA A 1 286 ? 6.155 -1.469 -27.022 1.00 71.56 286 ALA A N 1
ATOM 2259 C CA . ALA A 1 286 ? 6.292 -2.360 -28.168 1.00 71.56 286 ALA A CA 1
ATOM 2260 C C . ALA A 1 286 ? 7.770 -2.719 -28.402 1.00 71.56 286 ALA A C 1
ATOM 2262 O O . ALA A 1 286 ? 8.654 -1.891 -28.177 1.00 71.56 286 ALA A O 1
ATOM 2263 N N . TRP A 1 287 ? 8.028 -3.940 -28.887 1.00 68.00 287 TRP A N 1
ATOM 2264 C CA . TRP A 1 287 ? 9.380 -4.401 -29.234 1.00 68.00 287 TRP A CA 1
ATOM 2265 C C . TRP A 1 287 ? 10.035 -3.532 -30.319 1.00 68.00 287 TRP A C 1
ATOM 2267 O O . TRP A 1 287 ? 11.217 -3.215 -30.222 1.00 68.00 287 TRP A O 1
ATOM 2277 N N . LYS A 1 288 ? 9.247 -3.109 -31.316 1.00 67.06 288 LYS A N 1
ATOM 2278 C CA . LYS A 1 288 ? 9.632 -2.166 -32.375 1.00 67.06 288 LYS A CA 1
ATOM 2279 C C . LYS A 1 288 ? 8.588 -1.042 -32.433 1.00 67.06 288 LYS A C 1
ATOM 2281 O O . LYS A 1 288 ? 7.406 -1.361 -32.594 1.00 67.06 288 LYS A O 1
ATOM 2286 N N . PRO A 1 289 ? 8.952 0.243 -32.259 1.00 66.94 289 PRO A N 1
ATOM 2287 C CA . PRO A 1 289 ? 8.047 1.338 -32.577 1.00 66.94 289 PRO A CA 1
ATOM 2288 C C . PRO A 1 289 ? 7.724 1.318 -34.076 1.00 66.94 289 PRO A C 1
ATOM 2290 O O . PRO A 1 289 ? 8.561 0.979 -34.910 1.00 66.94 289 PRO A O 1
ATOM 2293 N N . GLU A 1 290 ? 6.489 1.657 -34.433 1.00 69.00 290 GLU A N 1
ATOM 2294 C CA . GLU A 1 290 ? 6.069 1.647 -35.832 1.00 69.00 290 GLU A CA 1
ATOM 2295 C C . GLU A 1 290 ? 6.827 2.728 -36.619 1.00 69.00 290 GLU A C 1
ATOM 2297 O O . GLU A 1 290 ? 6.732 3.921 -36.322 1.00 69.00 290 GLU A O 1
ATOM 2302 N N . ARG A 1 291 ? 7.596 2.322 -37.638 1.00 71.44 291 ARG A N 1
ATOM 2303 C CA . ARG A 1 291 ? 8.241 3.269 -38.552 1.00 71.44 291 ARG A CA 1
ATOM 2304 C C . ARG A 1 291 ? 7.196 3.797 -39.528 1.00 71.44 291 ARG A C 1
ATOM 2306 O O . ARG A 1 291 ? 6.813 3.106 -40.470 1.00 71.44 291 ARG A O 1
ATOM 2313 N N . LEU A 1 292 ? 6.767 5.041 -39.330 1.00 69.50 292 LEU A N 1
ATOM 2314 C CA . LEU A 1 292 ? 5.898 5.723 -40.286 1.00 69.50 292 LEU A CA 1
ATOM 2315 C C . LEU A 1 292 ? 6.619 5.830 -41.641 1.00 69.50 292 LEU A C 1
ATOM 2317 O O . LEU A 1 292 ? 7.788 6.214 -41.700 1.00 69.50 292 LEU A O 1
ATOM 2321 N N . THR A 1 293 ? 5.926 5.499 -42.733 1.00 65.19 293 THR A N 1
ATOM 2322 C CA . THR A 1 293 ? 6.496 5.334 -44.090 1.00 65.19 293 THR A CA 1
ATOM 2323 C C . THR A 1 293 ? 7.254 6.549 -44.633 1.00 65.19 293 THR A C 1
ATOM 2325 O O . THR A 1 293 ? 8.044 6.401 -45.560 1.00 65.19 293 THR A O 1
ATOM 2328 N N . ALA A 1 294 ? 7.041 7.737 -44.065 1.00 74.50 294 ALA A N 1
ATOM 2329 C CA . ALA A 1 294 ? 7.703 8.976 -44.463 1.00 74.50 294 ALA A CA 1
ATOM 2330 C C . ALA A 1 294 ? 8.988 9.300 -43.672 1.00 74.50 294 ALA A C 1
ATOM 2332 O O . ALA A 1 294 ? 9.670 10.254 -44.028 1.00 74.50 294 ALA A O 1
ATOM 2333 N N . MET A 1 295 ? 9.323 8.549 -42.612 1.00 81.25 295 MET A N 1
ATOM 2334 C CA . MET A 1 295 ? 10.462 8.867 -41.741 1.00 81.25 295 MET A CA 1
ATOM 2335 C C . MET A 1 295 ? 11.795 8.369 -42.309 1.00 81.25 295 MET A C 1
ATOM 2337 O O . MET A 1 295 ? 11.988 7.167 -42.550 1.00 81.25 295 MET A O 1
ATOM 2341 N N . ASN A 1 296 ? 12.761 9.278 -42.426 1.00 84.62 296 ASN A N 1
ATOM 2342 C CA . ASN A 1 296 ? 14.161 8.919 -42.634 1.00 84.62 296 ASN A CA 1
ATOM 2343 C C . ASN A 1 296 ? 14.788 8.328 -41.350 1.00 84.62 296 ASN A C 1
ATOM 2345 O O . ASN A 1 296 ? 14.170 8.301 -40.286 1.00 84.62 296 ASN A O 1
ATOM 2349 N N . ASP A 1 297 ? 16.013 7.809 -41.440 1.00 80.69 297 ASP A N 1
ATOM 2350 C CA . ASP A 1 297 ? 16.661 7.122 -40.312 1.00 80.69 297 ASP A CA 1
ATOM 2351 C C . ASP A 1 297 ? 16.958 8.039 -39.113 1.00 80.69 297 ASP A C 1
ATOM 2353 O O . ASP A 1 297 ? 16.971 7.575 -37.972 1.00 80.69 297 ASP A O 1
ATOM 2357 N N . GLU A 1 298 ? 17.214 9.327 -39.340 1.00 83.38 298 GLU A N 1
ATOM 2358 C CA . GLU A 1 298 ? 17.464 10.302 -38.275 1.00 83.38 298 GLU A CA 1
ATOM 2359 C C . GLU A 1 298 ? 16.160 10.677 -37.564 1.00 83.38 298 GLU A C 1
ATOM 2361 O O . GLU A 1 298 ? 16.092 10.636 -36.334 1.00 83.38 298 GLU A O 1
ATOM 2366 N N . GLU A 1 299 ? 15.101 10.935 -38.333 1.00 84.31 299 GLU A N 1
ATOM 2367 C CA . GLU A 1 299 ? 13.746 11.182 -37.829 1.00 84.31 299 GLU A CA 1
ATOM 2368 C C . GLU A 1 299 ? 13.220 9.988 -37.037 1.00 84.31 299 GLU A C 1
ATOM 2370 O O . GLU A 1 299 ? 12.657 10.156 -35.956 1.00 84.31 299 GLU A O 1
ATOM 2375 N N . TYR A 1 300 ? 13.467 8.776 -37.532 1.00 77.75 300 TYR A N 1
ATOM 2376 C CA . TYR A 1 300 ? 13.111 7.549 -36.839 1.00 77.75 300 TYR A CA 1
ATOM 2377 C C . TYR A 1 300 ? 13.877 7.390 -35.521 1.00 77.75 300 TYR A C 1
ATOM 2379 O O . TYR A 1 300 ? 13.269 7.117 -34.489 1.00 77.75 300 TYR A O 1
ATOM 2387 N N . LYS A 1 301 ? 15.198 7.619 -35.505 1.00 76.88 301 LYS A N 1
ATOM 2388 C CA . LYS A 1 301 ? 15.996 7.565 -34.265 1.00 76.88 301 LYS A CA 1
ATOM 2389 C C . LYS A 1 301 ? 15.561 8.622 -33.256 1.00 76.88 301 LYS A C 1
ATOM 2391 O O . LYS A 1 301 ? 15.509 8.326 -32.060 1.00 76.88 301 LYS A O 1
ATOM 2396 N N . ALA A 1 302 ? 15.242 9.831 -33.712 1.00 78.44 302 ALA A N 1
ATOM 2397 C CA . ALA A 1 302 ? 14.708 10.890 -32.864 1.00 78.44 302 ALA A CA 1
ATOM 2398 C C . ALA A 1 302 ? 13.336 10.493 -32.295 1.00 78.44 302 ALA A C 1
ATOM 2400 O O . ALA A 1 302 ? 13.137 10.561 -31.083 1.00 78.44 302 ALA A O 1
ATOM 2401 N N . HIS A 1 303 ? 12.433 9.983 -33.137 1.00 75.62 303 HIS A N 1
ATOM 2402 C CA . HIS A 1 303 ? 11.129 9.465 -32.727 1.00 75.62 303 HIS A CA 1
ATOM 2403 C C . HIS A 1 303 ? 11.257 8.318 -31.717 1.00 75.62 303 HIS A C 1
ATOM 2405 O O . HIS A 1 303 ? 10.664 8.388 -30.648 1.00 75.62 303 HIS A O 1
ATOM 2411 N N . ALA A 1 304 ? 12.095 7.315 -31.978 1.00 71.44 304 ALA A N 1
ATOM 2412 C CA . ALA A 1 304 ? 12.345 6.192 -31.073 1.00 71.44 304 ALA A CA 1
ATOM 2413 C C . ALA A 1 304 ? 12.973 6.634 -29.739 1.00 71.44 304 ALA A C 1
ATOM 2415 O O . ALA A 1 304 ? 12.662 6.076 -28.688 1.00 71.44 304 ALA A O 1
ATOM 2416 N N . THR A 1 305 ? 13.818 7.669 -29.760 1.00 71.88 305 THR A N 1
ATOM 2417 C CA . THR A 1 305 ? 14.378 8.278 -28.542 1.00 71.88 305 THR A CA 1
ATOM 2418 C C . THR A 1 305 ? 13.293 8.982 -27.724 1.00 71.88 305 THR A C 1
ATOM 2420 O O . THR A 1 305 ? 13.274 8.856 -26.501 1.00 71.88 305 THR A O 1
ATOM 2423 N N . VAL A 1 306 ? 12.361 9.677 -28.385 1.00 68.25 306 VAL A N 1
ATOM 2424 C CA . VAL A 1 306 ? 11.230 10.376 -27.746 1.00 68.25 306 VAL A CA 1
ATOM 2425 C C . VAL A 1 306 ? 10.174 9.397 -27.229 1.00 68.25 306 VAL A C 1
ATOM 2427 O O . VAL A 1 306 ? 9.692 9.543 -26.109 1.00 68.25 306 VAL A O 1
ATOM 2430 N N . CYS A 1 307 ? 9.839 8.376 -28.014 1.00 62.16 307 CYS A N 1
ATOM 2431 C CA . CYS A 1 307 ? 8.894 7.323 -27.651 1.00 62.16 307 CYS A CA 1
ATOM 2432 C C . CYS A 1 307 ? 9.509 6.280 -26.708 1.00 62.16 307 CYS A C 1
ATOM 2434 O O . CYS A 1 307 ? 8.796 5.436 -26.188 1.00 62.16 307 CYS A O 1
ATOM 2436 N N . GLY A 1 308 ? 10.815 6.365 -26.436 1.00 60.34 308 GLY A N 1
ATOM 2437 C CA . GLY A 1 308 ? 11.479 5.705 -25.316 1.00 60.34 308 GLY A CA 1
ATOM 2438 C C . GLY A 1 308 ? 11.591 4.186 -25.408 1.00 60.34 308 GLY A C 1
ATOM 2439 O O . GLY A 1 308 ? 11.877 3.552 -24.385 1.00 60.34 308 GLY A O 1
ATOM 2440 N N . ALA A 1 309 ? 11.395 3.618 -26.598 1.00 60.12 309 ALA A N 1
ATOM 2441 C CA . ALA A 1 309 ? 11.432 2.184 -26.834 1.00 60.12 309 ALA A CA 1
ATOM 2442 C C . ALA A 1 309 ? 12.818 1.625 -26.482 1.00 60.12 309 ALA A C 1
ATOM 2444 O O . ALA A 1 309 ? 13.742 1.711 -27.280 1.00 60.12 309 ALA A O 1
ATOM 2445 N N . THR A 1 310 ? 12.925 1.029 -25.289 1.00 61.38 310 THR A N 1
ATOM 2446 C CA . THR A 1 310 ? 14.068 0.259 -24.763 1.00 61.38 310 THR A CA 1
ATOM 2447 C C . THR A 1 310 ? 15.114 1.042 -23.935 1.00 61.38 310 THR A C 1
ATOM 2449 O O . THR A 1 310 ? 16.294 1.145 -24.249 1.00 61.38 310 THR A O 1
ATOM 2452 N N . HIS A 1 311 ? 14.713 1.563 -22.772 1.00 64.06 311 HIS A N 1
ATOM 2453 C CA . HIS A 1 311 ? 15.705 1.934 -21.741 1.00 64.06 311 HIS A CA 1
ATOM 2454 C C . HIS A 1 311 ? 16.094 0.724 -20.869 1.00 64.06 311 HIS A C 1
ATOM 2456 O O . HIS A 1 311 ? 17.169 0.681 -20.265 1.00 64.06 311 HIS A O 1
ATOM 2462 N N . VAL A 1 312 ? 15.192 -0.254 -20.778 1.00 73.38 312 VAL A N 1
ATOM 2463 C CA . VAL A 1 312 ? 15.280 -1.420 -19.904 1.00 73.38 312 VAL A CA 1
ATOM 2464 C C . VAL A 1 312 ? 14.556 -2.597 -20.569 1.00 73.38 312 VAL A C 1
ATOM 2466 O O . VAL A 1 312 ? 13.530 -2.394 -21.216 1.00 73.38 312 VAL A O 1
ATOM 2469 N N . LEU A 1 313 ? 15.063 -3.817 -20.384 1.00 75.25 313 LEU A N 1
ATOM 2470 C CA . LEU A 1 313 ? 14.431 -5.069 -20.811 1.00 75.25 313 LEU A CA 1
ATOM 2471 C C . LEU A 1 313 ? 14.088 -5.955 -19.613 1.00 75.25 313 LEU A C 1
ATOM 2473 O O . LEU A 1 313 ? 14.848 -6.013 -18.641 1.00 75.25 313 LEU A O 1
ATOM 2477 N N . THR A 1 314 ? 12.985 -6.688 -19.718 1.00 75.88 314 THR A N 1
ATOM 2478 C CA . THR A 1 314 ? 12.655 -7.792 -18.814 1.00 75.88 314 THR A CA 1
ATOM 2479 C C . THR A 1 314 ? 13.199 -9.115 -19.360 1.00 75.88 314 THR A C 1
ATOM 2481 O O . THR A 1 314 ? 13.194 -9.359 -20.567 1.00 75.88 314 THR A O 1
ATOM 2484 N N . TYR A 1 315 ? 13.724 -9.966 -18.483 1.00 72.25 315 TYR A N 1
ATOM 2485 C CA . TYR A 1 315 ? 14.260 -11.277 -18.839 1.00 72.25 315 TYR A CA 1
ATOM 2486 C C . TYR A 1 315 ? 13.796 -12.344 -17.855 1.00 72.25 315 TYR A C 1
ATOM 2488 O O . TYR A 1 315 ? 13.766 -12.118 -16.648 1.00 72.25 315 TYR A O 1
ATOM 2496 N N . GLY A 1 316 ? 13.546 -13.539 -18.388 1.00 69.19 316 GLY A N 1
ATOM 2497 C CA . GLY A 1 316 ? 13.138 -14.709 -17.623 1.00 69.19 316 GLY A CA 1
ATOM 2498 C C . GLY A 1 316 ? 11.630 -14.757 -17.404 1.00 69.19 316 GLY A C 1
ATOM 2499 O O . GLY A 1 316 ? 10.949 -13.735 -17.448 1.00 69.19 316 GLY A O 1
ATOM 2500 N N . THR A 1 317 ? 11.129 -15.963 -17.147 1.00 65.81 317 THR A N 1
ATOM 2501 C CA . THR A 1 317 ? 9.722 -16.217 -16.834 1.00 65.81 317 THR A CA 1
ATOM 2502 C C . THR A 1 317 ? 9.619 -16.737 -15.399 1.00 65.81 317 THR A C 1
ATOM 2504 O O . THR A 1 317 ? 10.311 -17.680 -15.016 1.00 65.81 317 THR A O 1
ATOM 2507 N N . GLY A 1 318 ? 8.800 -16.091 -14.567 1.00 66.50 318 GLY A N 1
ATOM 2508 C CA . GLY A 1 318 ? 8.641 -16.474 -13.158 1.00 66.50 318 GLY A CA 1
ATOM 2509 C C . GLY A 1 318 ? 9.864 -16.160 -12.283 1.00 66.50 318 GLY A C 1
ATOM 2510 O O . GLY A 1 318 ? 10.299 -15.018 -12.180 1.00 66.50 318 GLY A O 1
ATOM 2511 N N . VAL A 1 319 ? 10.411 -17.151 -11.580 1.00 57.56 319 VAL A N 1
ATOM 2512 C CA . VAL A 1 319 ? 11.670 -17.001 -10.828 1.00 57.56 319 VAL A CA 1
ATOM 2513 C C . VAL A 1 319 ? 12.757 -17.735 -11.619 1.00 57.56 319 VAL A C 1
ATOM 2515 O O . VAL A 1 319 ? 12.569 -18.920 -11.888 1.00 57.56 319 VAL A O 1
ATOM 2518 N N . PRO A 1 320 ? 13.877 -17.088 -12.011 1.00 64.94 320 PRO A N 1
ATOM 2519 C CA . PRO A 1 320 ? 14.393 -15.795 -11.552 1.00 64.94 320 PRO A CA 1
ATOM 2520 C C . PRO A 1 320 ? 14.178 -14.652 -12.570 1.00 64.94 320 PRO A C 1
ATOM 2522 O O . PRO A 1 320 ? 15.129 -14.248 -13.228 1.00 64.94 320 PRO A O 1
ATOM 2525 N N . SER A 1 321 ? 12.970 -14.091 -12.716 1.00 80.00 321 SER A N 1
ATOM 2526 C CA . SER A 1 321 ? 12.756 -12.905 -13.569 1.00 80.00 321 SER A CA 1
ATOM 2527 C C . SER A 1 321 ? 13.597 -11.708 -13.108 1.00 80.00 321 SER A C 1
ATOM 2529 O O . SER A 1 321 ? 13.556 -11.322 -11.936 1.00 80.00 321 SER A O 1
ATOM 2531 N N . PHE A 1 322 ? 14.324 -11.081 -14.036 1.00 80.19 322 PHE A N 1
ATOM 2532 C CA . PHE A 1 322 ? 15.206 -9.946 -13.767 1.00 80.19 322 PHE A CA 1
ATOM 2533 C C . PHE A 1 322 ? 15.054 -8.826 -14.795 1.00 80.19 322 PHE A C 1
ATOM 2535 O O . PHE A 1 322 ? 14.508 -8.985 -15.886 1.00 80.19 322 PHE A O 1
ATOM 2542 N N . ILE A 1 323 ? 15.555 -7.654 -14.419 1.00 83.75 323 ILE A N 1
ATOM 2543 C CA . ILE A 1 323 ? 15.504 -6.444 -15.224 1.00 83.75 323 ILE A CA 1
ATOM 2544 C C . ILE A 1 323 ? 16.923 -6.085 -15.672 1.00 83.75 323 ILE A C 1
ATOM 2546 O O . ILE A 1 323 ? 17.840 -6.034 -14.853 1.00 83.75 323 ILE A O 1
ATOM 2550 N N . ARG A 1 324 ? 17.109 -5.799 -16.963 1.00 77.62 324 ARG A N 1
ATOM 2551 C CA . ARG A 1 324 ? 18.400 -5.417 -17.545 1.00 77.62 324 ARG A CA 1
ATOM 2552 C C . ARG A 1 324 ? 18.339 -4.004 -18.111 1.00 77.62 324 ARG A C 1
ATOM 2554 O O . ARG A 1 324 ? 17.607 -3.745 -19.063 1.00 77.62 324 ARG A O 1
ATOM 2561 N N . ALA A 1 325 ? 19.147 -3.105 -17.556 1.00 74.75 325 ALA A N 1
ATOM 2562 C CA . ALA A 1 325 ? 19.387 -1.799 -18.160 1.00 74.75 325 ALA A CA 1
ATOM 2563 C C . ALA A 1 325 ? 20.202 -1.954 -19.451 1.00 74.75 325 ALA A C 1
ATOM 2565 O O . ALA A 1 325 ? 21.125 -2.773 -19.522 1.00 74.75 325 ALA A O 1
ATOM 2566 N N . LEU A 1 326 ? 19.869 -1.161 -20.465 1.00 68.12 326 LEU A N 1
ATOM 2567 C CA . LEU A 1 326 ? 20.602 -1.151 -21.724 1.00 68.12 326 LEU A CA 1
ATOM 2568 C C . LEU A 1 326 ? 21.720 -0.105 -21.668 1.00 68.12 326 LEU A C 1
ATOM 2570 O O . LEU A 1 326 ? 21.493 1.050 -21.324 1.00 68.12 326 LEU A O 1
ATOM 2574 N N . GLY A 1 327 ? 22.946 -0.525 -21.992 1.00 65.50 327 GLY A N 1
ATOM 2575 C CA . GLY A 1 327 ? 24.127 0.350 -22.052 1.00 65.50 327 GLY A CA 1
ATOM 2576 C C . GLY A 1 327 ? 24.294 1.074 -23.392 1.00 65.50 327 GLY A C 1
ATOM 2577 O O . GLY A 1 327 ? 25.345 1.650 -23.654 1.00 65.50 327 GLY A O 1
ATOM 2578 N N . HIS A 1 328 ? 23.294 0.995 -24.264 1.00 64.38 328 HIS A N 1
ATOM 2579 C CA . HIS A 1 328 ? 23.302 1.557 -25.609 1.00 64.38 328 HIS A CA 1
ATOM 2580 C C . HIS A 1 328 ? 21.997 2.316 -25.868 1.00 64.38 328 HIS A C 1
ATOM 2582 O O . HIS A 1 328 ? 21.065 2.264 -25.067 1.00 64.38 328 HIS A O 1
ATOM 2588 N N . ALA A 1 329 ? 21.918 3.015 -27.001 1.00 64.31 329 ALA A N 1
ATOM 2589 C CA . ALA A 1 329 ? 20.738 3.794 -27.346 1.00 64.31 329 ALA A CA 1
ATOM 2590 C C . ALA A 1 329 ? 19.488 2.902 -27.542 1.00 64.31 329 ALA A C 1
ATOM 2592 O O . ALA A 1 329 ? 19.623 1.769 -28.013 1.00 64.31 329 ALA A O 1
ATOM 2593 N N . PRO A 1 330 ? 18.275 3.399 -27.241 1.00 60.03 330 PRO A N 1
ATOM 2594 C CA . PRO A 1 330 ? 17.057 2.583 -27.281 1.00 60.03 330 PRO A CA 1
ATOM 2595 C C . PRO A 1 330 ? 16.718 2.017 -28.683 1.00 60.03 330 PRO A C 1
ATOM 2597 O O . PRO A 1 330 ? 16.233 0.903 -28.839 1.00 60.03 330 PRO A O 1
ATOM 2600 N N . TRP A 1 331 ? 17.082 2.718 -29.757 1.00 61.12 331 TRP A N 1
ATOM 2601 C CA . TRP A 1 331 ? 16.868 2.248 -31.134 1.00 61.12 331 TRP A CA 1
ATOM 2602 C C . TRP A 1 331 ? 17.873 1.178 -31.609 1.00 61.12 331 TRP A C 1
ATOM 2604 O O . TRP A 1 331 ? 17.740 0.670 -32.719 1.00 61.12 331 TRP A O 1
ATOM 2614 N N . SER A 1 332 ? 18.909 0.819 -30.832 1.00 60.31 332 SER A N 1
ATOM 2615 C CA . SER A 1 332 ? 19.894 -0.186 -31.279 1.00 60.31 332 SER A CA 1
ATOM 2616 C C . SER A 1 332 ? 19.534 -1.634 -30.934 1.00 60.31 332 SER A C 1
ATOM 2618 O O . SER A 1 332 ? 20.162 -2.540 -31.481 1.00 60.31 332 SER A O 1
ATOM 2620 N N . CYS A 1 333 ? 18.525 -1.861 -30.084 1.00 54.41 333 CYS A N 1
ATOM 2621 C CA . CYS A 1 333 ? 17.992 -3.196 -29.772 1.00 54.41 333 CYS A CA 1
ATOM 2622 C C . CYS A 1 333 ? 17.244 -3.851 -30.948 1.00 54.41 333 CYS A C 1
ATOM 2624 O O . CYS A 1 333 ? 17.090 -5.067 -30.971 1.00 54.41 333 CYS A O 1
ATOM 2626 N N . GLU A 1 334 ? 16.831 -3.073 -31.951 1.00 51.47 334 GLU A N 1
ATOM 2627 C CA . GLU A 1 334 ? 16.040 -3.545 -33.097 1.00 51.47 334 GLU A CA 1
ATOM 2628 C C . GLU A 1 334 ? 16.778 -4.463 -34.073 1.00 51.47 334 GLU A C 1
ATOM 2630 O O . GLU A 1 334 ? 16.161 -4.995 -34.994 1.00 51.47 334 GLU A O 1
ATOM 2635 N N . ARG A 1 335 ? 18.088 -4.661 -33.893 1.00 51.28 335 ARG A N 1
ATOM 2636 C CA . ARG A 1 335 ? 18.878 -5.568 -34.739 1.00 51.28 335 ARG A CA 1
ATOM 2637 C C . ARG A 1 335 ? 18.653 -7.051 -34.420 1.00 51.28 335 ARG A C 1
ATOM 2639 O O . ARG A 1 335 ? 19.295 -7.889 -35.040 1.00 51.28 335 ARG A O 1
ATOM 2646 N N . ALA A 1 336 ? 17.797 -7.370 -33.449 1.00 53.03 336 ALA A N 1
ATOM 2647 C CA . ALA A 1 336 ? 17.247 -8.709 -33.297 1.00 53.03 336 ALA A CA 1
ATOM 2648 C C . ALA A 1 336 ? 15.989 -8.813 -34.172 1.00 53.03 336 ALA A C 1
ATOM 2650 O O . ALA A 1 336 ? 15.017 -8.072 -33.981 1.00 53.03 336 ALA A O 1
ATOM 2651 N N . ASP A 1 337 ? 16.033 -9.703 -35.162 1.00 48.44 337 ASP A N 1
ATOM 2652 C CA . ASP A 1 337 ? 14.966 -9.846 -36.154 1.00 48.44 337 ASP A CA 1
ATOM 2653 C C . ASP A 1 337 ? 13.633 -10.278 -35.521 1.00 48.44 337 ASP A C 1
ATOM 2655 O O . ASP A 1 337 ? 12.575 -9.839 -35.977 1.00 48.44 337 ASP A O 1
ATOM 2659 N N . GLU A 1 338 ? 13.683 -10.995 -34.395 1.00 54.75 338 GLU A N 1
ATOM 2660 C CA . GLU A 1 338 ? 12.520 -11.553 -33.706 1.00 54.75 338 GLU A CA 1
ATOM 2661 C C . GLU A 1 338 ? 12.415 -11.030 -32.264 1.00 54.75 338 GLU A C 1
ATOM 2663 O O . GLU A 1 338 ? 13.404 -10.954 -31.527 1.00 54.75 338 GLU A O 1
ATOM 2668 N N . ALA A 1 339 ? 11.200 -10.639 -31.865 1.00 54.09 339 ALA A N 1
ATOM 2669 C CA . ALA A 1 339 ? 10.871 -10.526 -30.449 1.00 54.09 339 ALA A CA 1
ATOM 2670 C C . ALA A 1 339 ? 10.908 -11.947 -29.868 1.00 54.09 339 ALA A C 1
ATOM 2672 O O . ALA A 1 339 ? 10.385 -12.848 -30.521 1.00 54.09 339 ALA A O 1
ATOM 2673 N N . PRO A 1 340 ? 11.491 -12.180 -28.682 1.00 57.53 340 PRO A N 1
ATOM 2674 C CA . PRO A 1 340 ? 11.333 -13.466 -28.015 1.00 57.53 340 PRO A CA 1
ATOM 2675 C C . PRO A 1 340 ? 9.837 -13.809 -27.940 1.00 57.53 340 PRO A C 1
ATOM 2677 O O . PRO A 1 340 ? 9.039 -12.945 -27.582 1.00 57.53 340 PRO A O 1
ATOM 2680 N N . ASP A 1 341 ? 9.466 -15.035 -28.311 1.00 51.97 341 ASP A N 1
ATOM 2681 C CA . ASP A 1 341 ? 8.082 -15.469 -28.593 1.00 51.97 341 ASP A CA 1
ATOM 2682 C C . ASP A 1 341 ? 7.078 -15.336 -27.428 1.00 51.97 341 ASP A C 1
ATOM 2684 O O . ASP A 1 341 ? 5.888 -15.618 -27.588 1.00 51.97 341 ASP A O 1
ATOM 2688 N N . ASP A 1 342 ? 7.507 -14.881 -26.251 1.00 57.31 342 ASP A N 1
ATOM 2689 C CA . ASP A 1 342 ? 6.621 -14.561 -25.146 1.00 57.31 342 ASP A CA 1
ATOM 2690 C C . ASP A 1 342 ? 6.618 -13.050 -24.837 1.00 57.31 342 ASP A C 1
ATOM 2692 O O . ASP A 1 342 ? 7.631 -12.356 -24.781 1.00 57.31 342 ASP A O 1
ATOM 2696 N N . LEU A 1 343 ? 5.433 -12.492 -24.579 1.00 54.88 343 LEU A N 1
ATOM 2697 C CA . LEU A 1 343 ? 5.224 -11.104 -24.122 1.00 54.88 343 LEU A CA 1
ATOM 2698 C C . LEU A 1 343 ? 5.797 -10.848 -22.701 1.00 54.88 343 LEU A C 1
ATOM 2700 O O . LEU A 1 343 ? 5.269 -10.034 -21.931 1.00 54.88 343 LEU A O 1
ATOM 2704 N N . ARG A 1 344 ? 6.824 -11.603 -22.305 1.00 61.97 344 ARG A N 1
ATOM 2705 C CA . ARG A 1 344 ? 7.493 -11.609 -20.999 1.00 61.97 344 ARG A CA 1
ATOM 2706 C C . ARG A 1 344 ? 8.903 -11.021 -21.103 1.00 61.97 344 ARG A C 1
ATOM 2708 O O . ARG A 1 344 ? 9.414 -10.494 -20.116 1.00 61.97 344 ARG A O 1
ATOM 2715 N N . HIS A 1 345 ? 9.451 -10.942 -22.317 1.00 68.38 345 HIS A N 1
ATOM 2716 C CA . HIS A 1 345 ? 10.662 -10.192 -22.662 1.00 68.38 345 HIS A CA 1
ATOM 2717 C C . HIS A 1 345 ? 10.377 -8.790 -23.224 1.00 68.38 345 HIS A C 1
ATOM 2719 O O . HIS A 1 345 ? 10.977 -8.362 -24.209 1.00 68.38 345 HIS A O 1
ATOM 2725 N N . LEU A 1 346 ? 9.427 -8.061 -22.636 1.00 71.88 346 LEU A N 1
ATOM 2726 C CA . LEU A 1 346 ? 9.034 -6.760 -23.170 1.00 71.88 346 LEU A CA 1
ATOM 2727 C C . LEU A 1 346 ? 10.002 -5.642 -22.754 1.00 71.88 346 LEU A C 1
ATOM 2729 O O . LEU A 1 346 ? 10.454 -5.578 -21.604 1.00 71.88 346 LEU A O 1
ATOM 2733 N N . PRO A 1 347 ? 10.295 -4.703 -23.667 1.00 76.06 347 PRO A N 1
ATOM 2734 C CA . PRO A 1 347 ? 10.966 -3.481 -23.291 1.00 76.06 347 PRO A CA 1
ATOM 2735 C C . PRO A 1 347 ? 10.066 -2.621 -22.415 1.00 76.06 347 PRO A C 1
ATOM 2737 O O . PRO A 1 347 ? 8.843 -2.572 -22.567 1.00 76.06 347 PRO A O 1
ATOM 2740 N N . LEU A 1 348 ? 10.711 -1.895 -21.512 1.00 81.50 348 LEU A N 1
ATOM 2741 C CA . LEU A 1 348 ? 10.082 -0.858 -20.717 1.00 81.50 348 LEU A CA 1
ATOM 2742 C C . LEU A 1 348 ? 10.559 0.504 -21.214 1.00 81.50 348 LEU A C 1
ATOM 2744 O O . LEU A 1 348 ? 11.755 0.731 -21.447 1.00 81.50 348 LEU A O 1
ATOM 2748 N N . GLN A 1 349 ? 9.607 1.421 -21.344 1.00 78.56 349 GLN A N 1
ATOM 2749 C CA . GLN A 1 349 ? 9.865 2.815 -21.680 1.00 78.56 349 GLN A CA 1
ATOM 2750 C C . GLN A 1 349 ? 9.541 3.711 -20.490 1.00 78.56 349 GLN A C 1
ATOM 2752 O O . GLN A 1 349 ? 8.635 3.425 -19.701 1.00 78.56 349 GLN A O 1
ATOM 2757 N N . ARG A 1 350 ? 10.275 4.817 -20.369 1.00 80.38 350 ARG A N 1
ATOM 2758 C CA . ARG A 1 350 ? 9.896 5.890 -19.450 1.00 80.38 350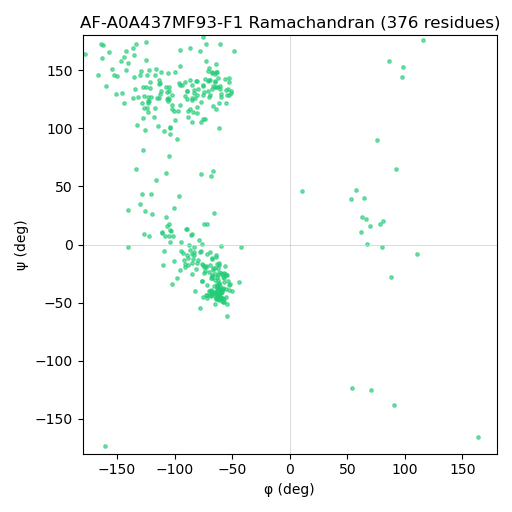 ARG A CA 1
ATOM 2759 C C . ARG A 1 350 ? 8.737 6.668 -20.054 1.00 80.38 350 ARG A C 1
ATOM 2761 O O . ARG A 1 350 ? 8.766 7.006 -21.231 1.00 80.38 350 ARG A O 1
ATOM 2768 N N . THR A 1 351 ? 7.750 6.992 -19.234 1.00 74.25 351 THR A N 1
ATOM 2769 C CA . THR A 1 351 ? 6.585 7.780 -19.636 1.00 74.25 351 THR A CA 1
ATOM 2770 C C . THR A 1 351 ? 6.440 9.004 -18.737 1.00 74.25 351 THR A C 1
ATOM 2772 O O . THR A 1 351 ? 6.807 8.985 -17.560 1.00 74.25 351 THR A O 1
ATOM 2775 N N . HIS A 1 352 ? 5.967 10.108 -19.321 1.00 60.50 352 HIS A N 1
ATOM 2776 C CA . HIS A 1 352 ? 5.746 11.378 -18.616 1.00 60.50 352 HIS A CA 1
ATOM 2777 C C . HIS A 1 352 ? 4.331 11.501 -18.036 1.00 60.50 352 HIS A C 1
ATOM 2779 O O . HIS A 1 352 ? 4.090 12.328 -17.156 1.00 60.50 352 HIS A O 1
ATOM 2785 N N . GLU A 1 353 ? 3.404 10.670 -18.502 1.00 56.09 353 GLU A N 1
ATOM 2786 C CA . GLU A 1 353 ? 2.040 10.599 -17.991 1.00 56.09 353 GLU A CA 1
ATOM 2787 C C . GLU A 1 353 ? 1.916 9.488 -16.945 1.00 56.09 353 GLU A C 1
ATOM 2789 O O . GLU A 1 353 ? 2.791 8.636 -16.820 1.00 56.09 353 GLU A O 1
ATOM 2794 N N . ARG A 1 354 ? 0.805 9.467 -16.196 1.00 53.50 354 ARG A N 1
ATOM 2795 C CA . ARG A 1 354 ? 0.401 8.319 -15.362 1.00 53.50 354 ARG A CA 1
ATOM 2796 C C . ARG A 1 354 ? -0.002 7.146 -16.266 1.00 53.50 354 ARG A C 1
ATOM 2798 O O . ARG A 1 354 ? -1.160 6.723 -16.266 1.00 53.50 354 ARG A O 1
ATOM 2805 N N . ALA A 1 355 ? 0.924 6.699 -17.108 1.00 51.66 355 ALA A N 1
ATOM 2806 C CA . ALA A 1 355 ? 0.682 5.707 -18.123 1.00 51.66 355 ALA A CA 1
ATOM 2807 C C . ALA A 1 355 ? 0.315 4.387 -17.443 1.00 51.66 355 ALA A C 1
ATOM 2809 O O . ALA A 1 355 ? 1.097 3.760 -16.733 1.00 51.66 355 ALA A O 1
ATOM 2810 N N . GLN A 1 356 ? -0.924 4.001 -17.739 1.00 67.56 356 GLN A N 1
ATOM 2811 C CA . GLN A 1 356 ? -1.456 2.650 -17.715 1.00 67.56 356 GLN A CA 1
ATOM 2812 C C . GLN A 1 356 ? -1.749 2.090 -16.312 1.00 67.56 356 GLN A C 1
ATOM 2814 O O . GLN A 1 356 ? -0.987 1.356 -15.696 1.00 67.56 356 GLN A O 1
ATOM 2819 N N . GLN A 1 357 ? -2.982 2.343 -15.868 1.00 80.25 357 GLN A N 1
ATOM 2820 C CA . GLN A 1 357 ? -3.690 1.540 -14.857 1.00 80.25 357 GLN A CA 1
ATOM 2821 C C . GLN A 1 357 ? -4.178 0.191 -15.434 1.00 80.25 357 GLN A C 1
ATOM 2823 O O . GLN A 1 357 ? -5.106 -0.420 -14.907 1.00 80.25 357 GLN A O 1
ATOM 2828 N N . LEU A 1 358 ? -3.616 -0.218 -16.577 1.00 87.00 358 LEU A N 1
ATOM 2829 C CA . LEU A 1 358 ? -3.957 -1.434 -17.298 1.00 87.00 358 LEU A CA 1
ATOM 2830 C C . LEU A 1 358 ? -2.832 -2.440 -17.099 1.00 87.00 358 LEU A C 1
ATOM 2832 O O . LEU A 1 358 ? -1.679 -2.149 -17.421 1.00 87.00 358 LEU A O 1
ATOM 2836 N N . LEU A 1 359 ? -3.188 -3.618 -16.612 1.00 89.00 359 LEU A N 1
ATOM 2837 C CA . LEU A 1 359 ? -2.339 -4.798 -16.620 1.00 89.00 359 LEU A CA 1
ATOM 2838 C C . LEU A 1 359 ? -2.843 -5.678 -17.764 1.00 89.00 359 LEU A C 1
ATOM 2840 O O . LEU A 1 359 ? -4.005 -6.073 -17.763 1.00 89.00 359 LEU A O 1
ATOM 2844 N N . ASP A 1 360 ? -2.007 -5.902 -18.779 1.00 86.19 360 ASP A N 1
ATOM 2845 C CA . ASP A 1 360 ? -2.372 -6.652 -19.993 1.00 86.19 360 ASP A CA 1
ATOM 2846 C C . ASP A 1 360 ? -3.651 -6.127 -20.685 1.00 86.19 360 ASP A C 1
ATOM 2848 O O . ASP A 1 360 ? -4.499 -6.884 -21.144 1.00 86.19 360 ASP A O 1
ATOM 2852 N N . GLY A 1 361 ? -3.818 -4.799 -20.729 1.00 85.38 361 GLY A N 1
ATOM 2853 C CA . GLY A 1 361 ? -4.983 -4.148 -21.344 1.00 85.38 361 GLY A CA 1
ATOM 2854 C C . GLY A 1 361 ? -6.247 -4.122 -20.475 1.00 85.38 361 GLY A C 1
ATOM 2855 O O . GLY A 1 361 ? -7.236 -3.505 -20.869 1.00 85.38 361 GLY A O 1
ATOM 2856 N N . VAL A 1 362 ? -6.217 -4.713 -19.276 1.00 89.44 362 VAL A N 1
ATOM 2857 C CA . VAL A 1 362 ? -7.373 -4.819 -18.374 1.00 89.44 362 VAL A CA 1
ATOM 2858 C C . VAL A 1 362 ? -7.171 -3.973 -17.114 1.00 89.44 362 VAL A C 1
ATOM 2860 O O . VAL A 1 362 ? -6.085 -3.912 -16.537 1.00 89.44 362 VAL A O 1
ATOM 2863 N N . ARG A 1 363 ? -8.237 -3.295 -16.666 1.00 91.75 363 ARG A N 1
ATOM 2864 C CA . ARG A 1 363 ? -8.259 -2.602 -15.368 1.00 91.75 363 ARG A CA 1
ATOM 2865 C C . ARG A 1 363 ? -8.534 -3.607 -14.255 1.00 91.75 363 ARG A C 1
ATOM 2867 O O . ARG A 1 363 ? -9.553 -4.288 -14.291 1.00 91.75 363 ARG A O 1
ATOM 2874 N N . HIS A 1 364 ? -7.698 -3.611 -13.222 1.00 94.25 364 HIS A N 1
ATOM 2875 C CA . HIS A 1 364 ? -7.938 -4.376 -11.999 1.00 94.25 364 HIS A CA 1
ATOM 2876 C C . HIS A 1 364 ? -8.146 -3.415 -10.832 1.00 94.25 364 HIS A C 1
ATOM 2878 O O . HIS A 1 364 ? -7.188 -2.833 -10.333 1.00 94.25 364 HIS A O 1
ATOM 2884 N N . LEU A 1 365 ? -9.401 -3.210 -10.430 1.00 93.56 365 LEU A N 1
ATOM 2885 C CA . LEU A 1 365 ? -9.796 -2.219 -9.420 1.00 93.56 365 LEU A CA 1
ATOM 2886 C C . LEU A 1 365 ? -10.614 -2.857 -8.287 1.00 93.56 365 LEU A C 1
ATOM 2888 O O . LEU A 1 365 ? -11.506 -2.217 -7.734 1.00 93.56 365 LEU A O 1
ATOM 2892 N N . ALA A 1 366 ? -10.385 -4.142 -7.999 1.00 92.94 366 ALA A N 1
ATOM 2893 C CA . ALA A 1 366 ? -11.152 -4.837 -6.976 1.00 92.94 366 ALA A CA 1
ATOM 2894 C C . ALA A 1 366 ? -10.773 -4.300 -5.589 1.00 92.94 366 ALA A C 1
ATOM 2896 O O . ALA A 1 366 ? -9.596 -4.266 -5.219 1.00 92.94 366 ALA A O 1
ATOM 2897 N N . VAL A 1 367 ? -11.786 -3.893 -4.823 1.00 90.25 367 VAL A N 1
ATOM 2898 C CA . VAL A 1 367 ? -11.630 -3.383 -3.460 1.00 90.25 367 VAL A CA 1
ATOM 2899 C C . VAL A 1 367 ? -12.639 -4.087 -2.547 1.00 90.25 367 VAL A C 1
ATOM 2901 O O . VAL A 1 367 ? -13.832 -4.068 -2.855 1.00 90.25 367 VAL A O 1
ATOM 2904 N N . PRO A 1 368 ? -12.206 -4.693 -1.430 1.00 91.19 368 PRO A N 1
ATOM 2905 C CA . PRO A 1 368 ? -13.108 -5.352 -0.486 1.00 91.19 368 PRO A CA 1
ATOM 2906 C C . PRO A 1 368 ? -13.936 -4.364 0.346 1.00 91.19 368 PRO A C 1
ATOM 2908 O O . PRO A 1 368 ? -13.551 -3.209 0.571 1.00 91.19 368 PRO A O 1
ATOM 2911 N N . SER A 1 369 ? -15.060 -4.853 0.873 1.00 82.38 369 SER A N 1
ATOM 2912 C CA . SER A 1 369 ? -15.789 -4.191 1.959 1.00 82.38 369 SER A CA 1
ATOM 2913 C C . SER A 1 369 ? -15.158 -4.555 3.305 1.00 82.38 369 SER A C 1
ATOM 2915 O O . SER A 1 369 ? -14.934 -5.733 3.566 1.00 82.38 369 SER A O 1
ATOM 2917 N N . LEU A 1 370 ? -14.922 -3.570 4.180 1.00 77.44 370 LEU A N 1
ATOM 2918 C CA . LEU A 1 370 ? -14.488 -3.826 5.563 1.00 77.44 370 LEU A CA 1
ATOM 2919 C C . LEU A 1 370 ? -15.633 -4.389 6.431 1.00 77.44 370 LEU A C 1
ATOM 2921 O O . LEU A 1 370 ? -15.381 -5.007 7.462 1.00 77.44 370 LEU A O 1
ATOM 2925 N N . ASN A 1 371 ? -16.888 -4.217 5.997 1.00 67.12 371 ASN A N 1
ATOM 2926 C CA . ASN A 1 371 ? -18.077 -4.762 6.650 1.00 67.12 371 ASN A CA 1
ATOM 2927 C C . ASN A 1 371 ? -18.931 -5.548 5.630 1.00 67.12 371 ASN A C 1
ATOM 2929 O O . ASN A 1 371 ? -19.872 -4.996 5.052 1.00 67.12 371 ASN A O 1
ATOM 2933 N N . PRO A 1 372 ? -18.584 -6.814 5.333 1.00 51.03 372 PRO A N 1
ATOM 2934 C CA . PRO A 1 372 ? -19.264 -7.608 4.307 1.00 51.03 372 PRO A CA 1
ATOM 2935 C C . PRO A 1 372 ? -20.660 -8.090 4.727 1.00 51.03 372 PRO A C 1
ATOM 2937 O O . PRO A 1 372 ? -21.487 -8.360 3.863 1.00 51.03 372 PRO A O 1
ATOM 2940 N N . THR A 1 373 ? -20.952 -8.175 6.031 1.00 44.97 373 THR A N 1
ATOM 2941 C CA . THR A 1 373 ? -22.249 -8.657 6.541 1.00 44.97 373 THR A CA 1
ATOM 2942 C C . THR A 1 373 ? -23.327 -7.575 6.568 1.00 44.97 373 THR A C 1
ATOM 2944 O O . THR A 1 373 ? -24.486 -7.886 6.828 1.00 44.97 373 THR A O 1
ATOM 2947 N N . GLY A 1 374 ? -22.968 -6.306 6.329 1.00 44.34 374 GLY A N 1
ATOM 2948 C CA . GLY A 1 374 ? -23.908 -5.181 6.369 1.00 44.34 374 GLY A CA 1
ATOM 2949 C C . GLY A 1 374 ? -24.557 -4.962 7.739 1.00 44.34 374 GLY A C 1
ATOM 2950 O O . GLY A 1 374 ? -25.502 -4.182 7.841 1.00 44.34 374 GLY A O 1
ATOM 2951 N N . ALA A 1 375 ? -24.070 -5.639 8.786 1.00 44.62 375 ALA A N 1
ATOM 2952 C CA . ALA A 1 375 ? -24.575 -5.459 10.136 1.00 44.62 375 ALA A CA 1
ATOM 2953 C C . ALA A 1 375 ? -24.359 -3.994 10.552 1.00 44.62 375 ALA A C 1
ATOM 2955 O O . ALA A 1 375 ? -23.282 -3.446 10.268 1.00 44.62 375 ALA A O 1
ATOM 2956 N N . PRO A 1 376 ? -25.357 -3.351 11.189 1.00 44.75 376 PRO A N 1
ATOM 2957 C CA . PRO A 1 376 ? -25.198 -1.994 11.676 1.00 44.75 376 PRO A CA 1
ATOM 2958 C C . PRO A 1 376 ? -23.974 -1.939 12.585 1.00 44.75 376 PRO A C 1
ATOM 2960 O O . PRO A 1 376 ? -23.811 -2.774 13.476 1.00 44.75 376 PRO A O 1
ATOM 2963 N N . LEU A 1 377 ? -23.090 -0.982 12.311 1.00 47.91 377 LEU A N 1
ATOM 2964 C CA . LEU A 1 377 ? -22.012 -0.672 13.235 1.00 47.91 377 LEU A CA 1
ATOM 2965 C C . LEU A 1 377 ? -22.648 -0.120 14.520 1.00 47.91 377 LEU A C 1
ATOM 2967 O O . LEU A 1 377 ? -23.607 0.648 14.399 1.00 47.91 377 LEU A O 1
ATOM 2971 N N . PRO A 1 378 ? -22.186 -0.561 15.702 1.00 44.12 378 PRO A N 1
ATOM 2972 C CA . PRO A 1 378 ? -22.782 -0.185 16.981 1.00 44.12 378 PRO A CA 1
ATOM 2973 C C . PRO A 1 378 ? -22.789 1.325 17.227 1.00 44.12 378 PRO A C 1
ATOM 2975 O O . PRO A 1 378 ? -21.867 2.020 16.732 1.00 44.12 378 PRO A O 1
#

Solvent-accessible surface area (backbone atoms only — not comparable to full-atom values): 21266 Å² total; per-residue (Å²): 132,34,88,65,41,90,52,91,92,34,48,21,45,46,46,75,37,35,27,37,68,78,85,55,82,65,49,79,59,30,62,57,52,56,48,24,51,77,67,75,41,52,59,26,53,74,51,43,65,45,76,51,55,73,73,62,69,47,44,59,63,52,48,23,55,49,12,62,73,69,75,43,74,39,36,29,33,36,23,82,49,31,40,77,56,42,86,74,56,58,65,68,60,53,52,52,50,51,52,51,53,67,74,20,70,42,31,37,35,40,41,44,26,84,42,29,83,38,46,79,81,68,57,62,95,83,41,77,66,32,52,68,35,39,33,45,32,33,46,28,32,26,41,75,44,34,71,63,32,49,44,40,49,37,67,37,66,50,58,31,34,34,39,33,26,56,33,30,74,46,56,55,83,56,84,80,42,45,51,59,84,79,50,90,64,69,39,57,67,88,76,82,55,66,48,54,75,68,52,89,89,48,64,64,70,81,39,42,95,54,57,47,27,53,62,89,50,66,54,63,41,68,61,46,101,84,73,47,55,73,36,76,46,71,48,67,45,49,49,53,32,42,34,39,24,26,25,45,60,98,77,41,57,74,49,60,69,60,39,59,50,48,45,47,52,55,24,61,76,36,73,31,37,40,22,47,62,31,35,24,24,30,35,87,38,60,84,66,77,85,79,58,93,84,58,51,74,66,56,42,48,51,47,34,59,73,66,21,36,30,56,29,36,32,39,60,72,72,83,80,49,46,78,45,74,53,96,59,65,34,68,64,67,64,81,52,94,62,76,68,96,49,97,54,56,40,21,31,15,71,47,94,54,88,48,48,44,45,62,95,84,37,77,34,78,46,73,78,68,64,62,80,81,71,67,81,80,132